Protein 3D34 (pdb70)

B-factor: mean 19.3, std 7.24, range [7.28, 46.54]

Organism: Homo sapiens (NCBI:txid9606)

Radius of gyration: 21.76 Å; Cα contacts (8 Å, |Δi|>4): 1148; chains: 2; bounding box: 55×48×59 Å

Nearest PDB structures (foldseek):
  3d34-assembly1_A  TM=1.005E+00  e=1.244E-47  Homo sapiens
  3q13-assembly1_A  TM=9.207E-01  e=4.872E-23  Homo sapiens
  1wzm-assembly1_B  TM=3.136E-01  e=2.938E+00  Thermoactinomyces vulgaris
  1ji2-assembly1_B  TM=3.174E-01  e=3.926E+00  Thermoactinomyces vulgaris
  3d34-assembly1_A  TM=1.000E+00  e=6.970E-44  Homo sapiens

Foldseek 3Di:
DFDADWKFKKKKKKWFQQDCVQQVAPQACVPAHWWKAKKKKFQWAPVDKCADAQAAHDPQLQCCQAPVDRPVSVVVQVCCCVPPVTTDDMWIWHITSHRGGMIMTMHMYDRRGQWMKMWMYTAQARRKIKMDITDGQGDHRDGNQKDKDQIAMKGNQFFDAQDSPGDGDGRVPGGHIHTAWCCPPQDVRRSSPNPVDPTRGRRMMMMMGTD/DFDAPWKFKKKKKKWFQQDCVQQVFVQACPPHHKWKAKKKKFQWAPLDKCADAQAAHDPQLQCCQAPVDNPVSVVVQVVSCVVPVTTDDMWIWHIGRHNTDMIMIMHMYDRRRQFMKMWMYTPQARRKIKMDITDGQGDHRDGNQKDKDFIFIKGNQFFDAQESPGDGHGRPPGGHIHTDWLPPVHDPSHSNPNVVDPIRGRSMMMMIGTDPPDD

InterPro domains:
  IPR000884 Thrombospondin type-1 (TSP1) repeat [PS50092] (277-331)
  IPR000884 Thrombospondin type-1 (TSP1) repeat [SM00209] (280-331)
  IPR009465 Spondin, N-terminal [NF038123] (42-243)
  IPR009465 Spondin, N-terminal [PF06468] (41-235)
  IPR009465 Spondin, N-terminal [PS51020] (31-221)
  IPR036383 Thrombospondin type-1 repeat superfamily [G3DSA:2.20.100.10] (276-325)
  IPR036383 Thrombospondin type-1 repeat superfamily [SSF82895] (277-325)
  IPR038678 Spondin, N-terminal domain superfamily [G3DSA:2.60.40.2130] (27-200)
  IPR044004 Spondin-like TSP1 domain [PF19028] (278-330)
  IPR051418 Spondin/Thrombospondin type-1 domain-containing [PTHR11311] (26-246)

Sequence (426 aa):
ICSARAPAKYSITFTGKWSQTAFPKQYPLFRPPAQWSSLLGAAHSSDYSMWRKNQYVSNGLRDFAERGEAWALMKEIEAAGEALQSVHEVFSAPAVPSGTGQTSAELEVQRRHSLVSFVVRIVPSPDWFVGVDSLDLCDGDRWREQAALDLYPYDAGTDSGFTFSSPNFATIPQDTVTEITSSSPSHPANSFYYPRLKALPPIARVTLLRLICSARAPAKYSITFTGKWSQTAFPKQYPLFRPPAQWSSLLGAAHSSDYSMWRKNQYVSNGLRDFAERGEAWALMKEIEAAGEALQSVHEVFSAPAVPSGTGQTSAELEVQRRHSLVSFVVRIVPSPDWFVGVDSLDLCDGDRWREQAALDLYPYDAGTDSGFTFSSPNFATIPQDTVTEITSSSPSHPANSFYYPRLKALPPIARVTLLRLRQSP

Structure (mmCIF, N/CA/C/O backbone):
data_3D34
#
_entry.id   3D34
#
_cell.length_a   50.600
_cell.length_b   68.027
_cell.length_c   110.130
_cell.angle_alpha   90.000
_cell.angle_beta   90.000
_cell.angle_gamma   90.000
#
_symmetry.space_group_name_H-M   'P 21 21 21'
#
loop_
_entity.id
_entity.type
_entity.pdbx_description
1 polymer Spondin-2
2 non-polymer 'NICKEL (II) ION'
3 non-polymer 'CALCIUM ION'
4 water water
#
loop_
_atom_site.group_PDB
_atom_site.id
_atom_site.type_symbol
_atom_site.label_atom_id
_atom_site.label_alt_id
_atom_site.label_comp_id
_atom_site.label_asym_id
_atom_site.label_entity_id
_atom_site.label_seq_id
_atom_site.pdbx_PDB_ins_code
_atom_site.Cartn_x
_atom_site.Cartn_y
_atom_site.Cartn_z
_atom_site.occupancy
_atom_site.B_iso_or_equiv
_atom_site.auth_seq_id
_atom_site.auth_comp_id
_atom_site.auth_asym_id
_atom_site.auth_atom_id
_atom_site.pdbx_PDB_model_num
ATOM 1 N N . ILE A 1 8 ? 59.191 26.789 83.802 1.00 32.18 8 ILE A N 1
ATOM 2 C CA . ILE A 1 8 ? 60.112 26.933 82.640 1.00 29.67 8 ILE A CA 1
ATOM 3 C C . ILE A 1 8 ? 59.958 25.769 81.668 1.00 27.90 8 ILE A C 1
ATOM 4 O O . ILE A 1 8 ? 59.806 24.618 82.079 1.00 29.07 8 ILE A O 1
ATOM 6 N N . CYS A 1 9 ? 59.989 26.076 80.375 1.00 25.51 9 CYS A N 1
ATOM 7 C CA . CYS A 1 9 ? 59.864 25.050 79.349 1.00 22.20 9 CYS A CA 1
ATOM 8 C C . CYS A 1 9 ? 61.243 24.528 78.965 1.00 22.09 9 CYS A C 1
ATOM 9 O O . CYS A 1 9 ? 62.126 25.300 78.586 1.00 22.25 9 CYS A O 1
ATOM 12 N N . SER A 1 10 ? 61.423 23.215 79.058 1.00 22.11 10 SER A N 1
ATOM 13 C CA . SER A 1 10 ? 62.697 22.605 78.710 1.00 21.99 10 SER A CA 1
ATOM 14 C C . SER A 1 10 ? 62.545 21.591 77.582 1.00 22.03 10 SER A C 1
ATOM 15 O O . SER A 1 10 ? 63.412 20.737 77.393 1.00 22.85 10 SER A O 1
ATOM 18 N N . ALA A 1 11 ? 61.443 21.681 76.838 1.00 20.65 11 ALA A N 1
ATOM 19 C CA . ALA A 1 11 ? 61.201 20.768 75.723 1.00 20.40 11 ALA A CA 1
ATOM 20 C C . ALA A 1 11 ? 62.409 20.841 74.790 1.00 20.79 11 ALA A C 1
ATOM 21 O O . ALA A 1 11 ? 62.834 21.928 74.399 1.00 21.31 11 ALA A O 1
ATOM 23 N N . ARG A 1 12 ? 62.953 19.682 74.431 1.00 20.91 12 ARG A N 1
ATOM 24 C CA . ARG A 1 12 ? 64.148 19.619 73.590 1.00 21.59 12 ARG A CA 1
ATOM 25 C C . ARG A 1 12 ? 64.008 20.023 72.119 1.00 22.50 12 ARG A C 1
ATOM 26 O O . ARG A 1 12 ? 64.932 20.608 71.545 1.00 22.36 12 ARG A O 1
ATOM 28 N N . ALA A 1 13 ? 62.869 19.718 71.507 1.00 20.63 13 ALA A N 1
ATOM 29 C CA . ALA A 1 13 ? 62.673 20.043 70.102 1.00 21.16 13 ALA A CA 1
ATOM 30 C C . ALA A 1 13 ? 61.366 20.776 69.835 1.00 21.09 13 ALA A C 1
ATOM 31 O O . ALA A 1 13 ? 60.445 20.741 70.651 1.00 21.82 13 ALA A O 1
ATOM 33 N N . PRO A 1 14 ? 61.274 21.463 68.686 1.00 21.57 14 PRO A N 1
ATOM 34 C CA . PRO A 1 14 ? 60.050 22.194 68.347 1.00 21.57 14 PRO A CA 1
ATOM 35 C C . PRO A 1 14 ? 58.908 21.208 68.125 1.00 20.72 14 PRO A C 1
ATOM 36 O O . PRO A 1 14 ? 59.141 20.017 67.909 1.00 20.63 14 PRO A O 1
ATOM 40 N N . ALA A 1 15 ? 57.676 21.699 68.185 1.00 19.48 15 ALA A N 1
ATOM 41 C CA . ALA A 1 15 ? 56.514 20.844 67.984 1.00 18.73 15 ALA A CA 1
ATOM 42 C C . ALA A 1 15 ? 55.497 21.520 67.081 1.00 18.31 15 ALA A C 1
ATOM 43 O O . ALA A 1 15 ? 55.213 22.706 67.233 1.00 18.65 15 ALA A O 1
ATOM 45 N N . LYS A 1 16 ? 54.956 20.760 66.137 1.00 18.05 16 LYS A N 1
ATOM 46 C CA . LYS A 1 16 ? 53.950 21.283 65.222 1.00 19.68 16 LYS A CA 1
ATOM 47 C C . LYS A 1 16 ? 52.552 20.965 65.735 1.00 18.87 16 LYS A C 1
ATOM 48 O O . LYS A 1 16 ? 52.308 19.894 66.295 1.00 18.51 16 LYS A O 1
ATOM 54 N N . TYR A 1 17 ? 51.638 21.909 65.542 1.00 17.07 17 TYR A N 1
ATOM 55 C CA . TYR A 1 17 ? 50.258 21.745 65.978 1.00 15.10 17 TYR A CA 1
ATOM 56 C C . TYR A 1 17 ? 49.302 22.188 64.898 1.00 15.33 17 TYR A C 1
ATOM 57 O O . TYR A 1 17 ? 49.623 23.056 64.091 1.00 14.61 17 TYR A O 1
ATOM 66 N N . SER A 1 18 ? 48.122 21.589 64.885 1.00 15.79 18 SER A N 1
ATOM 67 C CA . SER A 1 18 ? 47.107 22.022 63.952 1.00 15.19 18 SER A CA 1
ATOM 68 C C . SER A 1 18 ? 46.203 22.836 64.863 1.00 14.39 18 SER A C 1
ATOM 69 O O . SER A 1 18 ? 46.068 22.518 66.048 1.00 13.91 18 SER A O 1
ATOM 72 N N . ILE A 1 19 ? 45.646 23.920 64.343 1.00 14.22 19 ILE A N 1
ATOM 73 C CA . ILE A 1 19 ? 44.727 24.730 65.125 1.00 13.52 19 ILE A CA 1
ATOM 74 C C . ILE A 1 19 ? 43.451 24.779 64.307 1.00 14.60 19 ILE A C 1
ATOM 75 O O . ILE A 1 19 ? 43.451 25.208 63.151 1.00 16.89 19 ILE A O 1
ATOM 80 N N . THR A 1 20 ? 42.368 24.287 64.896 1.00 13.38 20 THR A N 1
ATOM 81 C CA . THR A 1 20 ? 41.085 24.254 64.211 1.00 13.89 20 THR A CA 1
ATOM 82 C C . THR A 1 20 ? 40.105 25.160 64.935 1.00 13.62 20 THR A C 1
ATOM 83 O O . THR A 1 20 ? 39.858 24.991 66.130 1.00 13.41 20 THR A O 1
ATOM 87 N N . PHE A 1 21 ? 39.567 26.131 64.202 1.00 13.43 21 PHE A N 1
ATOM 88 C CA . PHE A 1 21 ? 38.602 27.080 64.744 1.00 12.96 21 PHE A CA 1
ATOM 89 C C . PHE A 1 21 ? 37.214 26.689 64.257 1.00 13.61 21 PHE A C 1
ATOM 90 O O . PHE A 1 21 ? 36.975 26.594 63.049 1.00 12.47 21 PHE A O 1
ATOM 98 N N . THR A 1 22 ? 36.305 26.461 65.200 1.00 13.59 22 THR A N 1
ATOM 99 C CA . THR A 1 22 ? 34.939 26.080 64.865 1.00 14.78 22 THR A CA 1
ATOM 100 C C . THR A 1 22 ? 33.946 27.119 65.372 1.00 15.70 22 THR A C 1
ATOM 101 O O . THR A 1 22 ? 33.836 27.358 66.577 1.00 16.45 22 THR A O 1
ATOM 105 N N . GLY A 1 23 ? 33.229 27.747 64.447 1.00 15.16 23 GLY A N 1
ATOM 106 C CA . GLY A 1 23 ? 32.253 28.741 64.848 1.00 15.00 23 GLY A CA 1
ATOM 107 C C . GLY A 1 23 ? 31.016 28.080 65.432 1.00 16.43 23 GLY A C 1
ATOM 108 O O . GLY A 1 23 ? 30.608 27.005 64.988 1.00 16.03 23 GLY A O 1
ATOM 109 N N . LYS A 1 24 ? 30.428 28.713 66.439 1.00 15.64 24 LYS A N 1
ATOM 110 C CA . LYS A 1 24 ? 29.216 28.197 67.071 1.00 16.63 24 LYS A CA 1
ATOM 111 C C . LYS A 1 24 ? 28.182 29.313 67.123 1.00 15.84 24 LYS A C 1
ATOM 112 O O . LYS A 1 24 ? 27.235 29.268 67.909 1.00 16.69 24 LYS A O 1
ATOM 118 N N . TRP A 1 25 ? 28.373 30.316 66.273 1.00 14.54 25 TRP A N 1
ATOM 119 C CA . TRP A 1 25 ? 27.471 31.451 66.214 1.00 14.93 25 TRP A CA 1
ATOM 120 C C . TRP A 1 25 ? 26.286 31.093 65.327 1.00 16.59 25 TRP A C 1
ATOM 121 O O . TRP A 1 25 ? 26.232 31.456 64.148 1.00 15.29 25 TRP A O 1
ATOM 132 N N . SER A 1 26 ? 25.347 30.362 65.918 1.00 18.00 26 SER A N 1
ATOM 133 C CA . SER A 1 26 ? 24.144 29.919 65.228 1.00 19.37 26 SER A CA 1
ATOM 134 C C . SER A 1 26 ? 22.942 30.733 65.681 1.00 20.73 26 SER A C 1
ATOM 135 O O . SER A 1 26 ? 22.953 31.351 66.748 1.00 19.56 26 SER A O 1
ATOM 138 N N . GLN A 1 27 ? 21.896 30.724 64.867 1.00 21.61 27 GLN A N 1
ATOM 139 C CA . GLN A 1 27 ? 20.690 31.457 65.203 1.00 23.60 27 GLN A CA 1
ATOM 140 C C . GLN A 1 27 ? 20.008 30.783 66.395 1.00 23.06 27 GLN A C 1
ATOM 141 O O . GLN A 1 27 ? 19.308 31.433 67.168 1.00 23.10 27 GLN A O 1
ATOM 147 N N . THR A 1 28 ? 20.238 29.482 66.552 1.00 24.18 28 THR A N 1
ATOM 148 C CA . THR A 1 28 ? 19.649 28.725 67.659 1.00 23.95 28 THR A CA 1
ATOM 149 C C . THR A 1 28 ? 20.235 29.155 69.005 1.00 23.78 28 THR A C 1
ATOM 150 O O . THR A 1 28 ? 19.504 29.419 69.963 1.00 23.03 28 THR A O 1
ATOM 154 N N . ALA A 1 29 ? 21.561 29.222 69.066 1.00 21.56 29 ALA A N 1
ATOM 155 C CA . ALA A 1 29 ? 22.265 29.595 70.288 1.00 20.00 29 ALA A CA 1
ATOM 156 C C . ALA A 1 29 ? 22.264 31.097 70.566 1.00 18.77 29 ALA A C 1
ATOM 157 O O . ALA A 1 29 ? 22.324 31.516 71.722 1.00 18.46 29 ALA A O 1
ATOM 159 N N . PHE A 1 30 ? 22.195 31.899 69.505 1.00 18.70 30 PHE A N 1
ATOM 160 C CA . PHE A 1 30 ? 22.209 33.359 69.620 1.00 17.29 30 PHE A CA 1
ATOM 161 C C . PHE A 1 30 ? 21.096 33.971 68.770 1.00 18.07 30 PHE A C 1
ATOM 162 O O . PHE A 1 30 ? 21.360 34.631 67.765 1.00 16.73 30 PHE A O 1
ATOM 170 N N . PRO A 1 31 ? 19.834 33.770 69.180 1.00 19.05 31 PRO A N 1
ATOM 171 C CA . PRO A 1 31 ? 18.653 34.279 68.474 1.00 20.63 31 PRO A CA 1
ATOM 172 C C . PRO A 1 31 ? 18.480 35.797 68.393 1.00 20.77 31 PRO A C 1
ATOM 173 O O . PRO A 1 31 ? 17.763 36.288 67.519 1.00 22.83 31 PRO A O 1
ATOM 177 N N . LYS A 1 32 ? 19.127 36.546 69.283 1.00 19.22 32 LYS A N 1
ATOM 178 C CA . LYS A 1 32 ? 18.973 38.001 69.271 1.00 18.49 32 LYS A CA 1
ATOM 179 C C . LYS A 1 32 ? 19.672 38.706 68.115 1.00 19.23 32 LYS A C 1
ATOM 180 O O . LYS A 1 32 ? 20.889 38.599 67.951 1.00 16.34 32 LYS A O 1
ATOM 186 N N . GLN A 1 33 ? 18.880 39.432 67.325 1.00 18.98 33 GLN A N 1
ATOM 187 C CA . GLN A 1 33 ? 19.367 40.189 66.175 1.00 20.13 33 GLN A CA 1
ATOM 188 C C . GLN A 1 33 ? 20.435 39.463 65.364 1.00 19.69 33 GLN A C 1
ATOM 189 O O . GLN A 1 33 ? 21.455 40.040 64.998 1.00 20.43 33 GLN A O 1
ATOM 195 N N . TYR A 1 34 ? 20.190 38.194 65.072 1.00 19.47 34 TYR A N 1
ATOM 196 C CA . TYR A 1 34 ? 21.144 37.414 64.303 1.00 18.56 34 TYR A CA 1
ATOM 197 C C . TYR A 1 34 ? 21.315 38.008 62.900 1.00 19.24 34 TYR A C 1
ATOM 198 O O . TYR A 1 34 ? 20.345 38.144 62.159 1.00 20.64 34 TYR A O 1
ATOM 207 N N . PRO A 1 35 ? 22.554 38.391 62.531 1.00 18.55 35 PRO A N 1
ATOM 208 C CA . PRO A 1 35 ? 22.860 38.976 61.215 1.00 19.15 35 PRO A CA 1
ATOM 209 C C . PRO A 1 35 ? 22.543 38.008 60.084 1.00 19.70 35 PRO A C 1
ATOM 210 O O . PRO A 1 35 ? 23.115 36.918 60.010 1.00 18.89 35 PRO A O 1
ATOM 214 N N . LEU A 1 36 ? 21.634 38.412 59.201 1.00 22.24 36 LEU A N 1
ATOM 215 C CA . LEU A 1 36 ? 21.222 37.568 58.084 1.00 24.14 36 LEU A CA 1
ATOM 216 C C . LEU A 1 36 ? 21.440 38.218 56.721 1.00 25.70 36 LEU A C 1
ATOM 217 O O . LEU A 1 36 ? 21.536 37.527 55.705 1.00 26.42 36 LEU A O 1
ATOM 222 N N . PHE A 1 37 ? 21.534 39.543 56.704 1.00 26.86 37 PHE A N 1
ATOM 223 C CA . PHE A 1 37 ? 21.677 40.272 55.453 1.00 29.18 37 PHE A CA 1
ATOM 224 C C . PHE A 1 37 ? 22.563 41.516 55.516 1.00 28.90 37 PHE A C 1
ATOM 225 O O . PHE A 1 37 ? 22.417 42.355 56.404 1.00 30.18 37 PHE A O 1
ATOM 233 N N . ARG A 1 38 ? 23.483 41.610 54.557 1.00 28.28 38 ARG A N 1
ATOM 234 C CA . ARG A 1 38 ? 24.403 42.740 54.407 1.00 27.61 38 ARG A CA 1
ATOM 235 C C . ARG A 1 38 ? 25.147 43.242 55.648 1.00 26.43 38 ARG A C 1
ATOM 236 O O . ARG A 1 38 ? 24.928 44.364 56.098 1.00 26.70 38 ARG A O 1
ATOM 238 N N . PRO A 1 39 ? 26.066 42.433 56.195 1.00 24.18 39 PRO A N 1
ATOM 239 C CA . PRO A 1 39 ? 26.431 41.099 55.718 1.00 22.77 39 PRO A CA 1
ATOM 240 C C . PRO A 1 39 ? 25.911 40.025 56.671 1.00 22.16 39 PRO A C 1
ATOM 241 O O . PRO A 1 39 ? 25.559 40.317 57.818 1.00 21.04 39 PRO A O 1
ATOM 245 N N . PRO A 1 40 ? 25.863 38.766 56.207 1.00 21.19 40 PRO A N 1
ATOM 246 C CA . PRO A 1 40 ? 25.393 37.635 57.014 1.00 20.31 40 PRO A CA 1
ATOM 247 C C . PRO A 1 40 ? 26.391 37.374 58.144 1.00 19.21 40 PRO A C 1
ATOM 248 O O . PRO A 1 40 ? 27.571 37.692 58.006 1.00 18.40 40 PRO A O 1
ATOM 252 N N . ALA A 1 41 ? 25.926 36.799 59.251 1.00 17.21 41 ALA A N 1
ATOM 253 C CA . ALA A 1 41 ? 26.819 36.495 60.372 1.00 17.13 41 ALA A CA 1
ATOM 254 C C . ALA A 1 41 ? 27.997 35.669 59.866 1.00 15.26 41 ALA A C 1
ATOM 255 O O . ALA A 1 41 ? 27.811 34.679 59.156 1.00 15.97 41 ALA A O 1
ATOM 257 N N . GLN A 1 42 ? 29.212 36.074 60.225 1.00 14.39 42 GLN A N 1
ATOM 258 C CA . GLN A 1 42 ? 30.400 35.354 59.787 1.00 13.58 42 GLN A CA 1
ATOM 259 C C . GLN A 1 42 ? 31.651 35.730 60.575 1.00 12.77 42 GLN A C 1
ATOM 260 O O . GLN A 1 42 ? 31.593 36.529 61.508 1.00 11.84 42 GLN A O 1
ATOM 266 N N . TRP A 1 43 ? 32.780 35.143 60.188 1.00 11.89 43 TRP A N 1
ATOM 267 C CA . TRP A 1 43 ? 34.045 35.388 60.871 1.00 11.46 43 TRP A CA 1
ATOM 268 C C . TRP A 1 43 ? 35.118 35.881 59.921 1.00 12.39 43 TRP A C 1
ATOM 269 O O . TRP A 1 43 ? 35.162 35.485 58.762 1.00 12.95 43 TRP A O 1
ATOM 280 N N . SER A 1 44 ? 35.998 36.736 60.425 1.00 11.92 44 SER A N 1
ATOM 281 C CA . SER A 1 44 ? 37.093 37.245 59.617 1.00 12.03 44 SER A CA 1
ATOM 282 C C . SER A 1 44 ? 38.166 36.163 59.570 1.00 11.90 44 SER A C 1
ATOM 283 O O . SER A 1 44 ? 38.016 35.094 60.165 1.00 11.56 44 SER A O 1
ATOM 286 N N . SER A 1 45 ? 39.256 36.450 58.867 1.00 11.60 45 SER A N 1
ATOM 287 C CA . SER A 1 45 ? 40.363 35.514 58.800 1.00 11.72 45 SER A CA 1
ATOM 288 C C . SER A 1 45 ? 40.889 35.415 60.232 1.00 12.37 45 SER A C 1
ATOM 289 O O . SER A 1 45 ? 40.680 36.327 61.032 1.00 12.17 45 SER A O 1
ATOM 292 N N . LEU A 1 46 ? 41.550 34.307 60.554 1.00 11.36 46 LEU A N 1
ATOM 293 C CA . LEU A 1 46 ? 42.123 34.101 61.885 1.00 11.38 46 LEU A CA 1
ATOM 294 C C . LEU A 1 46 ? 43.594 34.477 61.792 1.00 12.03 46 LEU A C 1
ATOM 295 O O . LEU A 1 46 ? 44.292 34.068 60.864 1.00 11.43 46 LEU A O 1
ATOM 300 N N . LEU A 1 47 ? 44.064 35.273 62.744 1.00 10.66 47 LEU A N 1
ATOM 301 C CA . LEU A 1 47 ? 45.455 35.691 62.742 1.00 11.99 47 LEU A CA 1
ATOM 302 C C . LEU A 1 47 ? 46.032 35.440 64.122 1.00 11.57 47 LEU A C 1
ATOM 303 O O . LEU A 1 47 ? 45.432 35.816 65.126 1.00 11.96 47 LEU A O 1
ATOM 308 N N . GLY A 1 48 ? 47.189 34.792 64.170 1.00 12.54 48 GLY A N 1
ATOM 309 C CA . GLY A 1 48 ? 47.810 34.507 65.452 1.00 13.49 48 GLY A CA 1
ATOM 310 C C . GLY A 1 48 ? 49.317 34.372 65.363 1.00 14.42 48 GLY A C 1
ATOM 311 O O . GLY A 1 48 ? 49.922 34.655 64.327 1.00 13.36 48 GLY A O 1
ATOM 312 N N . ALA A 1 49 ? 49.934 33.938 66.455 1.00 13.81 49 ALA A N 1
ATOM 313 C CA . ALA A 1 49 ? 51.379 33.770 66.465 1.00 13.65 49 ALA A CA 1
ATOM 314 C C . ALA A 1 49 ? 51.842 32.864 67.593 1.00 12.32 49 ALA A C 1
ATOM 315 O O . ALA A 1 49 ? 51.181 32.750 68.626 1.00 10.70 49 ALA A O 1
ATOM 317 N N . ALA A 1 50 ? 52.973 32.207 67.361 1.00 11.94 50 ALA A N 1
ATOM 318 C CA . ALA A 1 50 ? 53.608 31.340 68.349 1.00 12.02 50 ALA A CA 1
ATOM 319 C C . ALA A 1 50 ? 54.607 32.323 68.950 1.00 12.53 50 ALA A C 1
ATOM 320 O O . ALA A 1 50 ? 55.397 32.915 68.215 1.00 11.60 50 ALA A O 1
ATOM 322 N N . HIS A 1 51 ? 54.584 32.502 70.267 1.00 12.19 51 HIS A N 1
ATOM 323 C CA . HIS A 1 51 ? 55.457 33.496 70.881 1.00 12.56 51 HIS A CA 1
ATOM 324 C C . HIS A 1 51 ? 55.865 33.192 72.319 1.00 13.66 51 HIS A C 1
ATOM 325 O O . HIS A 1 51 ? 55.506 32.155 72.874 1.00 13.38 51 HIS A O 1
ATOM 332 N N . SER A 1 52 ? 56.637 34.105 72.907 1.00 14.88 52 SER A N 1
ATOM 333 C CA . SER A 1 52 ? 57.076 33.971 74.292 1.00 15.94 52 SER A CA 1
ATOM 334 C C . SER A 1 52 ? 56.289 34.994 75.118 1.00 16.67 52 SER A C 1
ATOM 335 O O . SER A 1 52 ? 55.529 35.788 74.566 1.00 15.14 52 SER A O 1
ATOM 338 N N . SER A 1 53 ? 56.484 34.984 76.432 1.00 16.25 53 SER A N 1
ATOM 339 C CA . SER A 1 53 ? 55.775 35.904 77.317 1.00 17.62 53 SER A CA 1
ATOM 340 C C . SER A 1 53 ? 56.192 37.362 77.154 1.00 18.19 53 SER A C 1
ATOM 341 O O . SER A 1 53 ? 55.597 38.250 77.772 1.00 19.98 53 SER A O 1
ATOM 344 N N . ASP A 1 54 ? 57.215 37.611 76.338 1.00 18.22 54 ASP A N 1
ATOM 345 C CA . ASP A 1 54 ? 57.688 38.973 76.102 1.00 18.64 54 ASP A CA 1
ATOM 346 C C . ASP A 1 54 ? 56.831 39.682 75.060 1.00 18.02 54 ASP A C 1
ATOM 347 O O . ASP A 1 54 ? 56.998 40.876 74.807 1.00 18.33 54 ASP A O 1
ATOM 352 N N . TYR A 1 55 ? 55.919 38.934 74.451 1.00 16.92 55 TYR A N 1
ATOM 353 C CA . TYR A 1 55 ? 55.021 39.494 73.453 1.00 15.63 55 TYR A CA 1
ATOM 354 C C . TYR A 1 55 ? 53.583 39.220 73.846 1.00 15.19 55 TYR A C 1
ATOM 355 O O . TYR A 1 55 ? 53.248 38.118 74.277 1.00 15.15 55 TYR A O 1
ATOM 364 N N . SER A 1 56 ? 52.741 40.236 73.692 1.00 15.75 56 SER A N 1
ATOM 365 C CA . SER A 1 56 ? 51.321 40.127 73.993 1.00 14.97 56 SER A CA 1
ATOM 366 C C . SER A 1 56 ? 50.562 40.612 72.769 1.00 13.61 56 SER A C 1
ATOM 367 O O . SER A 1 56 ? 50.774 41.731 72.311 1.00 13.68 56 SER A O 1
ATOM 370 N N . MET A 1 57 ? 49.694 39.768 72.225 1.00 12.27 57 MET A N 1
ATOM 371 C CA . MET A 1 57 ? 48.908 40.158 71.064 1.00 11.24 57 MET A CA 1
ATOM 372 C C . MET A 1 57 ? 47.709 40.949 71.572 1.00 12.13 57 MET A C 1
ATOM 373 O O . MET A 1 57 ? 47.298 41.942 70.967 1.00 11.79 57 MET A O 1
ATOM 378 N N . TRP A 1 58 ? 47.141 40.487 72.682 1.00 13.37 58 TRP A N 1
ATOM 379 C CA . TRP A 1 58 ? 46.013 41.161 73.317 1.00 12.59 58 TRP A CA 1
ATOM 380 C C . TRP A 1 58 ? 45.849 40.599 74.716 1.00 14.19 58 TRP A C 1
ATOM 381 O O . TRP A 1 58 ? 46.364 39.522 75.029 1.00 14.02 58 TRP A O 1
ATOM 392 N N . ARG A 1 59 ? 45.132 41.330 75.557 1.00 13.52 59 ARG A N 1
ATOM 393 C CA . ARG A 1 59 ? 44.901 40.889 76.922 1.00 16.31 59 ARG A CA 1
ATOM 394 C C . ARG A 1 59 ? 43.751 41.666 77.542 1.00 16.27 59 ARG A C 1
ATOM 395 O O . ARG A 1 59 ? 43.625 42.876 77.342 1.00 16.59 59 ARG A O 1
ATOM 403 N N . LYS A 1 60 ? 42.906 40.962 78.287 1.00 15.69 60 LYS A N 1
ATOM 404 C CA . LYS A 1 60 ? 41.766 41.601 78.931 1.00 17.90 60 LYS A CA 1
ATOM 405 C C . LYS A 1 60 ? 42.253 42.713 79.850 1.00 17.75 60 LYS A C 1
ATOM 406 O O . LYS A 1 60 ? 43.241 42.550 80.569 1.00 17.39 60 LYS A O 1
ATOM 412 N N . ASN A 1 61 ? 41.564 43.849 79.806 1.00 17.09 61 ASN A N 1
ATOM 413 C CA . ASN A 1 61 ? 41.900 45.008 80.627 1.00 18.00 61 ASN A CA 1
ATOM 414 C C . ASN A 1 61 ? 43.168 45.747 80.209 1.00 17.80 61 ASN A C 1
ATOM 415 O O . ASN A 1 61 ? 43.752 46.503 80.988 1.00 17.90 61 ASN A O 1
ATOM 420 N N . GLN A 1 62 ? 43.585 45.528 78.967 1.00 16.91 62 GLN A N 1
ATOM 421 C CA . GLN A 1 62 ? 44.743 46.210 78.405 1.00 15.77 62 GLN A CA 1
ATOM 422 C C . GLN A 1 62 ? 44.253 46.835 77.101 1.00 14.80 62 GLN A C 1
ATOM 423 O O . GLN A 1 62 ? 43.331 46.312 76.472 1.00 13.29 62 GLN A O 1
ATOM 429 N N . TYR A 1 63 ? 44.853 47.948 76.694 1.00 13.28 63 TYR A N 1
ATOM 430 C CA . TYR A 1 63 ? 44.444 48.600 75.452 1.00 13.53 63 TYR A CA 1
ATOM 431 C C . TYR A 1 63 ? 44.964 47.837 74.248 1.00 13.63 63 TYR A C 1
ATOM 432 O O . TYR A 1 63 ? 46.077 47.323 74.271 1.00 13.29 63 TYR A O 1
ATOM 441 N N . VAL A 1 64 ? 44.163 47.773 73.190 1.00 11.95 64 VAL A N 1
ATOM 442 C CA . VAL A 1 64 ? 44.586 47.076 71.986 1.00 12.04 64 VAL A CA 1
ATOM 443 C C . VAL A 1 64 ? 45.583 47.941 71.230 1.00 13.11 64 VAL A C 1
ATOM 444 O O . VAL A 1 64 ? 45.555 49.168 71.326 1.00 13.27 64 VAL A O 1
ATOM 448 N N . SER A 1 65 ? 46.462 47.295 70.475 1.00 13.44 65 SER A N 1
ATOM 449 C CA . SER A 1 65 ? 47.446 48.014 69.684 1.00 14.71 65 SER A CA 1
ATOM 450 C C . SER A 1 65 ? 46.721 48.645 68.495 1.00 14.84 65 SER A C 1
ATOM 451 O O . SER A 1 65 ? 45.566 48.318 68.221 1.00 13.55 65 SER A O 1
ATOM 454 N N . ASN A 1 66 ? 47.393 49.552 67.797 1.00 14.96 66 ASN A N 1
ATOM 455 C CA . ASN A 1 66 ? 46.797 50.189 66.632 1.00 16.60 66 ASN A CA 1
ATOM 456 C C . ASN A 1 66 ? 46.425 49.113 65.619 1.00 14.78 66 ASN A C 1
ATOM 457 O O . ASN A 1 66 ? 45.353 49.159 65.011 1.00 14.31 66 ASN A O 1
ATOM 462 N N . GLY A 1 67 ? 47.318 48.142 65.449 1.00 13.57 67 GLY A N 1
ATOM 463 C CA . GLY A 1 67 ? 47.069 47.064 64.512 1.00 12.10 67 GLY A CA 1
ATOM 464 C C . GLY A 1 67 ? 45.831 46.270 64.872 1.00 13.61 67 GLY A C 1
ATOM 465 O O . GLY A 1 67 ? 45.011 45.945 64.010 1.00 14.03 67 GLY A O 1
ATOM 466 N N . LEU A 1 68 ? 45.687 45.954 66.152 1.00 12.25 68 LEU A N 1
ATOM 467 C CA . LEU A 1 68 ? 44.536 45.188 66.605 1.00 12.34 68 LEU A CA 1
ATOM 468 C C . LEU A 1 68 ? 43.241 45.993 66.515 1.00 12.86 68 LEU A C 1
ATOM 469 O O . LEU A 1 68 ? 42.169 45.429 66.315 1.00 12.72 68 LEU A O 1
ATOM 474 N N . ARG A 1 69 ? 43.328 47.310 66.669 1.00 13.11 69 ARG A N 1
ATOM 475 C CA . ARG A 1 69 ? 42.126 48.129 66.558 1.00 12.18 69 ARG A CA 1
ATOM 476 C C . ARG A 1 69 ? 41.584 47.970 65.135 1.00 13.10 69 ARG A C 1
ATOM 477 O O . ARG A 1 69 ? 40.395 47.712 64.937 1.00 12.60 69 ARG A O 1
ATOM 485 N N . ASP A 1 70 ? 42.468 48.113 64.151 1.00 13.66 70 ASP A N 1
ATOM 486 C CA . ASP A 1 70 ? 42.095 47.977 62.739 1.00 15.05 70 ASP A CA 1
ATOM 487 C C . ASP A 1 70 ? 41.494 46.604 62.441 1.00 13.33 70 ASP A C 1
ATOM 488 O O . ASP A 1 70 ? 40.524 46.484 61.687 1.00 13.01 70 ASP A O 1
ATOM 493 N N . PHE A 1 71 ? 42.090 45.569 63.024 1.00 11.77 71 PHE A N 1
ATOM 494 C CA . PHE A 1 71 ? 41.628 44.205 62.805 1.00 10.01 71 PHE A CA 1
ATOM 495 C C . PHE A 1 71 ? 40.284 43.939 63.474 1.00 12.30 71 PHE A C 1
ATOM 496 O O . PHE A 1 71 ? 39.379 43.373 62.861 1.00 10.87 71 PHE A O 1
ATOM 504 N N . ALA A 1 72 ? 40.147 44.360 64.726 1.00 10.72 72 ALA A N 1
ATOM 505 C CA . ALA A 1 72 ? 38.905 44.134 65.453 1.00 11.89 72 ALA A CA 1
ATOM 506 C C . ALA A 1 72 ? 37.728 44.927 64.877 1.00 12.22 72 ALA A C 1
ATOM 507 O O . ALA A 1 72 ? 36.583 44.479 64.938 1.00 11.10 72 ALA A O 1
ATOM 509 N N . GLU A 1 73 ? 38.004 46.101 64.314 1.00 11.26 73 GLU A N 1
ATOM 510 C CA . GLU A 1 73 ? 36.933 46.924 63.758 1.00 12.85 73 GLU A CA 1
ATOM 511 C C . GLU A 1 73 ? 36.600 46.679 62.287 1.00 12.24 73 GLU A C 1
ATOM 512 O O . GLU A 1 73 ? 35.435 46.754 61.894 1.00 11.76 73 GLU A O 1
ATOM 518 N N . ARG A 1 74 ? 37.608 46.390 61.471 1.00 13.21 74 ARG A N 1
ATOM 519 C CA . ARG A 1 74 ? 37.355 46.208 60.044 1.00 14.84 74 ARG A CA 1
ATOM 520 C C . ARG A 1 74 ? 37.942 44.959 59.411 1.00 13.84 74 ARG A C 1
ATOM 521 O O . ARG A 1 74 ? 37.775 44.735 58.209 1.00 15.84 74 ARG A O 1
ATOM 529 N N . GLY A 1 75 ? 38.618 44.138 60.204 1.00 12.25 75 GLY A N 1
ATOM 530 C CA . GLY A 1 75 ? 39.215 42.942 59.644 1.00 12.25 75 GLY A CA 1
ATOM 531 C C . GLY A 1 75 ? 40.471 43.274 58.856 1.00 12.60 75 GLY A C 1
ATOM 532 O O . GLY A 1 75 ? 40.996 42.431 58.131 1.00 14.24 75 GLY A O 1
ATOM 533 N N . GLU A 1 76 ? 40.943 44.511 58.980 1.00 13.83 76 GLU A N 1
ATOM 534 C CA . GLU A 1 76 ? 42.160 44.944 58.298 1.00 14.43 76 GLU A CA 1
ATOM 535 C C . GLU A 1 76 ? 43.319 44.402 59.129 1.00 14.16 76 GLU A C 1
ATOM 536 O O . GLU A 1 76 ? 43.539 44.842 60.255 1.00 14.01 76 GLU A O 1
ATOM 542 N N . ALA A 1 77 ? 44.065 43.459 58.562 1.00 12.25 77 ALA A N 1
ATOM 543 C CA . ALA A 1 77 ? 45.151 42.805 59.285 1.00 13.71 77 ALA A CA 1
ATOM 544 C C . ALA A 1 77 ? 46.583 43.217 58.974 1.00 14.30 77 ALA A C 1
ATOM 545 O O . ALA A 1 77 ? 47.505 42.771 59.652 1.00 12.74 77 ALA A O 1
ATOM 547 N N . TRP A 1 78 ? 46.780 44.060 57.968 1.00 14.82 78 TRP A N 1
ATOM 548 C CA . TRP A 1 78 ? 48.135 44.457 57.593 1.00 16.28 78 TRP A CA 1
ATOM 549 C C . TRP A 1 78 ? 48.981 45.010 58.742 1.00 15.29 78 TRP A C 1
ATOM 550 O O . TRP A 1 78 ? 50.062 44.489 59.032 1.00 16.66 78 TRP A O 1
ATOM 561 N N . ALA A 1 79 ? 48.497 46.064 59.389 1.00 15.41 79 ALA A N 1
ATOM 562 C CA . ALA A 1 79 ? 49.238 46.676 60.492 1.00 13.79 79 ALA A CA 1
ATOM 563 C C . ALA A 1 79 ? 49.513 45.687 61.624 1.00 13.47 79 ALA A C 1
ATOM 564 O O . ALA A 1 79 ? 50.599 45.688 62.199 1.00 13.28 79 ALA A O 1
ATOM 566 N N . LEU A 1 80 ? 48.529 44.851 61.947 1.00 12.57 80 LEU A N 1
ATOM 567 C CA . LEU A 1 80 ? 48.708 43.867 63.014 1.00 12.21 80 LEU A CA 1
ATOM 568 C C . LEU A 1 80 ? 49.780 42.858 62.607 1.00 11.89 80 LEU A C 1
ATOM 569 O O . LEU A 1 80 ? 50.620 42.473 63.421 1.00 12.84 80 LEU A O 1
ATOM 574 N N . MET A 1 81 ? 49.764 42.432 61.349 1.00 11.67 81 MET A N 1
ATOM 575 C CA . MET A 1 81 ? 50.780 41.490 60.895 1.00 13.27 81 MET A CA 1
ATOM 576 C C . MET A 1 81 ? 52.162 42.139 60.970 1.00 13.69 81 MET A C 1
ATOM 577 O O . MET A 1 81 ? 53.142 41.482 61.333 1.00 15.21 81 MET A O 1
ATOM 582 N N . LYS A 1 82 ? 52.243 43.426 60.640 1.00 14.06 82 LYS A N 1
ATOM 583 C CA . LYS A 1 82 ? 53.527 44.134 60.696 1.00 15.08 82 LYS A CA 1
ATOM 584 C C . LYS A 1 82 ? 54.036 44.202 62.137 1.00 13.95 82 LYS A C 1
ATOM 585 O O . LYS A 1 82 ? 55.246 44.102 62.383 1.00 13.76 82 LYS A O 1
ATOM 591 N N . GLU A 1 83 ? 53.119 44.377 63.088 1.00 12.87 83 GLU A N 1
ATOM 592 C CA . GLU A 1 83 ? 53.495 44.449 64.499 1.00 11.98 83 GLU A CA 1
ATOM 593 C C . GLU A 1 83 ? 54.065 43.112 64.968 1.00 12.69 83 GLU A C 1
ATOM 594 O O . GLU A 1 83 ? 55.092 43.068 65.647 1.00 12.91 83 GLU A O 1
ATOM 600 N N . ILE A 1 84 ? 53.393 42.023 64.609 1.00 11.48 84 ILE A N 1
ATOM 601 C CA . ILE A 1 84 ? 53.851 40.685 64.991 1.00 13.87 84 ILE A CA 1
ATOM 602 C C . ILE A 1 84 ? 55.221 40.385 64.382 1.00 15.46 84 ILE A C 1
ATOM 603 O O . ILE A 1 84 ? 56.129 39.890 65.062 1.00 15.78 84 ILE A O 1
ATOM 608 N N . GLU A 1 85 ? 55.365 40.684 63.096 1.00 14.56 85 GLU A N 1
ATOM 609 C CA . GLU A 1 85 ? 56.626 40.450 62.401 1.00 16.23 85 GLU A CA 1
ATOM 610 C C . GLU A 1 85 ? 57.766 41.240 63.044 1.00 15.60 85 GLU A C 1
ATOM 611 O O . GLU A 1 85 ? 58.853 40.706 63.264 1.00 15.78 85 GLU A O 1
ATOM 617 N N . ALA A 1 86 ? 57.504 42.505 63.354 1.00 12.39 86 ALA A N 1
ATOM 618 C CA . ALA A 1 86 ? 58.507 43.370 63.966 1.00 13.68 86 ALA A CA 1
ATOM 619 C C . ALA A 1 86 ? 58.931 42.859 65.343 1.00 14.20 86 ALA A C 1
ATOM 620 O O . ALA A 1 86 ? 60.109 42.892 65.690 1.00 12.82 86 ALA A O 1
ATOM 622 N N . ALA A 1 87 ? 57.969 42.392 66.131 1.00 14.30 87 ALA A N 1
ATOM 623 C CA . ALA A 1 87 ? 58.293 41.878 67.459 1.00 16.46 87 ALA A CA 1
ATOM 624 C C . ALA A 1 87 ? 59.256 40.698 67.302 1.00 16.41 87 ALA A C 1
ATOM 625 O O . ALA A 1 87 ? 60.219 40.547 68.066 1.00 17.26 87 ALA A O 1
ATOM 627 N N . GLY A 1 88 ? 59.001 39.874 66.292 1.00 16.32 88 GLY A N 1
ATOM 628 C CA . GLY A 1 88 ? 59.845 38.720 66.052 1.00 15.91 88 GLY A CA 1
ATOM 629 C C . GLY A 1 88 ? 61.241 39.086 65.581 1.00 18.41 88 GLY A C 1
ATOM 630 O O . GLY A 1 88 ? 62.225 38.500 66.029 1.00 19.54 88 GLY A O 1
ATOM 631 N N . GLU A 1 89 ? 61.331 40.064 64.686 1.00 17.83 89 GLU A N 1
ATOM 632 C CA . GLU A 1 89 ? 62.623 40.476 64.143 1.00 18.41 89 GLU A CA 1
ATOM 633 C C . GLU A 1 89 ? 63.457 41.301 65.110 1.00 18.16 89 GLU A C 1
ATOM 634 O O . GLU A 1 89 ? 64.668 41.091 65.229 1.00 17.68 89 GLU A O 1
ATOM 640 N N . ALA A 1 90 ? 62.816 42.229 65.812 1.00 16.92 90 ALA A N 1
ATOM 641 C CA . ALA A 1 90 ? 63.541 43.105 66.725 1.00 16.75 90 ALA A CA 1
ATOM 642 C C . ALA A 1 90 ? 63.603 42.725 68.201 1.00 17.56 90 ALA A C 1
ATOM 643 O O . ALA A 1 90 ? 64.533 43.133 68.903 1.00 16.96 90 ALA A O 1
ATOM 645 N N . LEU A 1 91 ? 62.637 41.951 68.684 1.00 16.78 91 LEU A N 1
ATOM 646 C CA . LEU A 1 91 ? 62.615 41.608 70.099 1.00 17.18 91 LEU A CA 1
ATOM 647 C C . LEU A 1 91 ? 62.769 40.132 70.472 1.00 17.17 91 LEU A C 1
ATOM 648 O O . LEU A 1 91 ? 62.711 39.790 71.650 1.00 19.26 91 LEU A O 1
ATOM 653 N N . GLN A 1 92 ? 62.960 39.262 69.486 1.00 20.48 92 GLN A N 1
ATOM 654 C CA . GLN A 1 92 ? 63.135 37.832 69.762 1.00 21.51 92 GLN A CA 1
ATOM 655 C C . GLN A 1 92 ? 61.918 37.236 70.464 1.00 20.55 92 GLN A C 1
ATOM 656 O O . GLN A 1 92 ? 62.011 36.145 71.029 1.00 21.05 92 GLN A O 1
ATOM 662 N N . SER A 1 93 ? 60.786 37.933 70.430 1.00 18.63 93 SER A N 1
ATOM 663 C CA . SER A 1 93 ? 59.595 37.468 71.135 1.00 16.37 93 SER A CA 1
ATOM 664 C C . SER A 1 93 ? 58.565 36.660 70.354 1.00 15.03 93 SER A C 1
ATOM 665 O O . SER A 1 93 ? 57.617 36.142 70.942 1.00 13.11 93 SER A O 1
ATOM 668 N N . VAL A 1 94 ? 58.743 36.550 69.043 1.00 14.13 94 VAL A N 1
ATOM 669 C CA . VAL A 1 94 ? 57.806 35.793 68.219 1.00 15.48 94 VAL A CA 1
ATOM 670 C C . VAL A 1 94 ? 58.546 34.780 67.358 1.00 16.32 94 VAL A C 1
ATOM 671 O O . VAL A 1 94 ? 59.563 35.109 66.749 1.00 15.19 94 VAL A O 1
ATOM 675 N N . HIS A 1 95 ? 58.038 33.550 67.314 1.00 15.74 95 HIS A N 1
ATOM 676 C CA . HIS A 1 95 ? 58.653 32.500 66.508 1.00 17.15 95 HIS A CA 1
ATOM 677 C C . HIS A 1 95 ? 58.068 32.523 65.101 1.00 18.04 95 HIS A C 1
ATOM 678 O O . HIS A 1 95 ? 58.804 32.534 64.117 1.00 18.31 95 HIS A O 1
ATOM 685 N N . GLU A 1 96 ? 56.744 32.526 65.002 1.00 17.93 96 GLU A N 1
ATOM 686 C CA . GLU A 1 96 ? 56.109 32.593 63.693 1.00 19.30 96 GLU A CA 1
ATOM 687 C C . GLU A 1 96 ? 54.665 33.044 63.751 1.00 19.42 96 GLU A C 1
ATOM 688 O O . GLU A 1 96 ? 53.968 32.826 64.739 1.00 16.43 96 GLU A O 1
ATOM 694 N N . VAL A 1 97 ? 54.231 33.690 62.679 1.00 18.97 97 VAL A N 1
ATOM 695 C CA . VAL A 1 97 ? 52.859 34.153 62.576 1.00 20.56 97 VAL A CA 1
ATOM 696 C C . VAL A 1 97 ? 52.101 33.058 61.839 1.00 20.77 97 VAL A C 1
ATOM 697 O O . VAL A 1 97 ? 52.662 32.379 60.978 1.00 21.91 97 VAL A O 1
ATO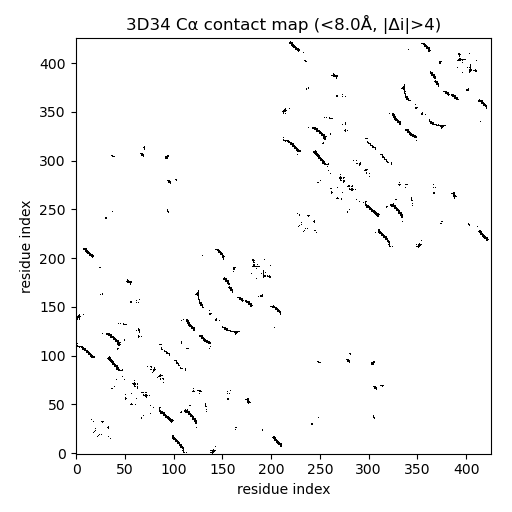M 701 N N . PHE A 1 98 ? 50.841 32.850 62.199 1.00 18.78 98 PHE A N 1
ATOM 702 C CA . PHE A 1 98 ? 50.046 31.853 61.507 1.00 17.18 98 PHE A CA 1
ATOM 703 C C . PHE A 1 98 ? 48.671 32.441 61.268 1.00 16.60 98 PHE A C 1
ATOM 704 O O . PHE A 1 98 ? 48.230 33.327 61.997 1.00 15.14 98 PHE A O 1
ATOM 712 N N . SER A 1 99 ? 48.004 31.972 60.224 1.00 16.83 99 SER A N 1
ATOM 713 C CA . SER A 1 99 ? 46.686 32.491 59.901 1.00 16.06 99 SER A CA 1
ATOM 714 C C . SER A 1 99 ? 45.844 31.422 59.228 1.00 15.30 99 SER A C 1
ATOM 715 O O . SER A 1 99 ? 46.377 30.489 58.628 1.00 16.09 99 SER A O 1
ATOM 718 N N . ALA A 1 100 ? 44.527 31.556 59.346 1.00 14.25 100 ALA A N 1
ATOM 719 C CA . ALA A 1 100 ? 43.595 30.611 58.744 1.00 13.57 100 ALA A CA 1
ATOM 720 C C . ALA A 1 100 ? 42.551 31.405 57.971 1.00 13.37 100 ALA A C 1
ATOM 721 O O . ALA A 1 100 ? 42.204 32.520 58.354 1.00 11.16 100 ALA A O 1
ATOM 723 N N . PRO A 1 101 ? 42.031 30.834 56.873 1.00 12.64 101 PRO A N 1
ATOM 724 C CA . PRO A 1 101 ? 41.021 31.510 56.053 1.00 13.35 101 PRO A CA 1
ATOM 725 C C . PRO A 1 101 ? 39.777 31.914 56.833 1.00 12.81 101 PRO A C 1
ATOM 726 O O . PRO A 1 101 ? 39.393 31.247 57.801 1.00 12.77 101 PRO A O 1
ATOM 730 N N . ALA A 1 102 ? 39.152 33.009 56.406 1.00 13.14 102 ALA A N 1
ATOM 731 C CA . ALA A 1 102 ? 37.936 33.490 57.051 1.00 13.50 102 ALA A CA 1
ATOM 732 C C . ALA A 1 102 ? 36.825 32.461 56.863 1.00 13.62 102 ALA A C 1
ATOM 733 O O . ALA A 1 102 ? 36.857 31.658 55.929 1.00 13.97 102 ALA A O 1
ATOM 735 N N . VAL A 1 103 ? 35.847 32.496 57.759 1.00 14.39 103 VAL A N 1
ATOM 736 C CA . VAL A 1 103 ? 34.711 31.588 57.711 1.00 14.73 103 VAL A CA 1
ATOM 737 C C . VAL A 1 103 ? 33.485 32.421 57.336 1.00 14.90 103 VAL A C 1
ATOM 738 O O . VAL A 1 103 ? 32.999 33.216 58.141 1.00 14.63 103 VAL A O 1
ATOM 742 N N . PRO A 1 104 ? 32.972 32.251 56.103 1.00 16.59 104 PRO A N 1
ATOM 743 C CA . PRO A 1 104 ? 31.805 32.996 55.614 1.00 16.75 104 PRO A CA 1
ATOM 744 C C . PRO A 1 104 ? 30.436 32.664 56.215 1.00 17.96 104 PRO A C 1
ATOM 745 O O . PRO A 1 104 ? 29.402 32.998 55.631 1.00 17.68 104 PRO A O 1
ATOM 749 N N . SER A 1 105 ? 30.430 32.014 57.375 1.00 16.19 105 SER A N 1
ATOM 750 C CA . SER A 1 105 ? 29.185 31.678 58.065 1.00 16.22 105 SER A CA 1
ATOM 751 C C . SER A 1 105 ? 29.493 31.662 59.556 1.00 16.34 105 SER A C 1
ATOM 752 O O . SER A 1 105 ? 30.652 31.562 59.947 1.00 17.01 105 SER A O 1
ATOM 755 N N . GLY A 1 106 ? 28.467 31.763 60.391 1.00 15.51 106 GLY A N 1
ATOM 756 C CA . GLY A 1 106 ? 28.714 31.777 61.822 1.00 15.42 106 GLY A CA 1
ATOM 757 C C . GLY A 1 106 ? 29.070 30.428 62.413 1.00 16.82 106 GLY A C 1
ATOM 758 O O . GLY A 1 106 ? 29.653 30.352 63.496 1.00 15.95 106 GLY A O 1
ATOM 759 N N . THR A 1 107 ? 28.756 29.362 61.687 1.00 17.09 107 THR A N 1
ATOM 760 C CA . THR A 1 107 ? 28.998 28.008 62.172 1.00 17.81 107 THR A CA 1
ATOM 761 C C . THR A 1 107 ? 30.018 27.174 61.401 1.00 18.02 107 THR A C 1
ATOM 762 O O . THR A 1 107 ? 30.138 25.972 61.636 1.00 19.33 107 THR A O 1
ATOM 766 N N . GLY A 1 108 ? 30.750 27.802 60.488 1.00 17.77 108 GLY A N 1
ATOM 767 C CA . GLY A 1 108 ? 31.746 27.076 59.721 1.00 17.15 108 GLY A CA 1
ATOM 768 C C . GLY A 1 108 ? 33.030 26.786 60.485 1.00 17.43 108 GLY A C 1
ATOM 769 O O . GLY A 1 108 ? 33.138 27.073 61.680 1.00 18.05 108 GLY A O 1
ATOM 770 N N . GLN A 1 109 ? 34.006 26.221 59.780 1.00 15.27 109 GLN A N 1
ATOM 771 C CA . GLN A 1 109 ? 35.296 25.864 60.363 1.00 17.57 109 GLN A CA 1
ATOM 772 C C . GLN A 1 109 ? 36.465 26.287 59.486 1.00 17.66 109 GLN A C 1
ATOM 773 O O . GLN A 1 109 ? 36.330 26.424 58.269 1.00 18.28 109 GLN A O 1
ATOM 779 N N . THR A 1 110 ? 37.615 26.488 60.122 1.00 14.71 110 THR A N 1
ATOM 780 C CA . THR A 1 110 ? 38.837 26.851 59.423 1.00 14.01 110 THR A CA 1
ATOM 781 C C . THR A 1 110 ? 40.004 26.295 60.239 1.00 14.22 110 THR A C 1
ATOM 782 O O . THR A 1 110 ? 39.852 26.009 61.426 1.00 13.20 110 THR A O 1
ATOM 786 N N . SER A 1 111 ? 41.161 26.121 59.611 1.00 14.93 111 SER A N 1
ATOM 787 C CA . SER A 1 111 ? 42.310 25.581 60.329 1.00 15.78 111 SER A CA 1
ATOM 788 C C . SER A 1 111 ? 43.633 26.055 59.750 1.00 15.39 111 SER A C 1
ATOM 789 O O . SER A 1 111 ? 43.685 26.609 58.653 1.00 15.48 111 SER A O 1
ATOM 792 N N . ALA A 1 112 ? 44.702 25.831 60.507 1.00 14.44 112 ALA A N 1
ATOM 793 C CA . ALA A 1 112 ? 46.043 26.201 60.089 1.00 14.54 112 ALA A CA 1
ATOM 794 C C . ALA A 1 112 ? 47.022 25.375 60.901 1.00 15.50 112 ALA A C 1
ATOM 795 O O . ALA A 1 112 ? 46.631 24.680 61.841 1.00 13.34 112 ALA A O 1
ATOM 797 N N . GLU A 1 113 ? 48.292 25.439 60.521 1.00 16.31 113 GLU A N 1
ATOM 798 C CA . GLU A 1 113 ? 49.332 24.718 61.233 1.00 18.60 113 GLU A CA 1
ATOM 799 C C . GLU A 1 113 ? 50.295 25.744 61.812 1.00 18.84 113 GLU A C 1
ATOM 800 O O . GLU A 1 113 ? 50.524 26.801 61.220 1.00 17.99 113 GLU A O 1
ATOM 806 N N . LEU A 1 114 ? 50.838 25.441 62.984 1.00 17.95 114 LEU A N 1
ATOM 807 C CA . LEU A 1 114 ? 51.771 26.343 63.640 1.00 17.58 114 LEU A CA 1
ATOM 808 C C . LEU A 1 114 ? 52.861 25.548 64.332 1.00 17.13 114 LEU A C 1
ATOM 809 O O . LEU A 1 114 ? 52.713 24.351 64.565 1.00 16.40 114 LEU A O 1
ATOM 814 N N . GLU A 1 115 ? 53.962 26.213 64.653 1.00 16.28 115 GLU A N 1
ATOM 815 C CA . GLU A 1 115 ? 55.058 25.548 65.334 1.00 16.40 115 GLU A CA 1
ATOM 816 C C . GLU A 1 115 ? 55.461 26.334 66.569 1.00 17.26 115 GLU A C 1
ATOM 817 O O . GLU A 1 115 ? 55.542 27.563 66.532 1.00 15.89 115 GLU A O 1
ATOM 823 N N . VAL A 1 116 ? 55.686 25.619 67.666 1.00 15.81 116 VAL A N 1
ATOM 824 C CA . VAL A 1 116 ? 56.131 26.237 68.908 1.00 14.42 116 VAL A CA 1
ATOM 825 C C . VAL A 1 116 ? 57.464 25.589 69.265 1.00 14.43 116 VAL A C 1
ATOM 826 O O . VAL A 1 116 ? 57.790 24.514 68.765 1.00 15.88 116 VAL A O 1
ATOM 830 N N . GLN A 1 117 ? 58.239 26.259 70.107 1.00 14.43 117 GLN A N 1
ATOM 831 C CA . GLN A 1 117 ? 59.533 25.749 70.547 1.00 15.10 117 GLN A CA 1
ATOM 832 C C . GLN A 1 117 ? 59.718 26.207 71.985 1.00 15.16 117 GLN A C 1
ATOM 833 O O . GLN A 1 117 ? 58.977 27.071 72.457 1.00 14.56 117 GLN A O 1
ATOM 839 N N . ARG A 1 118 ? 60.699 25.641 72.682 1.00 16.02 118 ARG A N 1
ATOM 840 C CA . ARG A 1 118 ? 60.920 25.992 74.080 1.00 17.82 118 ARG A CA 1
ATOM 841 C C . ARG A 1 118 ? 60.984 27.485 74.382 1.00 17.00 118 ARG A C 1
ATOM 842 O O . ARG A 1 118 ? 60.460 27.931 75.403 1.00 16.09 118 ARG A O 1
ATOM 850 N N . ARG A 1 119 ? 61.615 28.258 73.502 1.00 17.48 119 ARG A N 1
ATOM 851 C CA . ARG A 1 119 ? 61.728 29.701 73.710 1.00 16.91 119 ARG A CA 1
ATOM 852 C C . ARG A 1 119 ? 60.442 30.454 73.372 1.00 16.71 119 ARG A C 1
ATOM 853 O O . ARG A 1 119 ? 60.246 31.591 73.811 1.00 14.75 119 ARG A O 1
ATOM 861 N N . HIS A 1 120 ? 59.575 29.817 72.590 1.00 14.99 120 HIS A N 1
ATOM 862 C CA . HIS A 1 120 ? 58.299 30.409 72.185 1.00 14.88 120 HIS A CA 1
ATOM 863 C C . HIS A 1 120 ? 57.229 29.324 72.216 1.00 13.22 120 HIS A C 1
ATOM 864 O O . HIS A 1 120 ? 56.860 28.774 71.177 1.00 13.18 120 HIS A O 1
ATOM 871 N N . SER A 1 121 ? 56.721 29.028 73.409 1.00 13.27 121 SER A N 1
ATOM 872 C CA . SER A 1 121 ? 55.724 27.972 73.582 1.00 13.17 121 SER A CA 1
ATOM 873 C C . SER A 1 121 ? 54.286 28.457 73.739 1.00 13.37 121 SER A C 1
ATOM 874 O O . SER A 1 121 ? 53.380 27.656 73.973 1.00 13.21 121 SER A O 1
ATOM 877 N N . LEU A 1 122 ? 54.071 29.760 73.600 1.00 11.87 122 LEU A N 1
ATOM 878 C CA . LEU A 1 122 ? 52.733 30.315 73.756 1.00 12.22 122 LEU A CA 1
ATOM 879 C C . LEU A 1 122 ? 52.058 30.560 72.419 1.00 12.80 122 LEU A C 1
ATOM 880 O O . LEU A 1 122 ? 52.719 30.811 71.413 1.00 12.21 122 LEU A O 1
ATOM 885 N N . VAL A 1 123 ? 50.733 30.486 72.420 1.00 12.04 123 VAL A N 1
ATOM 886 C CA . VAL A 1 123 ? 49.959 30.740 71.221 1.00 12.37 123 VAL A CA 1
ATOM 887 C C . VAL A 1 123 ? 48.859 31.750 71.532 1.00 12.47 123 VAL A C 1
ATOM 888 O O . VAL A 1 123 ? 48.177 31.649 72.558 1.00 10.99 123 VAL A O 1
ATOM 892 N N . SER A 1 124 ? 48.713 32.733 70.649 1.00 11.98 124 SER A N 1
ATOM 893 C CA . SER A 1 124 ? 47.679 33.754 70.772 1.00 10.85 124 SER A CA 1
ATOM 894 C C . SER A 1 124 ? 47.083 33.952 69.389 1.00 9.75 124 SER A C 1
ATOM 895 O O . SER A 1 124 ? 47.763 33.769 68.381 1.00 10.33 124 SER A O 1
ATOM 898 N N . PHE A 1 125 ? 45.812 34.319 69.337 1.00 9.64 125 PHE A N 1
ATOM 899 C CA . PHE A 1 125 ? 45.173 34.582 68.059 1.00 9.19 125 PHE A CA 1
ATOM 900 C C . PHE A 1 125 ? 43.889 35.354 68.287 1.00 10.32 125 PHE A C 1
ATOM 901 O O . PHE A 1 125 ? 43.367 35.396 69.408 1.00 11.19 125 PHE A O 1
ATOM 909 N N . VAL A 1 126 ? 43.408 35.985 67.222 1.00 9.87 126 VAL A N 1
ATOM 910 C CA . VAL A 1 126 ? 42.172 36.752 67.256 1.00 9.98 126 VAL A CA 1
ATOM 911 C C . VAL A 1 126 ? 41.373 36.490 65.985 1.00 9.78 126 VAL A C 1
ATOM 912 O O . VAL A 1 126 ? 41.945 36.253 64.922 1.00 10.14 126 VAL A O 1
ATOM 916 N N . VAL A 1 127 ? 40.048 36.511 66.113 1.00 9.80 127 VAL A N 1
ATOM 917 C CA . VAL A 1 127 ? 39.149 36.346 64.971 1.00 9.63 127 VAL A CA 1
ATOM 918 C C . VAL A 1 127 ? 38.048 37.372 65.214 1.00 8.40 127 VAL A C 1
ATOM 919 O O . VAL A 1 127 ? 37.455 37.397 66.279 1.00 8.69 127 VAL A O 1
ATOM 923 N N . ARG A 1 128 ? 37.800 38.233 64.236 1.00 8.77 128 ARG A N 1
ATOM 924 C CA . ARG A 1 128 ? 36.776 39.263 64.373 1.00 8.74 128 ARG A CA 1
ATOM 925 C C . ARG A 1 128 ? 35.379 38.728 64.086 1.00 9.72 128 ARG A C 1
ATOM 926 O O . ARG A 1 128 ? 35.186 37.917 63.182 1.00 9.18 128 ARG A O 1
ATOM 934 N N . ILE A 1 129 ? 34.416 39.186 64.882 1.00 10.58 129 ILE A N 1
ATOM 935 C CA . ILE A 1 129 ? 33.013 38.811 64.729 1.00 10.78 129 ILE A CA 1
ATOM 936 C C . ILE A 1 129 ? 32.451 39.756 63.660 1.00 11.02 129 ILE A C 1
ATOM 937 O O . ILE A 1 129 ? 32.505 40.979 63.812 1.00 9.60 129 ILE A O 1
ATOM 942 N N . VAL A 1 130 ? 31.919 39.186 62.581 1.00 11.35 130 VAL A N 1
ATOM 943 C CA . VAL A 1 130 ? 31.400 39.984 61.472 1.00 12.37 130 VAL A CA 1
ATOM 944 C C . VAL A 1 130 ? 29.897 39.828 61.243 1.00 12.18 130 VAL A C 1
ATOM 945 O O . VAL A 1 130 ? 29.400 38.718 61.074 1.00 11.77 130 VAL A O 1
ATOM 949 N N . PRO A 1 131 ? 29.149 40.943 61.257 1.00 12.39 131 PRO A N 1
ATOM 950 C CA . PRO A 1 131 ? 29.620 42.312 61.476 1.00 12.14 131 PRO A CA 1
ATOM 951 C C . PRO A 1 131 ? 29.571 42.631 62.972 1.00 12.27 131 PRO A C 1
ATOM 952 O O . PRO A 1 131 ? 28.849 41.975 63.722 1.00 10.78 131 PRO A O 1
ATOM 956 N N . SER A 1 132 ? 30.337 43.627 63.402 1.00 11.94 132 SER A N 1
ATOM 957 C CA . SER A 1 132 ? 30.334 44.039 64.809 1.00 10.61 132 SER A CA 1
ATOM 958 C C . SER A 1 132 ? 31.093 45.347 64.964 1.00 10.67 132 SER A C 1
ATOM 959 O O . SER A 1 132 ? 31.945 45.681 64.139 1.00 9.40 132 SER A O 1
ATOM 962 N N . PRO A 1 133 ? 30.781 46.117 66.020 1.00 11.75 133 PRO A N 1
ATOM 963 C CA . PRO A 1 133 ? 31.474 47.388 66.243 1.00 12.48 133 PRO A CA 1
ATOM 964 C C . PRO A 1 133 ? 32.980 47.166 66.420 1.00 12.22 133 PRO A C 1
ATOM 965 O O . PRO A 1 133 ? 33.803 47.779 65.734 1.00 11.65 133 PRO A O 1
ATOM 969 N N . ASP A 1 134 ? 33.333 46.276 67.342 1.00 12.92 134 ASP A N 1
ATOM 970 C CA . ASP A 1 134 ? 34.740 45.988 67.618 1.00 11.95 134 ASP A CA 1
ATOM 971 C C . ASP A 1 134 ? 34.825 44.724 68.455 1.00 12.08 134 ASP A C 1
ATOM 972 O O . ASP A 1 134 ? 35.595 44.649 69.418 1.00 12.40 134 ASP A O 1
ATOM 977 N N . TRP A 1 135 ? 34.036 43.722 68.076 1.00 10.21 135 TRP A N 1
ATOM 978 C CA . TRP A 1 135 ? 33.987 42.475 68.828 1.00 10.93 135 TRP A CA 1
ATOM 979 C C . TRP A 1 135 ? 34.791 41.353 68.195 1.00 11.25 135 TRP A C 1
ATOM 980 O O . TRP A 1 135 ? 34.876 41.233 66.973 1.00 10.92 135 TRP A O 1
ATOM 991 N N . PHE A 1 136 ? 35.373 40.516 69.041 1.00 11.19 136 PHE A N 1
ATOM 992 C CA . PHE A 1 136 ? 36.197 39.422 68.553 1.00 11.24 136 PHE A CA 1
ATOM 993 C C . PHE A 1 136 ? 36.282 38.307 69.574 1.00 10.97 136 PHE A C 1
ATOM 994 O O . PHE A 1 136 ? 35.779 38.424 70.693 1.00 11.32 136 PHE A O 1
ATOM 1002 N N . VAL A 1 137 ? 36.906 37.212 69.161 1.00 11.16 137 VAL A N 1
ATOM 1003 C CA . VAL A 1 137 ? 37.137 36.078 70.041 1.00 10.82 137 VAL A CA 1
ATOM 1004 C C . VAL A 1 137 ? 38.614 35.768 69.884 1.00 10.32 137 VAL A C 1
ATOM 1005 O O . VAL A 1 137 ? 39.260 36.241 68.947 1.00 10.31 137 VAL A O 1
ATOM 1009 N N . GLY A 1 138 ? 39.159 34.976 70.791 1.00 11.17 138 GLY A N 1
ATOM 1010 C CA . GLY A 1 138 ? 40.565 34.653 70.670 1.00 11.17 138 GLY A CA 1
ATOM 1011 C C . GLY A 1 138 ? 41.136 34.027 71.915 1.00 10.94 138 GLY A C 1
ATOM 1012 O O . GLY A 1 138 ? 40.419 33.761 72.883 1.00 11.85 138 GLY A O 1
ATOM 1013 N N . VAL A 1 139 ? 42.440 33.784 71.872 1.00 11.15 139 VAL A N 1
ATOM 1014 C CA . VAL A 1 139 ? 43.159 33.192 72.986 1.00 12.65 139 VAL A CA 1
ATOM 1015 C C . VAL A 1 139 ? 44.396 34.033 73.243 1.00 12.86 139 VAL A C 1
ATOM 1016 O O . VAL A 1 139 ? 45.089 34.440 72.308 1.00 11.62 139 VAL A O 1
ATOM 1020 N N . ASP A 1 140 ? 44.655 34.300 74.516 1.00 12.08 140 ASP A N 1
ATOM 1021 C CA . ASP A 1 140 ? 45.805 35.088 74.919 1.00 12.59 140 ASP A CA 1
ATOM 1022 C C . ASP A 1 140 ? 46.816 34.236 75.672 1.00 12.85 140 ASP A C 1
ATOM 1023 O O . ASP A 1 140 ? 46.574 33.816 76.802 1.00 12.92 140 ASP A O 1
ATOM 1028 N N . SER A 1 141 ? 47.933 33.958 75.013 1.00 12.54 141 SER A N 1
ATOM 1029 C CA . SER A 1 141 ? 49.040 33.233 75.620 1.00 13.24 141 SER A CA 1
ATOM 1030 C C . SER A 1 141 ? 48.780 31.839 76.175 1.00 13.82 141 SER A C 1
ATOM 1031 O O . SER A 1 141 ? 49.086 31.562 77.338 1.00 13.73 141 SER A O 1
ATOM 1034 N N . LEU A 1 142 ? 48.217 30.969 75.348 1.00 12.31 142 LEU A N 1
ATOM 1035 C CA . LEU A 1 142 ? 47.975 29.589 75.756 1.00 12.74 142 LEU A CA 1
ATOM 1036 C C . LEU A 1 142 ? 49.345 28.923 75.689 1.00 11.56 142 LEU A C 1
ATOM 1037 O O . LEU A 1 142 ? 49.979 28.926 74.634 1.00 12.16 142 LEU A O 1
ATOM 1042 N N . ASP A 1 143 ? 49.807 28.357 76.801 1.00 11.90 143 ASP A N 1
ATOM 1043 C CA . ASP A 1 143 ? 51.119 27.710 76.828 1.00 11.28 143 ASP A CA 1
ATOM 1044 C C . ASP A 1 143 ? 51.005 26.242 76.436 1.00 12.41 143 ASP A C 1
ATOM 1045 O O . ASP A 1 143 ? 50.395 25.455 77.155 1.00 12.28 143 ASP A O 1
ATOM 1050 N N . LEU A 1 144 ? 51.599 25.868 75.305 1.00 11.14 144 LEU A N 1
ATOM 1051 C CA . LEU A 1 144 ? 51.517 24.480 74.857 1.00 10.38 144 LEU A CA 1
ATOM 1052 C C . LEU A 1 144 ? 52.587 23.582 75.474 1.00 12.81 144 LEU A C 1
ATOM 1053 O O . LEU A 1 144 ? 52.524 22.363 75.351 1.00 13.19 144 LEU A O 1
ATOM 1058 N N . CYS A 1 145 ? 53.564 24.184 76.142 1.00 13.02 145 CYS A N 1
ATOM 1059 C CA . CYS A 1 145 ? 54.622 23.407 76.777 1.00 15.33 145 CYS A CA 1
ATOM 1060 C C . CYS A 1 145 ? 54.267 23.059 78.219 1.00 15.79 145 CYS A C 1
ATOM 1061 O O . CYS A 1 145 ? 53.592 23.823 78.911 1.00 14.44 145 CYS A O 1
ATOM 1064 N N . ASP A 1 146 ? 54.736 21.898 78.664 1.00 16.62 146 ASP A N 1
ATOM 1065 C CA . ASP A 1 146 ? 54.502 21.426 80.025 1.00 17.44 146 ASP A CA 1
ATOM 1066 C C . ASP A 1 146 ? 55.806 20.789 80.498 1.00 17.67 146 ASP A C 1
ATOM 1067 O O . ASP A 1 146 ? 55.987 19.574 80.414 1.00 17.14 146 ASP A O 1
ATOM 1072 N N . GLY A 1 147 ? 56.716 21.629 80.983 1.00 16.82 147 GLY A N 1
ATOM 1073 C CA . GLY A 1 147 ? 58.001 21.144 81.451 1.00 18.99 147 GLY A CA 1
ATOM 1074 C C . GLY A 1 147 ? 58.865 20.735 80.273 1.00 19.98 147 GLY A C 1
ATOM 1075 O O . GLY A 1 147 ? 59.289 21.580 79.483 1.00 21.70 147 GLY A O 1
ATOM 1076 N N . ASP A 1 148 ? 59.127 19.437 80.150 1.00 21.11 148 ASP A N 1
ATOM 1077 C CA . ASP A 1 148 ? 59.935 18.925 79.048 1.00 21.89 148 ASP A CA 1
ATOM 1078 C C . ASP A 1 148 ? 59.053 18.209 78.031 1.00 21.30 148 ASP A C 1
ATOM 1079 O O . ASP A 1 148 ? 59.545 17.622 77.070 1.00 20.49 148 ASP A O 1
ATOM 1084 N N . ARG A 1 149 ? 57.744 18.276 78.247 1.00 19.33 149 ARG A N 1
ATOM 1085 C CA . ARG A 1 149 ? 56.781 17.633 77.364 1.00 19.72 149 ARG A CA 1
ATOM 1086 C C . ARG A 1 149 ? 55.929 18.668 76.635 1.00 18.52 149 ARG A C 1
ATOM 1087 O O . ARG A 1 149 ? 55.715 19.770 77.136 1.00 18.57 149 ARG A O 1
ATOM 1095 N N . TRP A 1 150 ? 55.452 18.310 75.448 1.00 16.59 150 TRP A N 1
ATOM 1096 C CA . TRP A 1 150 ? 54.563 19.192 74.700 1.00 15.46 150 TRP A CA 1
ATOM 1097 C C . TRP A 1 150 ? 53.172 18.637 74.974 1.00 14.87 150 TRP A C 1
ATOM 1098 O O . TRP A 1 150 ? 52.992 17.421 75.033 1.00 14.90 150 TRP A O 1
ATOM 1109 N N . ARG A 1 151 ? 52.189 19.509 75.159 1.00 14.55 151 ARG A N 1
ATOM 1110 C CA . ARG A 1 151 ? 50.836 19.038 75.415 1.00 14.16 151 ARG A CA 1
ATOM 1111 C C . ARG A 1 151 ? 50.299 18.382 74.149 1.00 15.01 151 ARG A C 1
ATOM 1112 O O . ARG A 1 151 ? 50.480 18.898 73.048 1.00 14.14 151 ARG A O 1
ATOM 1120 N N . GLU A 1 152 ? 49.652 17.232 74.299 1.00 16.46 152 GLU A N 1
ATOM 1121 C CA . GLU A 1 152 ? 49.111 16.536 73.138 1.00 18.02 152 GLU A CA 1
ATOM 1122 C C . GLU A 1 152 ? 47.950 17.291 72.514 1.00 16.75 152 GLU A C 1
ATOM 1123 O O . GLU A 1 152 ? 47.790 17.291 71.291 1.00 15.44 152 GLU A O 1
ATOM 1129 N N . GLN A 1 153 ? 47.151 17.941 73.354 1.00 16.04 153 GLN A N 1
ATOM 1130 C CA . GLN A 1 153 ? 46.003 18.694 72.870 1.00 17.05 153 GLN A CA 1
ATOM 1131 C C . GLN A 1 153 ? 45.517 19.725 73.879 1.00 16.60 153 GLN A C 1
ATOM 1132 O O . GLN A 1 153 ? 45.808 19.636 75.072 1.00 17.82 153 GLN A O 1
ATOM 1138 N N . ALA A 1 154 ? 44.779 20.710 73.378 1.00 17.20 154 ALA A N 1
ATOM 1139 C CA . ALA A 1 154 ? 44.209 21.765 74.200 1.00 16.65 154 ALA A CA 1
ATOM 1140 C C . ALA A 1 154 ? 42.980 22.273 73.460 1.00 17.30 154 ALA A C 1
ATOM 1141 O O . ALA A 1 154 ? 43.049 22.574 72.270 1.00 17.63 154 ALA A O 1
ATOM 1143 N N . ALA A 1 155 ? 41.855 22.346 74.161 1.00 15.18 155 ALA A N 1
ATOM 1144 C CA . ALA A 1 155 ? 40.616 22.816 73.565 1.00 15.31 155 ALA A CA 1
ATOM 1145 C C . ALA A 1 155 ? 39.992 23.857 74.479 1.00 15.96 155 ALA A C 1
ATOM 1146 O O . ALA A 1 155 ? 39.966 23.692 75.698 1.00 15.45 155 ALA A O 1
ATOM 1148 N N . LEU A 1 156 ? 39.491 24.931 73.887 1.00 16.50 156 LEU A N 1
ATOM 1149 C CA . LEU A 1 156 ? 38.883 25.998 74.661 1.00 16.58 156 LEU A CA 1
ATOM 1150 C C . LEU A 1 156 ? 37.592 26.503 74.050 1.00 16.91 156 LEU A C 1
ATOM 1151 O O . LEU A 1 156 ? 37.475 26.626 72.828 1.00 14.88 156 LEU A O 1
ATOM 1156 N N . ASP A 1 157 ? 36.620 26.789 74.908 1.00 16.28 157 ASP A N 1
ATOM 1157 C CA . ASP A 1 157 ? 35.363 27.358 74.444 1.00 17.81 157 ASP A CA 1
ATOM 1158 C C . ASP A 1 157 ? 35.669 28.846 74.389 1.00 16.02 157 ASP A C 1
ATOM 1159 O O . ASP A 1 157 ? 36.341 29.374 75.278 1.00 16.48 157 ASP A O 1
ATOM 1164 N N . LEU A 1 158 ? 35.180 29.526 73.357 1.00 12.58 158 LEU A N 1
ATOM 1165 C CA . LEU A 1 158 ? 35.447 30.950 73.209 1.00 13.27 158 LEU A CA 1
ATOM 1166 C C . LEU A 1 158 ? 34.207 31.811 73.391 1.00 11.91 158 LEU A C 1
ATOM 1167 O O . LEU A 1 158 ? 33.108 31.423 72.999 1.00 14.09 158 LEU A O 1
ATOM 1172 N N . TYR A 1 159 ? 34.406 32.981 73.991 1.00 11.91 159 TYR A N 1
ATOM 1173 C CA . TYR A 1 159 ? 33.332 33.938 74.238 1.00 12.54 159 TYR A CA 1
ATOM 1174 C C . TYR A 1 159 ? 33.715 35.280 73.627 1.00 12.84 159 TYR A C 1
ATOM 1175 O O . TYR A 1 159 ? 34.898 35.578 73.459 1.00 13.15 159 TYR A O 1
ATOM 1184 N N . PRO A 1 160 ? 32.720 36.117 73.308 1.00 12.65 160 PRO A N 1
ATOM 1185 C CA . PRO A 1 160 ? 33.004 37.425 72.709 1.00 12.83 160 PRO A CA 1
ATOM 1186 C C . PRO A 1 160 ? 33.703 38.430 73.620 1.00 13.32 160 PRO A C 1
ATOM 1187 O O . PRO A 1 160 ? 33.461 38.472 74.830 1.00 11.21 160 PRO A O 1
ATOM 1191 N N . TYR A 1 161 ? 34.583 39.225 73.017 1.00 11.27 161 TYR A N 1
ATOM 1192 C CA . TYR A 1 161 ? 35.324 40.271 73.716 1.00 11.83 161 TYR A CA 1
ATOM 1193 C C . TYR A 1 161 ? 35.126 41.592 72.991 1.00 12.54 161 TYR A C 1
ATOM 1194 O O . TYR A 1 161 ? 34.863 41.615 71.784 1.00 13.26 161 TYR A O 1
ATOM 1203 N N . ASP A 1 162 ? 35.261 42.685 73.733 1.00 11.96 162 ASP A N 1
ATOM 1204 C CA . ASP A 1 162 ? 35.095 44.025 73.184 1.00 13.16 162 ASP A CA 1
ATOM 1205 C C . ASP A 1 162 ? 36.453 44.720 73.158 1.00 13.86 162 ASP A C 1
ATOM 1206 O O . ASP A 1 162 ? 37.137 44.803 74.184 1.00 13.64 162 ASP A O 1
ATOM 1211 N N . ALA A 1 163 ? 36.841 45.217 71.983 1.00 12.30 163 ALA A N 1
ATOM 1212 C CA . ALA A 1 163 ? 38.139 45.868 71.810 1.00 12.31 163 ALA A CA 1
ATOM 1213 C C . ALA A 1 163 ? 38.292 47.187 72.557 1.00 12.64 163 ALA A C 1
ATOM 1214 O O . ALA A 1 163 ? 39.413 47.612 72.832 1.00 14.34 163 ALA A O 1
ATOM 1216 N N . GLY A 1 164 ? 37.168 47.825 72.871 1.00 12.38 164 GLY A N 1
ATOM 1217 C CA . GLY A 1 164 ? 37.186 49.090 73.588 1.00 13.56 164 GLY A CA 1
ATOM 1218 C C . GLY A 1 164 ? 37.449 50.315 72.728 1.00 14.27 164 GLY A C 1
ATOM 1219 O O . GLY A 1 164 ? 37.759 51.387 73.255 1.00 14.12 164 GLY A O 1
ATOM 1220 N N . THR A 1 165 ? 37.304 50.174 71.414 1.00 11.52 165 THR A N 1
ATOM 1221 C CA . THR A 1 165 ? 37.566 51.280 70.497 1.00 12.09 165 THR A CA 1
ATOM 1222 C C . THR A 1 165 ? 36.329 51.865 69.808 1.00 11.94 165 THR A C 1
ATOM 1223 O O . THR A 1 165 ? 36.345 53.017 69.365 1.00 12.11 165 THR A O 1
ATOM 1227 N N . ASP A 1 166 ? 35.264 51.077 69.711 1.00 12.14 166 ASP A N 1
ATOM 1228 C CA . ASP A 1 166 ? 34.031 51.546 69.086 1.00 12.81 166 ASP A CA 1
ATOM 1229 C C . ASP A 1 166 ? 32.867 51.233 70.022 1.00 13.54 166 ASP A C 1
ATOM 1230 O O . ASP A 1 166 ? 32.727 50.106 70.490 1.00 14.00 166 ASP A O 1
ATOM 1235 N N . SER A 1 167 ? 32.025 52.229 70.282 1.00 13.53 167 SER A N 1
ATOM 1236 C CA . SER A 1 167 ? 30.914 52.057 71.206 1.00 13.37 167 SER A CA 1
ATOM 1237 C C . SER A 1 167 ? 29.568 51.633 70.621 1.00 13.46 167 SER A C 1
ATOM 1238 O O . SER A 1 167 ? 28.547 51.721 71.301 1.00 14.63 167 SER A O 1
ATOM 1241 N N . GLY A 1 168 ? 29.559 51.165 69.375 1.00 14.55 168 GLY A N 1
ATOM 1242 C CA . GLY A 1 168 ? 28.311 50.713 68.784 1.00 13.93 168 GLY A CA 1
ATOM 1243 C C . GLY A 1 168 ? 27.718 49.634 69.675 1.00 13.71 168 GLY A C 1
ATOM 1244 O O . GLY A 1 168 ? 28.458 48.824 70.228 1.00 14.14 168 GLY A O 1
ATOM 1245 N N . PHE A 1 169 ? 26.393 49.604 69.813 1.00 13.05 169 PHE A N 1
ATOM 1246 C CA . PHE A 1 169 ? 25.740 48.620 70.681 1.00 12.21 169 PHE A CA 1
ATOM 1247 C C . PHE A 1 169 ? 25.332 47.299 70.028 1.00 13.22 169 PHE A C 1
ATOM 1248 O O . PHE A 1 169 ? 25.138 46.299 70.731 1.00 13.78 169 PHE A O 1
ATOM 1256 N N . THR A 1 170 ? 25.200 47.287 68.702 1.00 10.98 170 THR A N 1
ATOM 1257 C CA . THR A 1 170 ? 24.743 46.090 67.993 1.00 12.64 170 THR A CA 1
ATOM 1258 C C . THR A 1 170 ? 25.655 45.650 66.861 1.00 10.15 170 THR A C 1
ATOM 1259 O O . THR A 1 170 ? 26.488 46.421 66.387 1.00 10.72 170 THR A O 1
ATOM 1263 N N . PHE A 1 171 ? 25.468 44.410 66.416 1.00 12.24 171 PHE 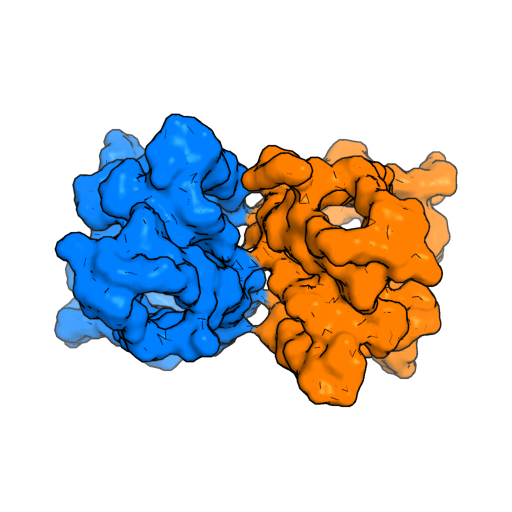A N 1
ATOM 1264 C CA . PHE A 1 171 ? 26.260 43.847 65.326 1.00 12.10 171 PHE A CA 1
ATOM 1265 C C . PHE A 1 171 ? 26.361 44.796 64.130 1.00 13.45 171 PHE A C 1
ATOM 1266 O O . PHE A 1 171 ? 27.447 45.019 63.590 1.00 12.79 171 PHE A O 1
ATOM 1274 N N . SER A 1 172 ? 25.219 45.347 63.723 1.00 14.82 172 SER A N 1
ATOM 1275 C CA . SER A 1 172 ? 25.162 46.228 62.559 1.00 16.42 172 SER A CA 1
ATOM 1276 C C . SER A 1 172 ? 25.226 47.727 62.828 1.00 16.54 172 SER A C 1
ATOM 1277 O O . SER A 1 172 ? 24.939 48.529 61.935 1.00 16.24 172 SER A O 1
ATOM 1280 N N . SER A 1 173 ? 25.604 48.115 64.042 1.00 14.19 173 SER A N 1
ATOM 1281 C CA . SER A 1 173 ? 25.698 49.537 64.371 1.00 15.24 173 SER A CA 1
ATOM 1282 C C . SER A 1 173 ? 26.768 50.240 63.548 1.00 14.84 173 SER A C 1
ATOM 1283 O O . SER A 1 173 ? 27.825 49.676 63.280 1.00 15.15 173 SER A O 1
ATOM 1286 N N . PRO A 1 174 ? 26.495 51.481 63.119 1.00 15.81 174 PRO A N 1
ATOM 1287 C CA . PRO A 1 174 ? 27.466 52.248 62.336 1.00 16.56 174 PRO A CA 1
ATOM 1288 C C . PRO A 1 174 ? 28.591 52.643 63.293 1.00 15.90 174 PRO A C 1
ATOM 1289 O O . PRO A 1 174 ? 28.402 52.624 64.509 1.00 15.25 174 PRO A O 1
ATOM 1293 N N . ASN A 1 175 ? 29.748 53.006 62.750 1.00 15.54 175 ASN A N 1
ATOM 1294 C CA 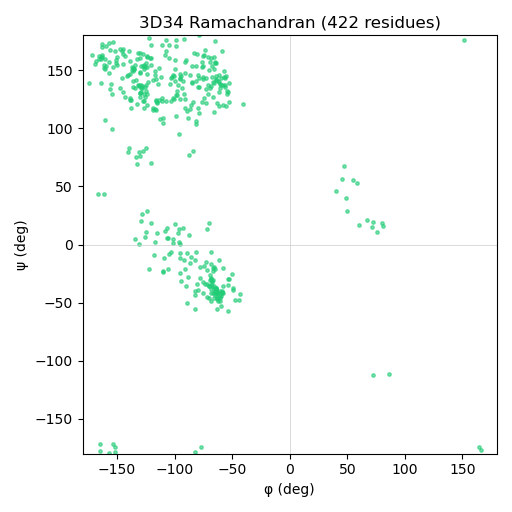. ASN A 1 175 ? 30.886 53.390 63.576 1.00 16.86 175 ASN A CA 1
ATOM 1295 C C . ASN A 1 175 ? 30.608 54.543 64.533 1.00 16.09 175 ASN A C 1
ATOM 1296 O O . ASN A 1 175 ? 29.866 55.473 64.213 1.00 14.59 175 ASN A O 1
ATOM 1301 N N . PHE A 1 176 ? 31.219 54.464 65.711 1.00 14.34 176 PHE A N 1
ATOM 1302 C CA . PHE A 1 176 ? 31.111 55.496 66.738 1.00 14.74 176 PHE A CA 1
ATOM 1303 C C . PHE A 1 176 ? 32.301 55.274 67.662 1.00 14.99 176 PHE A C 1
ATOM 1304 O O . PHE A 1 176 ? 32.326 54.316 68.427 1.00 14.59 176 PHE A O 1
ATOM 1312 N N . ALA A 1 177 ? 33.287 56.160 67.578 1.00 15.41 177 ALA A N 1
ATOM 1313 C CA . ALA A 1 177 ? 34.501 56.034 68.376 1.00 16.84 177 ALA A CA 1
ATOM 1314 C C . ALA A 1 177 ? 34.288 56.094 69.879 1.00 16.67 177 ALA A C 1
ATOM 1315 O O . ALA A 1 177 ? 33.479 56.880 70.380 1.00 16.05 177 ALA A O 1
ATOM 1317 N N . THR A 1 178 ? 35.036 55.255 70.589 1.00 16.20 178 THR A N 1
ATOM 1318 C CA . THR A 1 178 ? 34.980 55.208 72.039 1.00 16.88 178 THR A CA 1
ATOM 1319 C C . THR A 1 178 ? 36.005 56.237 72.500 1.00 19.26 178 THR A C 1
ATOM 1320 O O . THR A 1 178 ? 37.210 56.032 72.338 1.00 18.58 178 THR A O 1
ATOM 1324 N N . ILE A 1 179 ? 35.519 57.350 73.044 1.00 19.92 179 ILE A N 1
ATOM 1325 C CA . ILE A 1 179 ? 36.389 58.429 73.506 1.00 23.52 179 ILE A CA 1
ATOM 1326 C C . ILE A 1 179 ? 36.095 58.807 74.954 1.00 23.35 179 ILE A C 1
ATOM 1327 O O . ILE A 1 179 ? 34.997 59.255 75.271 1.00 24.35 179 ILE A O 1
ATOM 1332 N N . PRO A 1 180 ? 37.076 58.629 75.854 1.00 24.28 180 PRO A N 1
ATOM 1333 C CA . PRO A 1 180 ? 38.407 58.095 75.558 1.00 23.43 180 PRO A CA 1
ATOM 1334 C C . PRO A 1 180 ? 38.346 56.586 75.343 1.00 21.68 180 PRO A C 1
ATOM 1335 O O . PRO A 1 180 ? 37.373 55.937 75.727 1.00 21.51 180 PRO A O 1
ATOM 1339 N N . GLN A 1 181 ? 39.388 56.038 74.728 1.00 20.29 181 GLN A N 1
ATOM 1340 C CA . GLN A 1 181 ? 39.455 54.608 74.450 1.00 19.47 181 GLN A CA 1
ATOM 1341 C C . GLN A 1 181 ? 39.377 53.781 75.728 1.00 19.66 181 GLN A C 1
ATOM 1342 O O . GLN A 1 181 ? 39.908 54.178 76.766 1.00 18.42 181 GLN A O 1
ATOM 1348 N N . ASP A 1 182 ? 38.701 52.636 75.654 1.00 16.93 182 ASP A N 1
ATOM 1349 C CA . ASP A 1 182 ? 38.600 51.744 76.802 1.00 17.06 182 ASP A CA 1
ATOM 1350 C C . ASP A 1 182 ? 39.537 50.570 76.544 1.00 15.75 182 ASP A C 1
ATOM 1351 O O . ASP A 1 182 ? 40.094 50.440 75.457 1.00 13.60 182 ASP A O 1
ATOM 1356 N N . THR A 1 183 ? 39.722 49.726 77.549 1.00 15.13 183 THR A N 1
ATOM 1357 C CA . THR A 1 183 ? 40.579 48.561 77.400 1.00 15.28 183 THR A CA 1
ATOM 1358 C C . THR A 1 183 ? 39.699 47.402 76.941 1.00 15.78 183 THR A C 1
ATOM 1359 O O . THR A 1 183 ? 38.483 47.551 76.812 1.00 14.73 183 THR A O 1
ATOM 1363 N N . VAL A 1 184 ? 40.316 46.253 76.686 1.00 14.31 184 VAL A N 1
ATOM 1364 C CA . VAL A 1 184 ? 39.578 45.070 76.265 1.00 13.19 184 VAL A CA 1
ATOM 1365 C C . VAL A 1 184 ? 38.739 44.542 77.425 1.00 15.43 184 VAL A C 1
ATOM 1366 O O . VAL A 1 184 ? 39.215 44.451 78.557 1.00 14.94 184 VAL A O 1
ATOM 1370 N N . THR A 1 185 ? 37.487 44.204 77.138 1.00 13.96 185 THR A N 1
ATOM 1371 C CA . THR A 1 185 ? 36.587 43.664 78.149 1.00 15.31 185 THR A CA 1
ATOM 1372 C C . THR A 1 185 ? 35.818 42.482 77.579 1.00 15.73 185 THR A C 1
ATOM 1373 O O . THR A 1 185 ? 35.549 42.427 76.381 1.00 16.66 185 THR A O 1
ATOM 1377 N N . GLU A 1 186 ? 35.473 41.529 78.436 1.00 13.60 186 GLU A N 1
ATOM 1378 C CA . GLU A 1 186 ? 34.702 40.381 77.987 1.00 15.01 186 GLU A CA 1
ATOM 1379 C C . GLU A 1 186 ? 33.246 40.812 77.895 1.00 15.57 186 GLU A C 1
ATOM 1380 O O . GLU A 1 186 ? 32.790 41.653 78.674 1.00 15.29 186 GLU A O 1
ATOM 1386 N N . ILE A 1 187 ? 32.536 40.256 76.920 1.00 12.67 187 ILE A N 1
ATOM 1387 C CA . ILE A 1 187 ? 31.118 40.539 76.726 1.00 13.93 187 ILE A CA 1
ATOM 1388 C C . ILE A 1 187 ? 30.383 39.351 77.336 1.00 15.47 187 ILE A C 1
ATOM 1389 O O . ILE A 1 187 ? 30.657 38.206 76.980 1.00 16.01 187 ILE A O 1
ATOM 1394 N N . THR A 1 188 ? 29.470 39.614 78.267 1.00 16.81 188 THR A N 1
ATOM 1395 C CA . THR A 1 188 ? 28.719 38.538 78.906 1.00 16.75 188 THR A CA 1
ATOM 1396 C C . THR A 1 188 ? 27.220 38.713 78.681 1.00 16.87 188 THR A C 1
ATOM 1397 O O . THR A 1 188 ? 26.772 39.740 78.173 1.00 16.43 188 THR A O 1
ATOM 1401 N N . SER A 1 189 ? 26.450 37.707 79.076 1.00 17.85 189 SER A N 1
ATOM 1402 C CA . SER A 1 189 ? 25.004 37.742 78.904 1.00 19.49 189 SER A CA 1
ATOM 1403 C C . SER A 1 189 ? 24.333 38.827 79.737 1.00 20.83 189 SER A C 1
ATOM 1404 O O . SER A 1 189 ? 23.206 39.229 79.446 1.00 20.59 189 SER A O 1
ATOM 1407 N N . SER A 1 190 ? 25.029 39.311 80.760 1.00 20.91 190 SER A N 1
ATOM 1408 C CA . SER A 1 190 ? 24.472 40.331 81.640 1.00 22.50 190 SER A CA 1
ATOM 1409 C C . SER A 1 190 ? 25.114 41.706 81.494 1.00 22.60 190 SER A C 1
ATOM 1410 O O . SER A 1 190 ? 24.599 42.692 82.023 1.00 23.04 190 SER A O 1
ATOM 1413 N N . SER A 1 191 ? 26.233 41.780 80.781 1.00 21.27 191 SER A N 1
ATOM 1414 C CA . SER A 1 191 ? 26.921 43.052 80.612 1.00 21.62 191 SER A CA 1
ATOM 1415 C C . SER A 1 191 ? 27.785 43.080 79.350 1.00 22.36 191 SER A C 1
ATOM 1416 O O . SER A 1 191 ? 28.539 42.140 79.090 1.00 23.35 191 SER A O 1
ATOM 1419 N N . PRO A 1 192 ? 27.694 44.165 78.556 1.00 21.80 192 PRO A N 1
ATOM 1420 C CA . PRO A 1 192 ? 26.850 45.351 78.760 1.00 20.26 192 PRO A CA 1
ATOM 1421 C C . PRO A 1 192 ? 25.360 45.018 78.843 1.00 19.85 192 PRO A C 1
ATOM 1422 O O . PRO A 1 192 ? 24.946 43.911 78.493 1.00 18.10 192 PRO A O 1
ATOM 1426 N N . SER A 1 193 ? 24.558 45.979 79.295 1.00 18.50 193 SER A N 1
ATOM 1427 C CA . SER A 1 193 ? 23.128 45.747 79.453 1.00 19.42 193 SER A CA 1
ATOM 1428 C C . SER A 1 193 ? 22.210 46.718 78.720 1.00 20.20 193 SER A C 1
ATOM 1429 O O . SER A 1 193 ? 21.089 46.969 79.161 1.00 18.44 193 SER A O 1
ATOM 1432 N N . HIS A 1 194 ? 22.682 47.266 77.607 1.00 19.96 194 HIS A N 1
ATOM 1433 C CA . HIS A 1 194 ? 21.861 48.174 76.815 1.00 19.57 194 HIS A CA 1
ATOM 1434 C C . HIS A 1 194 ? 20.715 47.325 76.270 1.00 18.83 194 HIS A C 1
ATOM 1435 O O . HIS A 1 194 ? 20.920 46.181 75.867 1.00 17.88 194 HIS A O 1
ATOM 1442 N N . PRO A 1 195 ? 19.486 47.864 76.268 1.00 19.60 195 PRO A N 1
ATOM 1443 C CA . PRO A 1 195 ? 18.333 47.112 75.762 1.00 19.95 195 PRO A CA 1
ATOM 1444 C C . PRO A 1 195 ? 18.611 46.361 74.459 1.00 19.59 195 PRO A C 1
ATOM 1445 O O . PRO A 1 195 ? 18.210 45.206 74.296 1.00 21.91 195 PRO A O 1
ATOM 1449 N N . ALA A 1 196 ? 19.302 47.023 73.540 1.00 18.25 196 ALA A N 1
ATOM 1450 C CA . ALA A 1 196 ? 19.618 46.434 72.246 1.00 18.43 196 ALA A CA 1
ATOM 1451 C C . ALA A 1 196 ? 20.996 45.785 72.142 1.00 17.03 196 ALA A C 1
ATOM 1452 O O . ALA A 1 196 ? 21.362 45.305 71.068 1.00 17.23 196 ALA A O 1
ATOM 1454 N N . ASN A 1 197 ? 21.770 45.774 73.226 1.00 16.07 197 ASN A N 1
ATOM 1455 C CA . ASN A 1 197 ? 23.091 45.141 73.160 1.00 16.12 197 ASN A CA 1
ATOM 1456 C C . ASN A 1 197 ? 22.886 43.728 72.622 1.00 15.44 197 ASN A C 1
ATOM 1457 O O . ASN A 1 197 ? 22.134 42.931 73.188 1.00 14.27 197 ASN A O 1
ATOM 1462 N N . SER A 1 198 ? 23.560 43.427 71.521 1.00 13.79 198 SER A N 1
ATOM 1463 C CA . SER A 1 198 ? 23.419 42.139 70.853 1.00 14.39 198 SER A CA 1
ATOM 1464 C C . SER A 1 198 ? 23.614 40.859 71.663 1.00 14.24 198 SER A C 1
ATOM 1465 O O . SER A 1 198 ? 23.020 39.829 71.336 1.00 15.61 198 SER A O 1
ATOM 1468 N N . PHE A 1 199 ? 24.441 40.904 72.704 1.00 16.08 199 PHE A N 1
ATOM 1469 C CA . PHE A 1 199 ? 24.681 39.717 73.523 1.00 15.33 199 PHE A CA 1
ATOM 1470 C C . PHE A 1 199 ? 24.036 39.821 74.901 1.00 16.48 199 PHE A C 1
ATOM 1471 O O . PHE A 1 199 ? 24.314 39.017 75.789 1.00 17.25 199 PHE A O 1
ATOM 1479 N N . TYR A 1 200 ? 23.172 40.814 75.073 1.00 16.07 200 TYR A N 1
ATOM 1480 C CA . TYR A 1 200 ? 22.489 41.000 76.343 1.00 18.81 200 TYR A CA 1
ATOM 1481 C C . TYR A 1 200 ? 21.295 40.050 76.442 1.00 19.50 200 TYR A C 1
ATOM 1482 O O . TYR A 1 200 ? 20.272 40.246 75.780 1.00 19.24 200 TYR A O 1
ATOM 1491 N N . TYR A 1 201 ? 21.449 39.013 77.260 1.00 21.47 201 TYR A N 1
ATOM 1492 C CA . TYR A 1 201 ? 20.400 38.022 77.498 1.00 22.92 201 TYR A CA 1
ATOM 1493 C C . TYR A 1 201 ? 20.236 37.942 79.014 1.00 24.51 201 TYR A C 1
ATOM 1494 O O . TYR A 1 201 ? 20.761 37.033 79.655 1.00 24.37 201 TYR A O 1
ATOM 1503 N N . PRO A 1 202 ? 19.497 38.895 79.602 1.00 26.56 202 PRO A N 1
ATOM 1504 C CA . PRO A 1 202 ? 19.248 38.974 81.046 1.00 27.95 202 PRO A CA 1
ATOM 1505 C C . PRO A 1 202 ? 18.757 37.711 81.753 1.00 29.78 202 PRO A C 1
ATOM 1506 O O . PRO A 1 202 ? 18.971 37.551 82.958 1.00 29.72 202 PRO A O 1
ATOM 1510 N N . ARG A 1 203 ? 18.111 36.814 81.017 1.00 30.50 203 ARG A N 1
ATOM 1511 C CA . ARG A 1 203 ? 17.589 35.590 81.617 1.00 32.44 203 ARG A CA 1
ATOM 1512 C C . ARG A 1 203 ? 18.577 34.428 81.687 1.00 32.63 203 ARG A C 1
ATOM 1513 O O . ARG A 1 203 ? 18.356 33.466 82.424 1.00 32.85 203 ARG A O 1
ATOM 1521 N N . LEU A 1 204 ? 19.664 34.512 80.928 1.00 31.08 204 LEU A N 1
ATOM 1522 C CA . LEU A 1 204 ? 20.658 33.447 80.928 1.00 30.42 204 LEU A CA 1
ATOM 1523 C C . LEU A 1 204 ? 21.681 33.638 82.041 1.00 29.57 204 LEU A C 1
ATOM 1524 O O . LEU A 1 204 ? 22.021 34.765 82.396 1.00 30.09 204 LEU A O 1
ATOM 1529 N N . LYS A 1 205 ? 22.163 32.533 82.598 1.00 28.43 205 LYS A N 1
ATOM 1530 C CA . LYS A 1 205 ? 23.174 32.607 83.644 1.00 28.06 205 LYS A CA 1
ATOM 1531 C C . LYS A 1 205 ? 24.442 33.082 82.947 1.00 26.89 205 LYS A C 1
ATOM 1532 O O . LYS A 1 205 ? 25.233 33.841 83.506 1.00 27.69 205 LYS A O 1
ATOM 1534 N N . ALA A 1 206 ? 24.613 32.633 81.707 1.00 25.08 206 ALA A N 1
ATOM 1535 C CA . ALA A 1 206 ? 25.768 32.999 80.900 1.00 24.35 206 ALA A CA 1
ATOM 1536 C C . ALA A 1 206 ? 25.505 32.698 79.432 1.00 22.75 206 ALA A C 1
ATOM 1537 O O . ALA A 1 206 ? 24.590 31.950 79.093 1.00 22.80 206 ALA A O 1
ATOM 1539 N N . LEU A 1 207 ? 26.308 33.293 78.559 1.00 21.36 207 LEU A N 1
ATOM 1540 C CA . LEU A 1 207 ? 26.172 33.059 77.130 1.00 19.88 207 LEU A CA 1
ATOM 1541 C C . LEU A 1 207 ? 26.740 31.687 76.820 1.00 19.46 207 LEU A C 1
ATOM 1542 O O . LEU A 1 207 ? 27.587 31.179 77.553 1.00 19.22 207 LEU A O 1
ATOM 1547 N N . PRO A 1 208 ? 26.260 31.053 75.744 1.00 18.96 208 PRO A N 1
ATOM 1548 C CA . PRO A 1 208 ? 26.791 29.737 75.383 1.00 19.53 208 PRO A CA 1
ATOM 1549 C C . PRO A 1 208 ? 28.088 30.101 74.655 1.00 18.47 208 PRO A C 1
ATOM 1550 O O . PRO A 1 208 ? 28.274 31.261 74.285 1.00 18.06 208 PRO A O 1
ATOM 1554 N N . PRO A 1 209 ? 29.005 29.142 74.457 1.00 18.16 209 PRO A N 1
ATOM 1555 C CA . PRO A 1 209 ? 30.233 29.513 73.746 1.00 16.66 209 PRO A CA 1
ATOM 1556 C C . PRO A 1 209 ? 29.852 29.925 72.323 1.00 16.08 209 PRO A C 1
ATOM 1557 O O . PRO A 1 209 ? 28.955 29.328 71.725 1.00 15.62 209 PRO A O 1
ATOM 1561 N N . ILE A 1 210 ? 30.519 30.939 71.780 1.00 14.21 210 ILE A N 1
ATOM 1562 C CA . ILE A 1 210 ? 30.200 31.392 70.429 1.00 14.02 210 ILE A CA 1
ATOM 1563 C C . ILE A 1 210 ? 31.124 30.735 69.404 1.00 14.06 210 ILE A C 1
ATOM 1564 O O . ILE A 1 210 ? 30.891 30.806 68.195 1.00 14.25 210 ILE A O 1
ATOM 1569 N N . ALA A 1 211 ? 32.170 30.088 69.906 1.00 14.13 211 ALA A N 1
ATOM 1570 C CA . ALA A 1 211 ? 33.133 29.390 69.066 1.00 15.06 211 ALA A CA 1
ATOM 1571 C C . ALA A 1 211 ? 33.930 28.425 69.933 1.00 14.87 211 ALA A C 1
ATOM 1572 O O . ALA A 1 211 ? 33.805 28.427 71.158 1.00 15.60 211 ALA A O 1
ATOM 1574 N N . ARG A 1 212 ? 34.739 27.596 69.289 1.00 14.75 212 ARG A N 1
ATOM 1575 C CA . ARG A 1 212 ? 35.573 26.633 69.990 1.00 16.03 212 ARG A CA 1
ATOM 1576 C C . ARG A 1 212 ? 36.865 26.483 69.205 1.00 15.54 212 ARG A C 1
ATOM 1577 O O . ARG A 1 212 ? 36.854 26.524 67.977 1.00 15.78 212 ARG A O 1
ATOM 1585 N N . VAL A 1 213 ? 37.981 26.318 69.906 1.00 12.95 213 VAL A N 1
ATOM 1586 C CA . VAL A 1 213 ? 39.259 26.153 69.227 1.00 13.44 213 VAL A CA 1
ATOM 1587 C C . VAL A 1 213 ? 39.955 24.917 69.780 1.00 13.91 213 VAL A C 1
ATOM 1588 O O . VAL A 1 213 ? 39.934 24.669 70.985 1.00 12.96 213 VAL A O 1
ATOM 1592 N N . THR A 1 214 ? 40.544 24.129 68.887 1.00 12.35 214 THR A N 1
ATOM 1593 C CA . THR A 1 214 ? 41.235 22.912 69.284 1.00 14.24 214 THR A CA 1
ATOM 1594 C C . THR A 1 214 ? 42.658 22.898 68.733 1.00 15.13 214 THR A C 1
ATOM 1595 O O . THR A 1 214 ? 42.869 23.141 67.550 1.00 16.65 214 THR A O 1
ATOM 1599 N N . LEU A 1 215 ? 43.631 22.632 69.601 1.00 15.43 215 LEU A N 1
ATOM 1600 C CA . LEU A 1 215 ? 45.028 22.561 69.187 1.00 14.90 215 LEU A CA 1
ATOM 1601 C C . LEU A 1 215 ? 45.486 21.119 69.368 1.00 14.35 215 LEU A C 1
ATOM 1602 O O . LEU A 1 215 ? 45.369 20.560 70.458 1.00 14.71 215 LEU A O 1
ATOM 1607 N N . LEU A 1 216 ? 45.999 20.527 68.296 1.00 14.11 216 LEU A N 1
ATOM 1608 C CA . LEU A 1 216 ? 46.451 19.141 68.332 1.00 16.38 216 LEU A CA 1
ATOM 1609 C C . LEU A 1 216 ? 47.901 18.996 67.903 1.00 15.63 216 LEU A C 1
ATOM 1610 O O . LEU A 1 216 ? 48.293 19.497 66.853 1.00 16.83 216 LEU A O 1
ATOM 1615 N N . ARG A 1 217 ? 48.702 18.306 68.709 1.00 16.54 217 ARG A N 1
ATOM 1616 C CA . ARG A 1 217 ? 50.097 18.104 68.347 1.00 17.13 217 ARG A CA 1
ATOM 1617 C C . ARG A 1 217 ? 50.143 17.133 67.173 1.00 17.60 217 ARG A C 1
ATOM 1618 O O . ARG A 1 217 ? 49.532 16.064 67.214 1.00 17.65 217 ARG A O 1
ATOM 1626 N N . LEU A 1 218 ? 50.865 17.504 66.122 1.00 17.99 218 LEU A N 1
ATOM 1627 C CA . LEU A 1 218 ? 50.963 16.650 64.949 1.00 20.23 218 LEU A CA 1
ATOM 1628 C C . LEU A 1 218 ? 52.160 15.712 65.041 1.00 21.04 218 LEU A C 1
ATOM 1629 O O . LEU A 1 218 ? 53.107 16.036 65.788 1.00 21.94 218 LEU A O 1
ATOM 1634 N N . ILE B 1 8 ? 63.123 20.149 36.103 1.00 39.02 8 ILE B N 1
ATOM 1635 C CA . ILE B 1 8 ? 64.473 19.594 36.400 1.00 39.60 8 ILE B CA 1
ATOM 1636 C C . ILE B 1 8 ? 65.140 20.368 37.535 1.00 39.84 8 ILE B C 1
ATOM 1637 O O . ILE B 1 8 ? 66.324 20.702 37.457 1.00 40.31 8 ILE B O 1
ATOM 1639 N N . CYS B 1 9 ? 64.378 20.651 38.588 1.00 38.78 9 CYS B N 1
ATOM 1640 C CA . CYS B 1 9 ? 64.910 21.390 39.728 1.00 38.11 9 CYS B CA 1
ATOM 1641 C C . CYS B 1 9 ? 65.884 20.529 40.522 1.00 39.06 9 CYS B C 1
ATOM 1642 O O . CYS B 1 9 ? 65.628 19.349 40.763 1.00 39.58 9 CYS B O 1
ATOM 1645 N N . SER B 1 10 ? 67.001 21.126 40.928 1.00 39.43 10 SER B N 1
ATOM 1646 C CA . SER B 1 10 ? 68.018 20.405 41.684 1.00 39.66 10 SER B CA 1
ATOM 1647 C C . SER B 1 10 ? 68.368 21.094 42.998 1.00 40.37 10 SER B C 1
ATOM 1648 O O . SER B 1 10 ? 69.297 20.679 43.692 1.00 40.59 10 SER B O 1
ATOM 1650 N N . ALA B 1 11 ? 67.624 22.143 43.338 1.00 40.44 11 ALA B N 1
ATOM 1651 C CA . ALA B 1 11 ? 67.862 22.883 44.574 1.00 40.27 11 ALA B CA 1
ATOM 1652 C C . ALA B 1 11 ? 68.182 21.923 45.717 1.00 40.10 11 ALA B C 1
ATOM 1653 O O . ALA B 1 11 ? 67.377 21.056 46.058 1.00 40.16 11 ALA B O 1
ATOM 1655 N N . ARG B 1 12 ? 69.363 22.091 46.305 1.00 39.53 12 ARG B N 1
ATOM 1656 C CA . ARG B 1 12 ? 69.825 21.237 47.396 1.00 38.94 12 ARG B CA 1
ATOM 1657 C C . ARG B 1 12 ? 68.967 21.312 48.652 1.00 38.25 12 ARG B C 1
ATOM 1658 O O . ARG B 1 12 ? 68.622 20.283 49.236 1.00 38.53 12 ARG B O 1
ATOM 1660 N N . ALA B 1 13 ? 68.629 22.529 49.069 1.00 36.96 13 ALA B N 1
ATOM 1661 C CA . ALA B 1 13 ? 67.827 22.728 50.270 1.00 35.78 13 ALA B CA 1
ATOM 1662 C C . ALA B 1 13 ? 66.564 23.533 49.985 1.00 35.19 13 ALA B C 1
ATOM 1663 O O . ALA B 1 13 ? 66.465 24.214 48.964 1.00 36.05 13 ALA B O 1
ATOM 1665 N N . PRO B 1 14 ? 65.573 23.453 50.887 1.00 33.84 14 PRO B N 1
ATOM 1666 C CA . PRO B 1 14 ? 64.317 24.188 50.716 1.00 32.99 14 PRO B CA 1
ATOM 1667 C C . PRO B 1 14 ? 64.573 25.688 50.771 1.00 31.78 14 PRO B C 1
ATOM 1668 O O . PRO B 1 14 ? 65.694 26.124 51.034 1.00 32.09 14 PRO B O 1
ATOM 1672 N N . ALA B 1 15 ? 63.529 26.472 50.531 1.00 28.64 15 ALA B N 1
ATOM 1673 C CA . ALA B 1 15 ? 63.650 27.921 50.563 1.00 26.66 15 ALA B CA 1
ATOM 1674 C C . ALA B 1 15 ? 62.357 28.561 51.048 1.00 26.35 15 ALA B C 1
ATOM 1675 O O . ALA B 1 15 ? 61.266 28.187 50.617 1.00 24.56 15 ALA B O 1
ATOM 1677 N N . LYS B 1 16 ? 62.493 29.522 51.956 1.00 25.28 16 LYS B N 1
ATOM 1678 C CA . LYS B 1 16 ? 61.350 30.238 52.503 1.00 26.12 16 LYS B CA 1
ATOM 1679 C C . LYS B 1 16 ? 61.098 31.491 51.680 1.00 24.22 16 LYS B C 1
ATOM 1680 O O . LYS B 1 16 ? 62.037 32.161 51.246 1.00 24.62 16 LYS B O 1
ATOM 1686 N N . TYR B 1 17 ? 59.824 31.795 51.461 1.00 22.60 17 TYR B N 1
ATOM 1687 C CA . TYR B 1 17 ? 59.430 32.968 50.696 1.00 20.36 17 TYR B CA 1
ATOM 1688 C C . TYR B 1 17 ? 58.300 33.702 51.387 1.00 20.01 17 TYR B C 1
ATOM 1689 O O . TYR B 1 17 ? 57.502 33.102 52.102 1.00 18.97 17 TYR B O 1
ATOM 1698 N N . SER B 1 18 ? 58.242 35.008 51.171 1.00 18.90 18 SER B N 1
ATOM 1699 C CA . SER B 1 18 ? 57.149 35.794 51.700 1.00 18.08 18 SER B CA 1
ATOM 1700 C C . SER B 1 18 ? 56.313 36.025 50.449 1.00 18.62 18 SER B C 1
ATOM 1701 O O . SER B 1 18 ? 56.859 36.229 49.365 1.00 17.32 18 SER B O 1
ATOM 1704 N N . ILE B 1 19 ? 54.996 35.915 50.571 1.00 16.70 19 ILE B N 1
ATOM 1705 C CA . ILE B 1 19 ? 54.137 36.187 49.432 1.00 15.63 19 ILE B CA 1
ATOM 1706 C C . ILE B 1 19 ? 53.330 37.387 49.891 1.00 15.78 19 ILE B C 1
ATOM 1707 O O . ILE B 1 19 ? 52.704 37.352 50.950 1.00 15.07 19 ILE B O 1
ATOM 1712 N N . THR B 1 20 ? 53.394 38.464 49.115 1.00 14.56 20 THR B N 1
ATOM 1713 C CA . THR B 1 20 ? 52.691 39.691 49.453 1.00 15.10 20 THR B CA 1
ATOM 1714 C C . THR B 1 20 ? 51.694 40.017 48.356 1.00 14.68 20 THR B C 1
ATOM 1715 O O . THR B 1 20 ? 52.071 40.269 47.212 1.00 14.23 20 THR B O 1
ATOM 1719 N N . PHE B 1 21 ? 50.418 39.994 48.719 1.00 13.82 21 PHE B N 1
ATOM 1720 C CA . PHE B 1 21 ? 49.338 40.273 47.782 1.00 12.33 21 PHE B CA 1
ATOM 1721 C C . PHE B 1 21 ? 48.880 41.714 47.936 1.00 11.70 21 PHE B C 1
ATOM 1722 O O . PHE B 1 21 ? 48.600 42.172 49.047 1.00 11.08 21 PHE B O 1
ATOM 1730 N N . THR B 1 22 ? 48.817 42.426 46.815 1.00 11.14 22 THR B N 1
ATOM 1731 C CA . THR B 1 22 ? 48.390 43.815 46.821 1.00 11.53 22 THR B CA 1
ATOM 1732 C C . THR B 1 22 ? 47.115 43.974 46.010 1.00 9.74 22 THR B C 1
ATOM 1733 O O . THR B 1 22 ? 47.099 43.716 44.806 1.00 10.86 22 THR B O 1
ATOM 1737 N N . GLY B 1 23 ? 46.039 44.376 46.676 1.00 10.07 23 GLY B N 1
ATOM 1738 C CA . GLY B 1 23 ? 44.798 44.589 45.963 1.00 11.70 23 GLY B CA 1
ATOM 1739 C C . GLY B 1 23 ? 44.924 45.949 45.307 1.00 12.69 23 GLY B C 1
ATOM 1740 O O . GLY B 1 23 ? 45.389 46.898 45.944 1.00 13.32 23 GLY B O 1
ATOM 1741 N N . LYS B 1 24 ? 44.533 46.050 44.042 1.00 11.57 24 LYS B N 1
ATOM 1742 C CA . LYS B 1 24 ? 44.623 47.316 43.316 1.00 11.98 24 LYS B CA 1
ATOM 1743 C C . LYS B 1 24 ? 43.290 47.674 42.665 1.00 11.36 24 LYS B C 1
ATOM 1744 O O . LYS B 1 24 ? 43.236 48.389 41.662 1.00 12.14 24 LYS B O 1
ATOM 1750 N N . TRP B 1 25 ? 42.215 47.172 43.262 1.00 11.08 25 TRP B N 1
ATOM 1751 C CA . TRP B 1 25 ? 40.868 47.401 42.764 1.00 11.36 25 TRP B CA 1
ATOM 1752 C C . TRP B 1 25 ? 40.304 48.692 43.348 1.00 11.95 25 TRP B C 1
ATOM 1753 O O . TRP B 1 25 ? 39.496 48.684 44.280 1.00 11.09 25 TRP B O 1
ATOM 1764 N N . SER B 1 26 ? 40.759 49.808 42.787 1.00 10.87 26 SER B N 1
ATOM 1765 C CA . SER B 1 26 ? 40.309 51.127 43.216 1.00 11.88 26 SER B CA 1
ATOM 1766 C C . SER B 1 26 ? 39.258 51.622 42.235 1.00 10.34 26 SER B C 1
ATOM 1767 O O . SER B 1 26 ? 39.192 51.157 41.093 1.00 12.46 26 SER B O 1
ATOM 1770 N N . GLN B 1 27 ? 38.437 52.570 42.673 1.00 11.24 27 GLN B N 1
ATOM 1771 C CA . GLN B 1 27 ? 37.402 53.122 41.806 1.00 13.70 27 GLN B CA 1
ATOM 1772 C C . GLN B 1 27 ? 38.059 53.940 40.693 1.00 13.83 27 GLN B C 1
ATOM 1773 O O . GLN B 1 27 ? 37.524 54.049 39.591 1.00 14.35 27 GLN B O 1
ATOM 1779 N N . THR B 1 28 ? 39.229 54.507 40.977 1.00 14.41 28 THR B N 1
ATOM 1780 C CA . THR B 1 28 ? 39.929 55.305 39.972 1.00 14.27 28 THR B CA 1
ATOM 1781 C C . THR B 1 28 ? 40.387 54.427 38.806 1.00 14.66 28 THR B C 1
ATOM 1782 O O . THR B 1 28 ? 40.284 54.812 37.639 1.00 13.00 28 THR B O 1
ATOM 1786 N N . ALA B 1 29 ? 40.890 53.242 39.133 1.00 13.01 29 ALA B N 1
ATOM 1787 C CA . ALA B 1 29 ? 41.373 52.312 38.120 1.00 13.36 29 ALA B CA 1
ATOM 1788 C C . ALA B 1 29 ? 40.251 51.521 37.453 1.00 12.78 29 ALA B C 1
ATOM 1789 O O . ALA B 1 29 ? 40.338 51.201 36.268 1.00 13.79 29 ALA B O 1
ATOM 1791 N N . PHE B 1 30 ? 39.202 51.209 38.211 1.00 12.20 30 PHE B N 1
ATOM 1792 C CA . PHE B 1 30 ? 38.060 50.447 37.692 1.00 11.49 30 PHE B CA 1
ATOM 1793 C C . PHE B 1 30 ? 36.759 51.129 38.124 1.00 12.06 30 PHE B C 1
ATOM 1794 O O . PHE B 1 30 ? 36.064 50.647 39.015 1.00 12.75 30 PHE B O 1
ATOM 1802 N N . PRO B 1 31 ? 36.406 52.252 37.487 1.00 12.04 31 PRO B N 1
ATOM 1803 C CA . PRO B 1 31 ? 35.178 52.965 37.859 1.00 11.90 31 PRO B CA 1
ATOM 1804 C C . PRO B 1 31 ? 33.842 52.291 37.556 1.00 13.41 31 PRO B C 1
ATOM 1805 O O . PRO B 1 31 ? 32.868 52.506 38.266 1.00 13.05 31 PRO B O 1
ATOM 1809 N N . LYS B 1 32 ? 33.794 51.476 36.510 1.00 12.31 32 LYS B N 1
ATOM 1810 C CA . LYS B 1 32 ? 32.540 50.835 36.131 1.00 13.08 32 LYS B CA 1
ATOM 1811 C C . LYS B 1 32 ? 31.902 49.969 37.213 1.00 13.68 32 LYS B C 1
ATOM 1812 O O . LYS B 1 32 ? 32.498 49.002 37.678 1.00 11.75 32 LYS B O 1
ATOM 1818 N N . GLN B 1 33 ? 30.680 50.325 37.606 1.00 13.71 33 GLN B N 1
ATOM 1819 C CA . GLN B 1 33 ? 29.934 49.570 38.612 1.00 14.32 33 GLN B CA 1
ATOM 1820 C C . GLN B 1 33 ? 30.727 49.284 39.889 1.00 14.51 33 GLN B C 1
ATOM 1821 O O . GLN B 1 33 ? 30.483 48.288 40.573 1.00 14.30 33 GLN B O 1
ATOM 1827 N N . TYR B 1 34 ? 31.664 50.162 40.223 1.00 13.93 34 TYR B N 1
ATOM 1828 C CA . TYR B 1 34 ? 32.477 49.965 41.417 1.00 13.87 34 TYR B CA 1
ATOM 1829 C C . TYR B 1 34 ? 31.619 49.803 42.670 1.00 13.59 34 TYR B C 1
ATOM 1830 O O . TYR B 1 34 ? 30.867 50.709 43.032 1.00 13.74 34 TYR B O 1
ATOM 1839 N N . PRO B 1 35 ? 31.726 48.642 43.347 1.00 12.84 35 PRO B N 1
ATOM 1840 C CA . PRO B 1 35 ? 30.971 48.331 44.570 1.00 14.11 35 PRO B CA 1
ATOM 1841 C C . PRO B 1 35 ? 31.373 49.242 45.728 1.00 15.50 35 PRO B C 1
ATOM 1842 O O . PRO B 1 35 ? 32.500 49.177 46.220 1.00 14.08 35 PRO B O 1
ATOM 1846 N N . LEU B 1 36 ? 30.438 50.076 46.169 1.00 15.54 36 LEU B N 1
ATOM 1847 C CA . LEU B 1 36 ? 30.701 51.012 47.256 1.00 20.34 36 LEU B CA 1
ATOM 1848 C C . LEU B 1 36 ? 30.045 50.599 48.565 1.00 21.38 36 LEU B C 1
ATOM 1849 O O . LEU B 1 36 ? 30.462 51.038 49.639 1.00 22.82 36 LEU B O 1
ATOM 1854 N N . PHE B 1 37 ? 29.025 49.754 48.486 1.00 23.66 37 PHE B N 1
ATOM 1855 C CA . PHE B 1 37 ? 28.329 49.337 49.694 1.00 25.97 37 PHE B CA 1
ATOM 1856 C C . PHE B 1 37 ? 27.491 48.074 49.562 1.00 26.24 37 PHE B C 1
ATOM 1857 O O . PHE B 1 37 ? 27.037 47.716 48.472 1.00 27.42 37 PHE B O 1
ATOM 1865 N N . ARG B 1 38 ? 27.298 47.409 50.697 1.00 25.19 38 ARG B N 1
ATOM 1866 C CA . ARG B 1 38 ? 26.498 46.194 50.789 1.00 26.43 38 ARG B CA 1
ATOM 1867 C C . ARG B 1 38 ? 26.755 45.146 49.702 1.00 24.80 38 ARG B C 1
ATOM 1868 O O . ARG B 1 38 ? 25.829 44.725 49.007 1.00 26.81 38 ARG B O 1
ATOM 1876 N N . PRO B 1 39 ? 28.010 44.687 49.557 1.00 21.90 39 PRO B N 1
ATOM 1877 C CA . PRO B 1 39 ? 29.201 45.063 50.319 1.00 20.02 39 PRO B CA 1
ATOM 1878 C C . PRO B 1 39 ? 30.156 45.919 49.490 1.00 17.55 39 PRO B C 1
ATOM 1879 O O . PRO B 1 39 ? 30.018 46.018 48.271 1.00 16.71 39 PRO B O 1
ATOM 1883 N N . PRO B 1 40 ? 31.138 46.555 50.144 1.00 16.62 40 PRO B N 1
ATOM 1884 C CA . PRO B 1 40 ? 32.104 47.387 49.418 1.00 14.92 40 PRO B CA 1
ATOM 1885 C C . PRO B 1 40 ? 33.100 46.467 48.718 1.00 14.16 40 PRO B C 1
ATOM 1886 O O . PRO B 1 40 ? 33.280 45.326 49.136 1.00 11.94 40 PRO B O 1
ATOM 1890 N N . ALA B 1 41 ? 33.740 46.959 47.661 1.00 12.49 41 ALA B N 1
ATOM 1891 C CA . ALA B 1 41 ? 34.728 46.168 46.932 1.00 12.28 41 ALA B CA 1
ATOM 1892 C C . ALA B 1 41 ? 35.799 45.668 47.896 1.00 12.46 41 ALA B C 1
ATOM 1893 O O . ALA B 1 41 ? 36.330 46.430 48.702 1.00 12.84 41 ALA B O 1
ATOM 1895 N N . GLN B 1 42 ? 36.118 44.385 47.815 1.00 11.95 42 GLN B N 1
ATOM 1896 C CA . GLN B 1 42 ? 37.136 43.829 48.692 1.00 11.67 42 GLN B CA 1
ATOM 1897 C C . GLN B 1 42 ? 37.597 42.477 48.179 1.00 12.31 42 GLN B C 1
ATOM 1898 O O . GLN B 1 42 ? 37.234 42.072 47.075 1.00 10.32 42 GLN B O 1
ATOM 1904 N N . TRP B 1 43 ? 38.395 41.789 48.987 1.00 12.44 43 TRP B N 1
ATOM 1905 C CA . TRP B 1 43 ? 38.938 40.496 48.606 1.00 11.74 43 TRP B CA 1
ATOM 1906 C C . TRP B 1 43 ? 38.712 39.444 49.679 1.00 12.33 43 TRP B C 1
ATOM 1907 O O . TRP B 1 43 ? 38.589 39.762 50.865 1.00 12.75 43 TRP B O 1
ATOM 1918 N N . SER B 1 44 ? 38.665 38.185 49.257 1.00 12.00 44 SER B N 1
ATOM 1919 C CA . SER B 1 44 ? 38.487 37.085 50.194 1.00 12.54 44 SER B CA 1
ATOM 1920 C C . SER B 1 44 ? 39.854 36.763 50.782 1.00 12.06 44 SER B C 1
ATOM 1921 O O . SER B 1 44 ? 40.855 37.409 50.462 1.00 10.63 44 SER B O 1
ATOM 1924 N N . SER B 1 45 ? 39.896 35.751 51.642 1.00 13.18 45 SER B N 1
ATOM 1925 C CA . SER B 1 45 ? 41.159 35.322 52.217 1.00 13.72 45 SER B CA 1
ATOM 1926 C C . SER B 1 45 ? 41.971 34.789 51.044 1.00 12.69 45 SER B C 1
ATOM 1927 O O . SER B 1 45 ? 41.402 34.412 50.024 1.00 12.06 45 SER B O 1
ATOM 1930 N N . LEU B 1 46 ? 43.292 34.769 51.181 1.00 11.20 46 LEU B N 1
ATOM 1931 C CA . LEU B 1 46 ? 44.144 34.231 50.127 1.00 12.64 46 LEU B CA 1
ATOM 1932 C C . LEU B 1 46 ? 44.464 32.794 50.533 1.00 13.13 46 LEU B C 1
ATOM 1933 O O . LEU B 1 46 ? 44.884 32.548 51.662 1.00 12.19 46 LEU B O 1
ATOM 1938 N N . LEU B 1 47 ? 44.245 31.850 49.622 1.00 11.84 47 LEU B N 1
ATOM 1939 C CA . LEU B 1 47 ? 44.516 30.442 49.898 1.00 12.23 47 LEU B CA 1
ATOM 1940 C C . LEU B 1 47 ? 45.449 29.918 48.819 1.00 12.04 47 LEU B C 1
ATOM 1941 O O . LEU B 1 47 ? 45.222 30.138 47.631 1.00 11.66 47 LEU B O 1
ATOM 1946 N N . GLY B 1 48 ? 46.506 29.232 49.228 1.00 12.60 48 GLY B N 1
ATOM 1947 C CA . GLY B 1 48 ? 47.436 28.714 48.246 1.00 12.80 48 GLY B CA 1
ATOM 1948 C C . GLY B 1 48 ? 48.239 27.544 48.759 1.00 15.84 48 GLY B C 1
ATOM 1949 O O . GLY B 1 48 ? 48.067 27.109 49.899 1.00 15.87 48 GLY B O 1
ATOM 1950 N N . ALA B 1 49 ? 49.121 27.027 47.913 1.00 15.63 49 ALA B N 1
ATOM 1951 C CA . ALA B 1 49 ? 49.955 25.906 48.312 1.00 15.69 49 ALA B CA 1
ATOM 1952 C C . ALA B 1 49 ? 51.226 25.804 47.492 1.00 15.16 49 ALA B C 1
ATOM 1953 O O . ALA B 1 49 ? 51.309 26.329 46.377 1.00 15.01 49 ALA B O 1
ATOM 1955 N N . ALA B 1 50 ? 52.222 25.143 48.076 1.00 15.04 50 ALA B N 1
ATOM 1956 C CA . ALA B 1 50 ? 53.499 24.880 47.414 1.00 16.47 50 ALA B CA 1
ATOM 1957 C C . ALA B 1 50 ? 53.288 23.426 47.005 1.00 16.80 50 ALA B C 1
ATOM 1958 O O . ALA B 1 50 ? 52.961 22.586 47.847 1.00 17.27 50 ALA B O 1
ATOM 1960 N N . HIS B 1 51 ? 53.464 23.128 45.724 1.00 17.05 51 HIS B N 1
ATOM 1961 C CA . HIS B 1 51 ? 53.199 21.784 45.229 1.00 17.38 51 HIS B CA 1
ATOM 1962 C C . HIS B 1 51 ? 54.033 21.393 44.012 1.00 17.46 51 HIS B C 1
ATOM 1963 O O . HIS B 1 51 ? 54.923 22.128 43.586 1.00 17.08 51 HIS B O 1
ATOM 1970 N N . SER B 1 52 ? 53.727 20.222 43.462 1.00 19.19 52 SER B N 1
ATOM 1971 C CA . SER B 1 52 ? 54.406 19.712 42.279 1.00 18.34 52 SER B CA 1
ATOM 1972 C C . SER B 1 52 ? 53.411 19.739 41.125 1.00 19.94 52 SER B C 1
ATOM 1973 O O . SER B 1 52 ? 52.224 19.988 41.327 1.00 20.08 52 SER B O 1
ATOM 1976 N N . SER B 1 53 ? 53.899 19.474 39.918 1.00 19.86 53 SER B N 1
ATOM 1977 C CA . SER B 1 53 ? 53.053 19.476 38.731 1.00 21.13 53 SER B CA 1
ATOM 1978 C C . SER B 1 53 ? 51.941 18.432 38.801 1.00 21.58 53 SER B C 1
ATOM 1979 O O . SER B 1 53 ? 51.009 18.462 37.998 1.00 21.19 53 SER B O 1
ATOM 1982 N N . ASP B 1 54 ? 52.033 17.509 39.754 1.00 21.97 54 ASP B N 1
ATOM 1983 C CA . ASP B 1 54 ? 51.008 16.481 39.892 1.00 22.45 54 ASP B CA 1
ATOM 1984 C C . ASP B 1 54 ? 49.708 17.045 40.461 1.00 22.27 54 ASP B C 1
ATOM 1985 O O . ASP B 1 54 ? 48.659 16.398 40.395 1.00 22.60 54 ASP B O 1
ATOM 1990 N N . TYR B 1 55 ? 49.779 18.249 41.022 1.00 20.15 55 TYR B N 1
ATOM 1991 C CA . TYR B 1 55 ? 48.596 18.900 41.566 1.00 19.63 55 TYR B CA 1
ATOM 1992 C C . TYR B 1 55 ? 48.331 20.212 40.839 1.00 18.80 55 TYR B C 1
ATOM 1993 O O . TYR B 1 55 ? 49.256 20.950 40.493 1.00 18.49 55 TYR B O 1
ATOM 2002 N N . SER B 1 56 ? 47.057 20.491 40.609 1.00 18.31 56 SER B N 1
ATOM 2003 C CA . SER B 1 56 ? 46.644 21.718 39.952 1.00 18.68 56 SER B CA 1
ATOM 2004 C C . SER B 1 56 ? 45.508 22.317 40.772 1.00 18.27 56 SER B C 1
ATOM 2005 O O . SER B 1 56 ? 44.483 21.670 40.973 1.00 18.20 56 SER B O 1
ATOM 2008 N N . MET B 1 57 ? 45.698 23.540 41.259 1.00 17.78 57 MET B N 1
ATOM 2009 C CA . MET B 1 57 ? 44.665 24.208 42.040 1.00 15.89 57 MET B CA 1
ATOM 2010 C C . MET B 1 57 ? 43.632 24.767 41.064 1.00 15.93 57 MET B C 1
ATOM 2011 O O . MET B 1 57 ? 42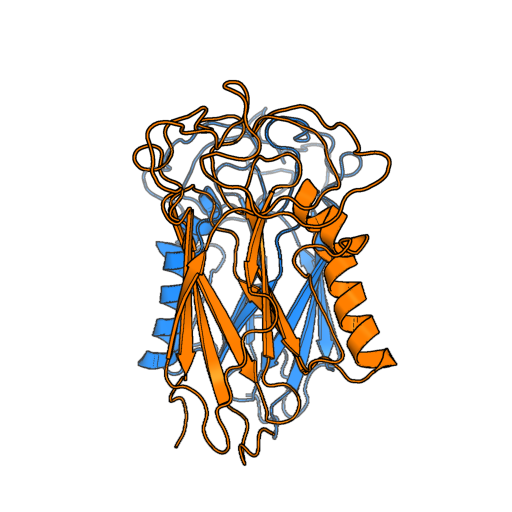.429 24.742 41.323 1.00 16.54 57 MET B O 1
ATOM 2016 N N . TRP B 1 58 ? 44.118 25.281 39.940 1.00 14.68 58 TRP B N 1
ATOM 2017 C CA . TRP B 1 58 ? 43.250 25.808 38.898 1.00 15.63 58 TRP B CA 1
ATOM 2018 C C . TRP B 1 58 ? 44.073 25.991 37.637 1.00 14.62 58 TRP B C 1
ATOM 2019 O O . TRP B 1 58 ? 45.301 26.050 37.690 1.00 16.71 58 TRP B O 1
ATOM 2030 N N . ARG B 1 59 ? 43.399 26.063 36.499 1.00 15.10 59 ARG B N 1
ATOM 2031 C CA . ARG B 1 59 ? 44.098 26.238 35.241 1.00 15.03 59 ARG B CA 1
ATOM 2032 C C . ARG B 1 59 ? 43.191 26.872 34.208 1.00 13.29 59 ARG B C 1
ATOM 2033 O O . ARG B 1 59 ? 42.011 26.533 34.111 1.00 12.02 59 ARG B O 1
ATOM 2041 N N . LYS B 1 60 ? 43.740 27.816 33.454 1.00 14.33 60 LYS B N 1
ATOM 2042 C CA . LYS B 1 60 ? 42.968 28.473 32.412 1.00 15.17 60 LYS B CA 1
ATOM 2043 C C . LYS B 1 60 ? 42.425 27.391 31.481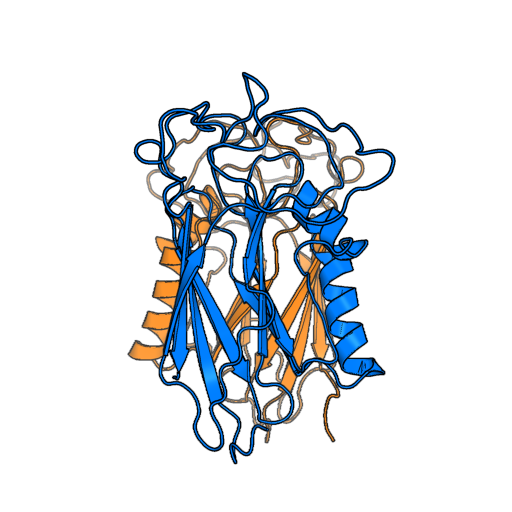 1.00 14.53 60 LYS B C 1
ATOM 2044 O O . LYS B 1 60 ? 43.141 26.449 31.135 1.00 15.80 60 LYS B O 1
ATOM 2050 N N . ASN B 1 61 ? 41.163 27.530 31.091 1.00 15.45 61 ASN B N 1
ATOM 2051 C CA . ASN B 1 61 ? 40.509 26.593 30.182 1.00 15.73 61 ASN B CA 1
ATOM 2052 C C . ASN B 1 61 ? 40.273 25.187 30.734 1.00 17.11 61 ASN B C 1
ATOM 2053 O O . ASN B 1 61 ? 40.088 24.232 29.977 1.00 15.56 61 ASN B O 1
ATOM 2058 N N . GLN B 1 62 ? 40.274 25.071 32.056 1.00 15.57 62 GLN B N 1
ATOM 2059 C CA . GLN B 1 62 ? 40.016 23.798 32.723 1.00 17.93 62 GLN B CA 1
ATOM 2060 C C . GLN B 1 62 ? 38.879 24.045 33.705 1.00 16.82 62 GLN B C 1
ATOM 2061 O O . GLN B 1 62 ? 38.698 25.170 34.166 1.00 15.83 62 GLN B O 1
ATOM 2067 N N . TYR B 1 63 ? 38.105 23.009 34.018 1.00 16.28 63 TYR B N 1
ATOM 2068 C CA . TYR B 1 63 ? 37.002 23.166 34.961 1.00 16.25 63 TYR B CA 1
ATOM 2069 C C . TYR B 1 63 ? 37.547 23.313 36.375 1.00 15.77 63 TYR B C 1
ATOM 2070 O O . TYR B 1 63 ? 38.532 22.671 36.734 1.00 17.74 63 TYR B O 1
ATOM 2079 N N . VAL B 1 64 ? 36.907 24.151 37.181 1.00 14.86 64 VAL B N 1
ATOM 2080 C CA . VAL B 1 64 ? 37.349 24.310 38.558 1.00 14.75 64 VAL B CA 1
ATOM 2081 C C . VAL B 1 64 ? 36.762 23.153 39.360 1.00 14.93 64 VAL B C 1
ATOM 2082 O O . VAL B 1 64 ? 35.732 22.591 38.987 1.00 14.32 64 VAL B O 1
ATOM 2086 N N . SER B 1 65 ? 37.435 22.787 40.445 1.00 14.69 65 SER B N 1
ATOM 2087 C CA . SER B 1 65 ? 36.967 21.709 41.311 1.00 15.92 65 SER B CA 1
ATOM 2088 C C . SER B 1 65 ? 35.784 22.226 42.126 1.00 16.39 65 SER B C 1
ATOM 2089 O O . SER B 1 65 ? 35.577 23.438 42.223 1.00 15.00 65 SER B O 1
ATOM 2092 N N . ASN B 1 66 ? 35.000 21.320 42.706 1.00 16.94 66 ASN B N 1
ATOM 2093 C CA . ASN B 1 66 ? 33.869 21.748 43.522 1.00 16.67 66 ASN B CA 1
ATOM 2094 C C . ASN B 1 66 ? 34.373 22.641 44.651 1.00 15.93 66 ASN B C 1
ATOM 2095 O O . ASN B 1 66 ? 33.709 23.603 45.037 1.00 14.99 66 ASN B O 1
ATOM 2100 N N . GLY B 1 67 ? 35.559 22.325 45.166 1.00 16.14 67 GLY B N 1
ATOM 2101 C CA . GLY B 1 67 ? 36.135 23.118 46.237 1.00 15.68 67 GLY B CA 1
ATOM 2102 C C . GLY B 1 67 ? 36.410 24.544 45.789 1.00 16.37 67 GLY B C 1
ATOM 2103 O O . GLY B 1 67 ? 36.067 25.502 46.490 1.00 15.09 67 GLY B O 1
ATOM 2104 N N . LEU B 1 68 ? 37.027 24.691 44.619 1.00 14.53 68 LEU B N 1
ATOM 2105 C CA . LEU B 1 68 ? 37.328 26.019 44.091 1.00 13.43 68 LEU B CA 1
ATOM 2106 C C . LEU B 1 68 ? 36.045 26.766 43.717 1.00 13.14 68 LEU B C 1
ATOM 2107 O O . LEU B 1 68 ? 35.982 27.992 43.814 1.00 13.21 68 LEU B O 1
ATOM 2112 N N . ARG B 1 69 ? 35.026 26.035 43.278 1.00 13.17 69 ARG B N 1
ATOM 2113 C CA . ARG B 1 69 ? 33.758 26.668 42.935 1.00 13.68 69 ARG B CA 1
ATOM 2114 C C . ARG B 1 69 ? 33.205 27.362 44.176 1.00 14.77 69 ARG B C 1
ATOM 2115 O O . ARG B 1 69 ? 32.760 28.510 44.114 1.00 13.06 69 ARG B O 1
ATOM 2123 N N . ASP B 1 70 ? 33.232 26.656 45.304 1.00 13.95 70 ASP B N 1
ATOM 2124 C CA . ASP B 1 70 ? 32.729 27.216 46.557 1.00 15.14 70 ASP B CA 1
ATOM 2125 C C . ASP B 1 70 ? 33.554 28.425 46.994 1.00 13.76 70 ASP B C 1
ATOM 2126 O O . ASP B 1 70 ? 33.018 29.395 47.521 1.00 15.27 70 ASP B O 1
ATOM 2131 N N . PHE B 1 71 ? 34.861 28.361 46.771 1.00 12.97 71 PHE B N 1
ATOM 2132 C CA . PHE B 1 71 ? 35.746 29.458 47.148 1.00 13.59 71 PHE B CA 1
ATOM 2133 C C . PHE B 1 71 ? 35.544 30.663 46.225 1.00 14.02 71 PHE B C 1
ATOM 2134 O O . PHE B 1 71 ? 35.439 31.804 46.682 1.00 13.96 71 PHE B O 1
ATOM 2142 N N . ALA B 1 72 ? 35.479 30.405 44.923 1.00 13.73 72 ALA B N 1
ATOM 2143 C CA . ALA B 1 72 ? 35.296 31.474 43.949 1.00 14.84 72 ALA B CA 1
ATOM 2144 C C . ALA B 1 72 ? 33.938 32.162 44.041 1.00 14.54 72 ALA B C 1
ATOM 2145 O O . ALA B 1 72 ? 33.821 33.349 43.729 1.00 15.75 72 ALA B O 1
ATOM 2147 N N . GLU B 1 73 ? 32.911 31.431 44.464 1.00 14.05 73 GLU B N 1
ATOM 2148 C CA . GLU B 1 73 ? 31.570 32.009 44.560 1.00 14.67 73 GLU B CA 1
ATOM 2149 C C . GLU B 1 73 ? 31.184 32.569 45.925 1.00 14.82 73 GLU B C 1
ATOM 2150 O O . GLU B 1 73 ? 30.417 33.530 46.002 1.00 14.99 73 GLU B O 1
ATOM 2156 N N . ARG B 1 74 ? 31.698 31.979 46.999 1.00 15.91 74 ARG B N 1
ATOM 2157 C CA . ARG B 1 74 ? 31.319 32.443 48.335 1.00 16.97 74 ARG B CA 1
ATOM 2158 C C . ARG B 1 74 ? 32.456 32.623 49.329 1.00 16.56 74 ARG B C 1
ATOM 2159 O O . ARG B 1 74 ? 32.213 32.915 50.497 1.00 15.64 74 ARG B O 1
ATOM 2167 N N . GLY B 1 75 ? 33.691 32.446 48.876 1.00 15.88 75 GLY B N 1
ATOM 2168 C CA . GLY B 1 75 ? 34.819 32.598 49.778 1.00 17.55 75 GLY B CA 1
ATOM 2169 C C . GLY B 1 75 ? 34.930 31.472 50.791 1.00 17.51 75 GLY B C 1
ATOM 2170 O O . GLY B 1 75 ? 35.637 31.603 51.792 1.00 16.67 75 GLY B O 1
ATOM 2171 N N . GLU B 1 76 ? 34.214 30.377 50.544 1.00 17.79 76 GLU B N 1
ATOM 2172 C CA . GLU B 1 76 ? 34.246 29.206 51.421 1.00 18.41 76 GLU B CA 1
ATOM 2173 C C . GLU B 1 76 ? 35.524 28.455 51.069 1.00 18.19 76 GLU B C 1
ATOM 2174 O O . GLU B 1 76 ? 35.673 27.986 49.940 1.00 16.69 76 GLU B O 1
ATOM 2180 N N . ALA B 1 77 ? 36.444 28.336 52.022 1.00 14.33 77 ALA B N 1
ATOM 2181 C CA . ALA B 1 77 ? 37.709 27.668 51.743 1.00 15.35 77 ALA B CA 1
ATOM 2182 C C . ALA B 1 77 ? 37.876 26.263 52.306 1.00 15.39 77 ALA B C 1
ATOM 2183 O O . ALA B 1 77 ? 38.846 25.585 51.970 1.00 14.19 77 ALA B O 1
ATOM 2185 N N . TRP B 1 78 ? 36.945 25.815 53.143 1.00 14.33 78 TRP B N 1
ATOM 2186 C CA . TRP B 1 78 ? 37.074 24.494 53.749 1.00 16.75 78 TRP B CA 1
ATOM 2187 C C . TRP B 1 78 ? 37.128 23.323 52.773 1.00 15.95 78 TRP B C 1
ATOM 2188 O O . TRP B 1 78 ? 37.997 22.458 52.893 1.00 16.26 78 TRP B O 1
ATOM 2199 N N . ALA B 1 79 ? 36.207 23.278 51.817 1.00 15.39 79 ALA B N 1
ATOM 2200 C CA . ALA B 1 79 ? 36.200 22.180 50.852 1.00 16.62 79 ALA B CA 1
ATOM 2201 C C . ALA B 1 79 ? 37.488 22.176 50.028 1.00 17.19 79 ALA B C 1
ATOM 2202 O O . ALA B 1 79 ? 38.073 21.120 49.778 1.00 17.11 79 ALA B O 1
ATOM 2204 N N . LEU B 1 80 ? 37.940 23.359 49.620 1.00 16.18 80 LEU B N 1
ATOM 2205 C CA . LEU B 1 80 ? 39.167 23.467 48.831 1.00 16.00 80 LEU B CA 1
ATOM 2206 C C . LEU B 1 80 ? 40.381 23.032 49.655 1.00 16.58 80 LEU B C 1
ATOM 2207 O O . LEU B 1 80 ? 41.297 22.383 49.144 1.00 15.30 80 LEU B O 1
ATOM 2212 N N . MET B 1 81 ? 40.387 23.386 50.935 1.00 16.35 81 MET B N 1
ATOM 2213 C CA . MET B 1 81 ? 41.490 22.996 51.800 1.00 17.63 81 MET B CA 1
ATOM 2214 C C . MET B 1 81 ? 41.523 21.478 51.928 1.00 18.17 81 MET B C 1
ATOM 2215 O O . MET B 1 81 ? 42.595 20.874 51.941 1.00 19.56 81 MET B O 1
ATOM 2220 N N . LYS B 1 82 ? 40.348 20.862 52.017 1.00 17.91 82 LYS B N 1
ATOM 2221 C CA . LYS B 1 82 ? 40.272 19.408 52.138 1.00 19.31 82 LYS B CA 1
ATOM 2222 C C . LYS B 1 82 ? 40.754 18.730 50.852 1.00 18.67 82 LYS B C 1
ATOM 2223 O O . LYS B 1 82 ? 41.375 17.665 50.900 1.00 17.88 82 LYS B O 1
ATOM 2229 N N . GLU B 1 83 ? 40.467 19.343 49.704 1.00 16.97 83 GLU B N 1
ATOM 2230 C CA . GLU B 1 83 ? 40.900 18.781 48.427 1.00 17.58 83 GLU B CA 1
ATOM 2231 C C . GLU B 1 83 ? 42.424 18.797 48.353 1.00 17.45 83 GLU B C 1
ATOM 2232 O O . GLU B 1 83 ? 43.046 17.821 47.930 1.00 19.14 83 GLU B O 1
ATOM 2238 N N . ILE B 1 84 ? 43.028 19.905 48.768 1.00 16.82 84 ILE B N 1
ATOM 2239 C CA . ILE B 1 84 ? 44.479 20.020 48.738 1.00 18.03 84 ILE B CA 1
ATOM 2240 C C . ILE B 1 84 ? 45.105 18.983 49.665 1.00 20.15 84 ILE B C 1
ATOM 2241 O O . ILE B 1 84 ? 46.102 18.343 49.318 1.00 19.60 84 ILE B O 1
ATOM 2246 N N . GLU B 1 85 ? 44.502 18.809 50.836 1.00 20.59 85 GLU B N 1
ATOM 2247 C CA . GLU B 1 85 ? 44.990 17.843 51.813 1.00 22.52 85 GLU B CA 1
ATOM 2248 C C . GLU B 1 85 ? 44.889 16.438 51.226 1.00 23.39 85 GLU B C 1
ATOM 2249 O O . GLU B 1 85 ? 45.807 15.624 51.369 1.00 22.54 85 GLU B O 1
ATOM 2255 N N . ALA B 1 86 ? 43.770 16.164 50.560 1.00 22.54 86 ALA B N 1
ATOM 2256 C CA . ALA B 1 86 ? 43.531 14.863 49.945 1.00 23.59 86 ALA B CA 1
ATOM 2257 C C . ALA B 1 86 ? 44.500 14.585 48.799 1.00 23.67 86 ALA B C 1
ATOM 2258 O O . ALA B 1 86 ? 44.914 13.444 48.589 1.00 24.19 86 ALA B O 1
ATOM 2260 N N . ALA B 1 87 ? 44.852 15.627 48.052 1.00 23.38 87 ALA B N 1
ATOM 2261 C CA . ALA B 1 87 ? 45.774 15.474 46.934 1.00 23.98 87 ALA B CA 1
ATOM 2262 C C . ALA B 1 87 ? 47.139 15.065 47.462 1.00 24.30 87 ALA B C 1
ATOM 2263 O O . ALA B 1 87 ? 47.813 14.217 46.878 1.00 24.47 87 ALA B O 1
ATOM 2265 N N . GLY B 1 88 ? 47.543 15.675 48.572 1.00 24.43 88 GLY B N 1
ATOM 2266 C CA . GLY B 1 88 ? 48.827 15.350 49.165 1.00 26.59 88 GLY B CA 1
ATOM 2267 C C . GLY B 1 88 ? 48.867 13.908 49.637 1.00 26.17 88 GLY B C 1
ATOM 2268 O O . GLY B 1 88 ? 49.880 13.224 49.509 1.00 26.35 88 GLY B O 1
ATOM 2269 N N . GLU B 1 89 ? 47.751 13.437 50.179 1.00 27.39 89 GLU B N 1
ATOM 2270 C CA . GLU B 1 89 ? 47.674 12.069 50.674 1.00 26.52 89 GLU B CA 1
ATOM 2271 C C . GLU B 1 89 ? 47.615 11.041 49.545 1.00 26.68 89 GLU B C 1
ATOM 2272 O O . GLU B 1 89 ? 48.151 9.939 49.671 1.00 26.94 89 GLU B O 1
ATOM 2274 N N . ALA B 1 90 ? 46.976 11.406 48.440 1.00 25.87 90 ALA B N 1
ATOM 2275 C CA . ALA B 1 90 ? 46.834 10.501 47.306 1.00 24.75 90 ALA B CA 1
ATOM 2276 C C . ALA B 1 90 ? 48.036 10.436 46.365 1.00 24.39 90 ALA B C 1
ATOM 2277 O O . ALA B 1 90 ? 48.437 9.349 45.946 0.50 21.97 90 ALA B O 1
ATOM 2279 N N . LEU B 1 91 ? 48.611 11.591 46.033 1.00 22.10 91 LEU B N 1
ATOM 2280 C CA . LEU B 1 91 ? 49.744 11.625 45.114 1.00 21.74 91 LEU B CA 1
ATOM 2281 C C . LEU B 1 91 ? 50.995 12.321 45.643 1.00 20.01 91 LEU B C 1
ATOM 2282 O O . LEU B 1 91 ? 51.926 12.575 44.879 1.00 20.03 91 LEU B O 1
ATOM 2287 N N . GLN B 1 92 ? 51.015 12.629 46.937 1.00 19.04 92 GLN B N 1
ATOM 2288 C CA . GLN B 1 92 ? 52.167 13.287 47.556 1.00 20.17 92 GLN B CA 1
ATOM 2289 C C . GLN B 1 92 ? 52.590 14.490 46.719 1.00 20.05 92 GLN B C 1
ATOM 2290 O O . GLN B 1 92 ? 53.780 14.765 46.554 1.00 19.52 92 GLN B O 1
ATOM 2296 N N . SER B 1 93 ? 51.597 15.210 46.212 1.00 19.09 93 SER B N 1
ATOM 2297 C CA . SER B 1 93 ? 51.825 16.365 45.350 1.00 20.23 93 SER B CA 1
ATOM 2298 C C . SER B 1 93 ? 51.836 17.721 46.050 1.00 19.20 93 SER B C 1
ATOM 2299 O O . SER B 1 93 ? 52.023 18.749 45.396 1.00 18.98 93 SER B O 1
ATOM 2302 N N . VAL B 1 94 ? 51.642 17.732 47.364 1.00 18.44 94 VAL B N 1
ATOM 2303 C CA . VAL B 1 94 ? 51.608 18.990 48.103 1.00 19.58 94 VAL B CA 1
ATOM 2304 C C . VAL B 1 94 ? 52.578 19.063 49.279 1.00 20.72 94 VAL B C 1
ATOM 2305 O O . VAL B 1 94 ? 52.579 18.193 50.155 1.00 20.62 94 VAL B O 1
ATOM 2309 N N . HIS B 1 95 ? 53.394 20.113 49.303 1.00 20.50 95 HIS B N 1
ATOM 2310 C CA . HIS B 1 95 ? 54.344 20.294 50.391 1.00 22.70 95 HIS B CA 1
ATOM 2311 C C . HIS B 1 95 ? 53.630 20.944 51.568 1.00 23.92 95 HIS B C 1
ATOM 2312 O O . HIS B 1 95 ? 53.648 20.422 52.681 1.00 24.25 95 HIS B O 1
ATOM 2319 N N . GLU B 1 96 ? 53.006 22.095 51.329 1.00 23.63 96 GLU B N 1
ATOM 2320 C CA . GLU B 1 96 ? 52.275 22.762 52.394 1.00 24.11 96 GLU B CA 1
ATOM 2321 C C . GLU B 1 96 ? 51.253 23.758 51.866 1.00 23.49 96 GLU B C 1
ATOM 2322 O O . GLU B 1 96 ? 51.382 24.277 50.753 1.00 22.03 96 GLU B O 1
ATOM 2328 N N . VAL B 1 97 ? 50.219 23.989 52.666 1.00 23.18 97 VAL B N 1
ATOM 2329 C CA . VAL B 1 97 ? 49.166 24.932 52.319 1.00 22.29 97 VAL B CA 1
ATOM 2330 C C . VAL B 1 97 ? 49.440 26.214 53.083 1.00 22.46 97 VAL B C 1
ATOM 2331 O O . VAL B 1 97 ? 49.935 26.177 54.208 1.00 24.40 97 VAL B O 1
ATOM 2335 N N . PHE B 1 98 ? 49.141 27.352 52.470 1.00 19.98 98 PHE B N 1
ATOM 2336 C CA . PHE B 1 98 ? 49.348 28.624 53.140 1.00 18.48 98 PHE B CA 1
ATOM 2337 C C . PHE B 1 98 ? 48.167 29.539 52.849 1.00 16.68 98 PHE B C 1
ATOM 2338 O O . PHE B 1 98 ? 47.435 29.334 51.879 1.00 17.26 98 PHE B O 1
ATOM 2346 N N . SER B 1 99 ? 47.966 30.529 53.709 1.00 16.71 99 SER B N 1
ATOM 2347 C CA . SER B 1 99 ? 46.880 31.473 53.517 1.00 15.89 99 SER B CA 1
ATOM 2348 C C . SER B 1 99 ? 47.249 32.816 54.121 1.00 15.35 99 SER B C 1
ATOM 2349 O O . SER B 1 99 ? 48.096 32.903 55.009 1.00 15.90 99 SER B O 1
ATOM 2352 N N . ALA B 1 100 ? 46.612 33.865 53.621 1.00 12.97 100 ALA B N 1
ATOM 2353 C CA . ALA B 1 100 ? 46.859 35.214 54.109 1.00 12.27 100 ALA B CA 1
ATOM 2354 C C . ALA B 1 100 ? 45.510 35.842 54.402 1.00 12.33 100 ALA B C 1
ATOM 2355 O O . ALA B 1 100 ? 44.520 35.543 53.736 1.00 11.07 100 ALA B O 1
ATOM 2357 N N . PRO B 1 101 ? 45.448 36.717 55.416 1.00 12.50 101 PRO B N 1
ATOM 2358 C CA . PRO B 1 101 ? 44.189 37.374 55.771 1.00 12.03 101 PRO B CA 1
ATOM 2359 C C . PRO B 1 101 ? 43.564 38.107 54.593 1.00 11.96 101 PRO B C 1
ATOM 2360 O O . PRO B 1 101 ? 44.268 38.655 53.739 1.00 12.55 101 PRO B O 1
ATOM 2364 N N . ALA B 1 102 ? 42.238 38.104 54.542 1.00 10.16 102 ALA B N 1
ATOM 2365 C CA . ALA B 1 102 ? 41.529 38.792 53.475 1.00 13.11 102 ALA B CA 1
ATOM 2366 C C . ALA B 1 102 ? 41.756 40.300 53.592 1.00 12.87 102 ALA B C 1
ATOM 2367 O O . ALA B 1 102 ? 41.986 40.821 54.684 1.00 14.31 102 ALA B O 1
ATOM 2369 N N . VAL B 1 103 ? 41.714 40.987 52.455 1.00 14.24 103 VAL B N 1
ATOM 2370 C CA . VAL B 1 103 ? 41.866 42.439 52.412 1.00 14.23 103 VAL B CA 1
ATOM 2371 C C . VAL B 1 103 ? 40.434 42.955 52.331 1.00 14.34 103 VAL B C 1
ATOM 2372 O O . VAL B 1 103 ? 39.763 42.785 51.314 1.00 13.25 103 VAL B O 1
ATOM 2376 N N . PRO B 1 104 ? 39.953 43.598 53.407 1.00 13.94 104 PRO B N 1
ATOM 2377 C CA . PRO B 1 104 ? 38.592 44.137 53.498 1.00 14.29 104 PRO B CA 1
ATOM 2378 C C . PRO B 1 104 ? 38.242 45.374 52.681 1.00 16.59 104 PRO B C 1
ATOM 2379 O O . PRO B 1 104 ? 37.203 45.994 52.913 1.00 18.50 104 PRO B O 1
ATOM 2383 N N . SER B 1 105 ? 39.098 45.730 51.731 1.00 14.36 105 SER B N 1
ATOM 2384 C CA . SER B 1 105 ? 38.850 46.888 50.878 1.00 14.95 105 SER B CA 1
ATOM 2385 C C . SER B 1 105 ? 39.435 46.627 49.496 1.00 14.79 105 SER B C 1
ATOM 2386 O O . SER B 1 105 ? 40.185 45.668 49.308 1.00 13.72 105 SER B O 1
ATOM 2389 N N . GLY B 1 106 ? 39.080 47.476 48.534 1.00 14.15 106 GLY B N 1
ATOM 2390 C CA . GLY B 1 106 ? 39.561 47.315 47.168 1.00 15.61 106 GLY B CA 1
ATOM 2391 C C . GLY B 1 106 ? 41.070 47.338 47.051 1.00 14.65 106 GLY B C 1
ATOM 2392 O O . GLY B 1 106 ? 41.664 46.583 46.272 1.00 13.85 106 GLY B O 1
ATOM 2393 N N . THR B 1 107 ? 41.692 48.225 47.816 1.00 14.15 107 THR B N 1
ATOM 2394 C CA . THR B 1 107 ? 43.136 48.339 47.825 1.00 14.57 107 THR B CA 1
ATOM 2395 C C . THR B 1 107 ? 43.611 48.003 49.231 1.00 16.03 107 THR B C 1
ATOM 2396 O O . THR B 1 107 ? 42.908 48.245 50.212 1.00 17.72 107 THR B O 1
ATOM 2400 N N . GLY B 1 108 ? 44.808 47.447 49.322 1.00 15.79 108 GLY B N 1
ATOM 2401 C CA . GLY B 1 108 ? 45.347 47.070 50.612 1.00 15.34 108 GLY B CA 1
ATOM 2402 C C . GLY B 1 108 ? 46.279 45.905 50.388 1.00 15.54 108 GLY B C 1
ATOM 2403 O O . GLY B 1 108 ? 46.393 45.409 49.269 1.00 15.62 108 GLY B O 1
ATOM 2404 N N . GLN B 1 109 ? 46.948 45.461 51.440 1.00 13.39 109 GLN B N 1
ATOM 2405 C CA . GLN B 1 109 ? 47.876 44.355 51.305 1.00 13.48 109 GLN B CA 1
ATOM 2406 C C . GLN B 1 109 ? 47.703 43.302 52.375 1.00 13.32 109 GLN B C 1
ATOM 2407 O O . GLN B 1 109 ? 47.140 43.556 53.436 1.00 13.29 109 GLN B O 1
ATOM 2413 N N . THR B 1 110 ? 48.205 42.114 52.077 1.00 13.19 110 THR B N 1
ATOM 2414 C CA . THR B 1 110 ? 48.163 41.005 53.014 1.00 13.06 110 THR B CA 1
ATOM 2415 C C . THR B 1 110 ? 49.332 40.107 52.647 1.00 14.25 110 THR B C 1
ATOM 2416 O O . THR B 1 110 ? 49.774 40.094 51.498 1.00 12.91 110 THR B O 1
ATOM 2420 N N . SER B 1 111 ? 49.855 39.367 53.615 1.00 13.68 111 SER B N 1
ATOM 2421 C CA . SER B 1 111 ? 50.988 38.508 53.318 1.00 16.49 111 SER B CA 1
ATOM 2422 C C . SER B 1 111 ? 50.982 37.198 54.088 1.00 16.38 111 SER B C 1
ATOM 2423 O O . SER B 1 111 ? 50.200 37.006 55.024 1.00 14.60 111 SER B O 1
ATOM 2426 N N . ALA B 1 112 ? 51.864 36.298 53.669 1.00 16.82 112 ALA B N 1
ATOM 2427 C CA . ALA B 1 112 ? 52.011 34.995 54.297 1.00 17.55 112 ALA B CA 1
ATOM 2428 C C . ALA B 1 112 ? 53.416 34.499 53.989 1.00 18.39 112 ALA B C 1
ATOM 2429 O O . ALA B 1 112 ? 54.109 35.067 53.147 1.00 18.74 112 ALA B O 1
ATOM 2431 N N . GLU B 1 113 ? 53.837 33.451 54.685 1.00 19.68 113 GLU B N 1
ATOM 2432 C CA . GLU B 1 113 ? 55.152 32.872 54.464 1.00 21.01 113 GLU B CA 1
ATOM 2433 C C . GLU B 1 113 ? 54.908 31.465 53.945 1.00 22.45 113 GLU B C 1
ATOM 2434 O O . GLU B 1 113 ? 53.969 30.795 54.375 1.00 23.77 113 GLU B O 1
ATOM 2436 N N . LEU B 1 114 ? 55.734 31.026 53.006 1.00 22.43 114 LEU B N 1
ATOM 2437 C CA . LEU B 1 114 ? 55.578 29.696 52.439 1.00 21.48 114 LEU B CA 1
ATOM 2438 C C . LEU B 1 114 ? 56.938 29.052 52.255 1.00 21.84 114 LEU B C 1
ATOM 2439 O O . LEU B 1 114 ? 57.968 29.720 52.338 1.00 21.39 114 LEU B O 1
ATOM 2444 N N . GLU B 1 115 ? 56.942 27.748 52.012 1.00 22.51 115 GLU B N 1
ATOM 2445 C CA . GLU B 1 115 ? 58.193 27.045 51.788 1.00 22.28 115 GLU B CA 1
ATOM 2446 C C . GLU B 1 115 ? 58.077 26.125 50.589 1.00 21.86 115 GLU B C 1
ATOM 2447 O O . GLU B 1 115 ? 57.085 25.416 50.422 1.00 21.29 115 GLU B O 1
ATOM 2453 N N . VAL B 1 116 ? 59.096 26.161 49.744 1.00 20.93 116 VAL B N 1
ATOM 2454 C CA . VAL B 1 116 ? 59.147 25.317 48.565 1.00 21.10 116 VAL B CA 1
ATOM 2455 C C . VAL B 1 116 ? 60.397 24.451 48.680 1.00 22.82 116 VAL B C 1
ATOM 2456 O O . VAL B 1 116 ? 61.313 24.769 49.442 1.00 22.51 116 VAL B O 1
ATOM 2460 N N . GLN B 1 117 ? 60.417 23.350 47.938 1.00 23.64 117 GLN B N 1
ATOM 2461 C CA . GLN B 1 117 ? 61.557 22.440 47.922 1.00 25.77 117 GLN B CA 1
ATOM 2462 C C . GLN B 1 117 ? 61.653 21.903 46.502 1.00 26.36 117 GLN B C 1
ATOM 2463 O O . GLN B 1 117 ? 60.699 22.020 45.735 1.00 26.10 117 GLN B O 1
ATOM 2469 N N . ARG B 1 118 ? 62.794 21.322 46.146 1.00 26.09 118 ARG B N 1
ATOM 2470 C CA . ARG B 1 118 ? 62.982 20.821 44.790 1.00 26.79 118 ARG B CA 1
ATOM 2471 C C . ARG B 1 118 ? 61.831 19.953 44.295 1.00 24.89 118 ARG B C 1
ATOM 2472 O O . ARG B 1 118 ? 61.465 20.019 43.124 1.00 25.25 118 ARG B O 1
ATOM 2480 N N . ARG B 1 119 ? 61.257 19.149 45.183 1.00 25.05 119 ARG B N 1
ATOM 2481 C CA . ARG B 1 119 ? 60.153 18.272 44.802 1.00 24.68 119 ARG B CA 1
ATOM 2482 C C . ARG B 1 119 ? 58.840 19.033 44.628 1.00 24.43 119 ARG B C 1
ATOM 2483 O O . ARG B 1 119 ? 58.002 18.658 43.808 1.00 25.21 119 ARG B O 1
ATOM 2491 N N . HIS B 1 120 ? 58.661 20.091 45.413 1.00 23.35 120 HIS B N 1
ATOM 2492 C CA . HIS B 1 120 ? 57.454 20.909 45.338 1.00 22.12 120 HIS B CA 1
ATOM 2493 C C . HIS B 1 120 ? 57.890 22.369 45.258 1.00 20.80 120 HIS B C 1
ATOM 2494 O O . HIS B 1 120 ? 57.865 23.091 46.256 1.00 21.05 120 HIS B O 1
ATOM 2501 N N . SER B 1 121 ? 58.291 22.791 44.062 1.00 19.94 121 SER B N 1
ATOM 2502 C CA . SER B 1 121 ? 58.772 24.151 43.842 1.00 19.59 121 SER B CA 1
ATOM 2503 C C . SER B 1 121 ? 57.758 25.083 43.194 1.00 20.10 121 SER B C 1
ATOM 2504 O O . SER B 1 121 ? 58.066 26.242 42.924 1.00 20.39 121 SER B O 1
ATOM 2507 N N . LEU B 1 122 ? 56.559 24.577 42.937 1.00 19.12 122 LEU B N 1
ATOM 2508 C CA . LEU B 1 122 ? 55.511 25.371 42.311 1.00 19.27 122 LEU B CA 1
ATOM 2509 C C . LEU B 1 122 ? 54.593 25.984 43.357 1.00 19.28 122 LEU B C 1
ATOM 2510 O O . LEU B 1 122 ? 54.306 25.363 44.372 1.00 17.93 122 LEU B O 1
ATOM 2515 N N . VAL B 1 123 ? 54.139 27.207 43.107 1.00 18.41 123 VAL B N 1
ATOM 2516 C CA . VAL B 1 123 ? 53.224 27.865 44.028 1.00 17.55 123 VAL B CA 1
ATOM 2517 C C . VAL B 1 123 ? 51.977 28.309 43.273 1.00 15.55 123 VAL B C 1
ATOM 2518 O O . VAL B 1 123 ? 52.062 28.833 42.161 1.00 14.46 123 VAL B O 1
ATOM 2522 N N . SER B 1 124 ? 50.820 28.067 43.876 1.00 14.92 124 SER B N 1
ATOM 2523 C CA . SER B 1 124 ? 49.545 28.463 43.286 1.00 13.56 124 SER B CA 1
ATOM 2524 C C . SER B 1 124 ? 48.705 29.073 44.395 1.00 12.78 124 SER B C 1
ATOM 2525 O O . SER B 1 124 ? 48.862 28.725 45.559 1.00 13.18 124 SER B O 1
ATOM 2528 N N . PHE B 1 125 ? 47.815 29.987 44.035 1.00 11.15 125 PHE B N 1
ATOM 2529 C CA . PHE B 1 125 ? 46.941 30.588 45.029 1.00 11.55 125 PHE B CA 1
ATOM 2530 C C . PHE B 1 125 ? 45.778 31.246 44.318 1.00 12.09 125 PHE B C 1
ATOM 2531 O O . PHE B 1 125 ? 45.840 31.502 43.114 1.00 13.74 125 PHE B O 1
ATOM 2539 N N . VAL B 1 126 ? 44.715 31.492 45.072 1.00 10.66 126 VAL B N 1
ATOM 2540 C CA . VAL B 1 126 ? 43.516 32.123 44.552 1.00 11.98 126 VAL B CA 1
ATOM 2541 C C . VAL B 1 126 ? 42.974 33.099 45.584 1.00 11.35 126 VAL B C 1
ATOM 2542 O O . VAL B 1 126 ? 43.104 32.876 46.788 1.00 12.46 126 VAL B O 1
ATOM 2546 N N . VAL B 1 127 ? 42.397 34.194 45.097 1.00 11.84 127 VAL B N 1
ATOM 2547 C CA . VAL B 1 127 ? 41.771 35.200 45.945 1.00 11.87 127 VAL B CA 1
ATOM 2548 C C . VAL B 1 127 ? 40.498 35.585 45.204 1.00 11.92 127 VAL B C 1
ATOM 2549 O O . VAL B 1 127 ? 40.549 35.970 44.033 1.00 10.57 127 VAL B O 1
ATOM 2553 N N . ARG B 1 128 ? 39.357 35.464 45.872 1.00 10.98 128 ARG B N 1
ATOM 2554 C CA . ARG B 1 128 ? 38.079 35.815 45.260 1.00 11.17 128 ARG B CA 1
ATOM 2555 C C . ARG B 1 128 ? 37.830 37.325 45.260 1.00 11.32 128 ARG B C 1
ATOM 2556 O O . ARG B 1 128 ? 38.198 38.033 46.204 1.00 10.43 128 ARG B O 1
ATOM 2564 N N . ILE B 1 129 ? 37.212 37.804 44.183 1.00 10.44 129 ILE B N 1
ATOM 2565 C CA . ILE B 1 129 ? 36.852 39.216 44.029 1.00 10.12 129 ILE B CA 1
ATOM 2566 C C . ILE B 1 129 ? 35.489 39.345 44.709 1.00 10.54 129 ILE B C 1
ATOM 2567 O O . ILE B 1 129 ? 34.530 38.675 44.326 1.00 10.14 129 ILE B O 1
ATOM 2572 N N . VAL B 1 130 ? 35.417 40.196 45.729 1.00 11.34 130 VAL B N 1
ATOM 2573 C CA . VAL B 1 130 ? 34.191 40.382 46.503 1.00 11.99 130 VAL B CA 1
ATOM 2574 C C . VAL B 1 130 ? 33.604 41.781 46.362 1.00 11.08 130 VAL B C 1
ATOM 2575 O O . VAL B 1 130 ? 34.258 42.767 46.676 1.00 12.96 130 VAL B O 1
ATOM 2579 N N . PRO B 1 131 ? 32.352 41.887 45.892 1.00 12.37 131 PRO B N 1
ATOM 2580 C CA . PRO B 1 131 ? 31.473 40.790 45.490 1.00 11.64 131 PRO B CA 1
ATOM 2581 C C . PRO B 1 131 ? 31.630 40.488 44.002 1.00 12.43 131 PRO B C 1
ATOM 2582 O O . PRO B 1 131 ? 32.063 41.346 43.238 1.00 11.53 131 PRO B O 1
ATOM 2586 N N . SER B 1 132 ? 31.284 39.266 43.607 1.00 11.75 132 SER B N 1
ATOM 2587 C CA . SER B 1 132 ? 31.327 38.860 42.202 1.00 10.16 132 SER B CA 1
ATOM 2588 C C . SER B 1 132 ? 30.609 37.532 42.051 1.00 11.99 132 SER B C 1
ATOM 2589 O O . SER B 1 132 ? 30.447 36.782 43.016 1.00 12.33 132 SER B O 1
ATOM 2592 N N . PRO B 1 133 ? 30.154 37.228 40.830 1.00 12.87 133 PRO B N 1
ATOM 2593 C CA . PRO B 1 133 ? 29.455 35.965 40.591 1.00 13.17 133 PRO B CA 1
ATOM 2594 C C . PRO B 1 133 ? 30.399 34.794 40.851 1.00 12.64 133 PRO B C 1
ATOM 2595 O O . PRO B 1 133 ? 30.120 33.915 41.669 1.00 13.96 133 PRO B O 1
ATOM 2599 N N . ASP B 1 134 ? 31.533 34.808 40.157 1.00 10.74 134 ASP B N 1
ATOM 2600 C CA . ASP B 1 134 ? 32.521 33.739 40.270 1.00 11.92 134 ASP B CA 1
ATOM 2601 C C . ASP B 1 134 ? 33.869 34.233 39.755 1.00 12.46 134 ASP B C 1
ATOM 2602 O O . ASP B 1 134 ? 34.585 33.521 39.045 1.00 12.18 134 ASP B O 1
ATOM 2607 N N . TRP B 1 135 ? 34.227 35.452 40.135 1.00 10.78 135 TRP B N 1
ATOM 2608 C CA . TRP B 1 135 ? 35.477 36.024 39.663 1.00 11.03 135 TRP B CA 1
ATOM 2609 C C . TRP B 1 135 ? 36.581 35.995 40.706 1.00 10.58 135 TRP B C 1
ATOM 2610 O O . TRP B 1 135 ? 36.334 36.183 41.900 1.00 10.72 135 TRP B O 1
ATOM 2621 N N . PHE B 1 136 ? 37.804 35.758 40.243 1.00 11.50 136 PHE B N 1
ATOM 2622 C CA . PHE B 1 136 ? 38.947 35.665 41.142 1.00 10.80 136 PHE B CA 1
ATOM 2623 C C . PHE B 1 136 ? 40.255 36.027 40.449 1.00 10.12 136 PHE B C 1
ATOM 2624 O O . PHE B 1 136 ? 40.289 36.281 39.245 1.00 10.45 136 PHE B O 1
ATOM 2632 N N . VAL B 1 137 ? 41.322 36.079 41.236 1.00 9.79 137 VAL B N 1
ATOM 2633 C CA . VAL B 1 137 ? 42.660 36.327 40.711 1.00 10.51 137 VAL B CA 1
ATOM 2634 C C . VAL B 1 137 ? 43.530 35.264 41.356 1.00 11.31 137 VAL B C 1
ATOM 2635 O O . VAL B 1 137 ? 43.121 34.627 42.329 1.00 11.30 137 VAL B O 1
ATOM 2639 N N . GLY B 1 138 ? 44.725 35.067 40.820 1.00 11.79 138 GLY B N 1
ATOM 2640 C CA . GLY B 1 138 ? 45.602 34.066 41.389 1.00 13.03 138 GLY B CA 1
ATOM 2641 C C . GLY B 1 138 ? 46.738 33.705 40.464 1.00 12.61 138 GLY B C 1
ATOM 2642 O O . GLY B 1 138 ? 46.923 34.319 39.414 1.00 12.89 138 GLY B O 1
ATOM 2643 N N . VAL B 1 139 ? 47.509 32.706 40.871 1.00 14.59 139 VAL B N 1
ATOM 2644 C CA . VAL B 1 139 ? 48.632 32.239 40.085 1.00 14.61 139 VAL B CA 1
ATOM 2645 C C . VAL B 1 139 ? 48.536 30.727 39.979 1.00 14.49 139 VAL B C 1
ATOM 2646 O O . VAL B 1 139 ? 48.206 30.047 40.951 1.00 13.60 139 VAL B O 1
ATOM 2650 N N . ASP B 1 140 ? 48.799 30.213 38.783 1.00 15.05 140 ASP B N 1
ATOM 2651 C CA . ASP B 1 140 ? 48.747 28.782 38.528 1.00 15.50 140 ASP B CA 1
ATOM 2652 C C . ASP B 1 140 ? 50.141 28.213 38.304 1.00 14.88 140 ASP B C 1
ATOM 2653 O O . ASP B 1 140 ? 50.754 28.418 37.250 1.00 15.26 140 ASP B O 1
ATOM 2658 N N . SER B 1 141 ? 50.641 27.518 39.318 1.00 15.89 141 SER B N 1
ATOM 2659 C CA . SER B 1 141 ? 51.932 26.852 39.257 1.00 16.40 141 SER B CA 1
ATOM 2660 C C . SER B 1 141 ? 53.148 27.687 38.880 1.00 17.60 141 SER B C 1
ATOM 2661 O O . SER B 1 141 ? 53.855 27.368 37.920 1.00 18.82 141 SER B O 1
ATOM 2664 N N . LEU B 1 142 ? 53.389 28.760 39.624 1.00 17.55 142 LEU B N 1
ATOM 2665 C CA . LEU B 1 142 ? 54.559 29.589 39.382 1.00 18.67 142 LEU B CA 1
ATOM 2666 C C . LEU B 1 142 ? 55.738 28.777 39.921 1.00 18.15 142 LEU B C 1
ATOM 2667 O O . LEU B 1 142 ? 55.708 28.339 41.070 1.00 16.38 142 LEU B O 1
ATOM 2672 N N . ASP B 1 143 ? 56.760 28.560 39.093 1.00 18.72 143 ASP B N 1
ATOM 2673 C CA . ASP B 1 143 ? 57.927 27.789 39.515 1.00 20.84 143 ASP B CA 1
ATOM 2674 C C . ASP B 1 143 ? 58.985 28.719 40.095 1.00 20.79 143 ASP B C 1
ATOM 2675 O O . ASP B 1 143 ? 59.515 29.579 39.395 1.00 23.03 143 ASP B O 1
ATOM 2680 N N . LEU B 1 144 ? 59.297 28.542 41.372 1.00 20.54 144 LEU B N 1
ATOM 2681 C CA . LEU B 1 144 ? 60.282 29.392 42.025 1.00 21.92 144 LEU B CA 1
ATOM 2682 C C . LEU B 1 144 ? 61.705 28.849 41.909 1.00 24.09 144 LEU B C 1
ATOM 2683 O O . LEU B 1 144 ? 62.667 29.520 42.285 1.00 24.05 144 LEU B O 1
ATOM 2688 N N . CYS B 1 145 ? 61.835 27.635 41.387 1.00 25.35 145 CYS B N 1
ATOM 2689 C CA . CYS B 1 145 ? 63.149 27.023 41.229 1.00 28.44 145 CYS B CA 1
ATOM 2690 C C . CYS B 1 145 ? 63.661 27.213 39.813 1.00 29.44 145 CYS B C 1
ATOM 2691 O O . CYS B 1 145 ? 62.918 27.060 38.845 1.00 30.71 145 CYS B O 1
ATOM 2694 N N . ASP B 1 146 ? 64.939 27.548 39.701 1.00 31.72 146 ASP B N 1
ATOM 2695 C CA . ASP B 1 146 ? 65.566 27.747 38.403 1.00 33.82 146 ASP B CA 1
ATOM 2696 C C . ASP B 1 146 ? 66.858 26.942 38.376 1.00 33.94 146 ASP B C 1
ATOM 2697 O O . ASP B 1 146 ? 67.950 27.495 38.505 1.00 34.52 146 ASP B O 1
ATOM 2702 N N . GLY B 1 147 ? 66.725 25.630 38.215 1.00 34.44 147 GLY B N 1
ATOM 2703 C CA . GLY B 1 147 ? 67.892 24.769 38.188 1.00 34.24 147 GLY B CA 1
ATOM 2704 C C . GLY B 1 147 ? 68.305 24.362 39.587 1.00 33.99 147 GLY B C 1
ATOM 2705 O O . GLY B 1 147 ? 67.590 23.621 40.261 1.00 33.72 147 GLY B O 1
ATOM 2706 N N . ASP B 1 148 ? 69.456 24.858 40.032 1.00 33.94 148 ASP B N 1
ATOM 2707 C CA . ASP B 1 148 ? 69.969 24.539 41.358 1.00 33.56 148 ASP B CA 1
ATOM 2708 C C . ASP B 1 148 ? 69.801 25.721 42.302 1.00 32.90 148 ASP B C 1
ATOM 2709 O O . ASP B 1 148 ? 70.264 25.683 43.443 1.00 33.13 148 ASP B O 1
ATOM 2714 N N . ARG B 1 149 ? 69.140 26.772 41.829 1.00 31.62 149 ARG B N 1
ATOM 2715 C CA . ARG B 1 149 ? 68.939 27.956 42.651 1.00 30.38 149 ARG B CA 1
ATOM 2716 C C . ARG B 1 149 ? 67.479 28.389 42.734 1.00 29.75 149 ARG B C 1
ATOM 2717 O O . ARG B 1 149 ? 66.682 28.127 41.833 1.00 28.01 149 ARG B O 1
ATOM 2719 N N . TRP B 1 150 ? 67.143 29.055 43.831 1.00 28.49 150 TRP B N 1
ATOM 2720 C CA . TRP B 1 150 ? 65.794 29.556 44.039 1.00 27.68 150 TRP B CA 1
ATOM 2721 C C . TRP B 1 150 ? 65.752 30.995 43.550 1.00 27.03 150 TRP B C 1
ATOM 2722 O O . TRP B 1 150 ? 66.661 31.777 43.835 1.00 26.74 150 TRP B O 1
ATOM 2733 N N . ARG B 1 151 ? 64.709 31.342 42.803 1.00 25.38 151 ARG B N 1
ATOM 2734 C CA . ARG B 1 151 ? 64.575 32.699 42.294 1.00 25.28 151 ARG B CA 1
ATOM 2735 C C . ARG B 1 151 ? 64.497 33.657 43.476 1.00 25.05 151 ARG B C 1
ATOM 2736 O O . ARG B 1 151 ? 63.786 33.399 44.451 1.00 23.75 151 ARG B O 1
ATOM 2744 N N . GLU B 1 152 ? 65.237 34.758 43.399 1.00 24.21 152 GLU B N 1
ATOM 2745 C CA . GLU B 1 152 ? 65.241 35.739 44.478 1.00 24.31 152 GLU B CA 1
ATOM 2746 C C . GLU B 1 152 ? 63.915 36.475 44.600 1.00 23.41 152 GLU B C 1
ATOM 2747 O O . GLU B 1 152 ? 63.446 36.747 45.703 1.00 21.66 152 GLU B O 1
ATOM 2753 N N . GLN B 1 153 ? 63.303 36.790 43.467 1.00 22.37 153 GLN B N 1
ATOM 2754 C CA . GLN B 1 153 ? 62.045 37.514 43.501 1.00 23.32 153 GLN B CA 1
ATOM 2755 C C . GLN B 1 153 ? 61.219 37.327 42.237 1.00 23.03 153 GLN B C 1
ATOM 2756 O O . GLN B 1 153 ? 61.756 37.153 41.142 1.00 23.21 153 GLN B O 1
ATOM 2762 N N . ALA B 1 154 ? 59.902 37.351 42.411 1.00 21.64 154 ALA B N 1
ATOM 2763 C CA . ALA B 1 154 ? 58.965 37.211 41.311 1.00 21.08 154 ALA B CA 1
ATOM 2764 C C . ALA B 1 154 ? 57.851 38.230 41.543 1.00 20.32 154 ALA B C 1
ATOM 2765 O O . ALA B 1 154 ? 57.149 38.169 42.553 1.00 21.67 154 ALA B O 1
ATOM 2767 N N . ALA B 1 155 ? 57.710 39.172 40.614 1.00 19.33 155 ALA B N 1
ATOM 2768 C CA . ALA B 1 155 ? 56.689 40.213 40.702 1.00 18.22 155 ALA B CA 1
ATOM 2769 C C . ALA B 1 155 ? 55.722 40.034 39.539 1.00 17.53 155 ALA B C 1
ATOM 2770 O O . ALA B 1 155 ? 56.107 40.166 38.376 1.00 17.56 155 ALA B O 1
ATOM 2772 N N . LEU B 1 156 ? 54.465 39.732 39.850 1.00 15.92 156 LEU B N 1
ATOM 2773 C CA . LEU B 1 156 ? 53.470 39.499 38.811 1.00 15.85 156 LEU B CA 1
ATOM 2774 C C . LEU B 1 156 ? 52.229 40.378 38.879 1.00 14.70 156 LEU B C 1
ATOM 2775 O O . LEU B 1 156 ? 51.703 40.646 39.962 1.00 14.00 156 LEU B O 1
ATOM 2780 N N . ASP B 1 157 ? 51.770 40.821 37.709 1.00 14.78 157 ASP B N 1
ATOM 2781 C CA . ASP B 1 157 ? 50.547 41.610 37.601 1.00 13.22 157 ASP B CA 1
ATOM 2782 C C . ASP B 1 157 ? 49.428 40.573 37.551 1.00 14.52 157 ASP B C 1
ATOM 2783 O O . ASP B 1 157 ? 49.559 39.548 36.878 1.00 13.02 157 ASP B O 1
ATOM 2788 N N . LEU B 1 158 ? 48.328 40.831 38.250 1.00 10.61 158 LEU B N 1
ATOM 2789 C CA . LEU B 1 158 ? 47.222 39.881 38.262 1.00 11.87 158 LEU B CA 1
ATOM 2790 C C . LEU B 1 158 ? 45.981 40.447 37.589 1.00 12.35 158 LEU B C 1
ATOM 2791 O O . LEU B 1 158 ? 45.629 41.616 37.781 1.00 13.15 158 LEU B O 1
ATOM 2796 N N . TYR B 1 159 ? 45.320 39.606 36.802 1.00 12.05 159 TYR B N 1
ATOM 2797 C CA . TYR B 1 159 ? 44.112 40.005 36.094 1.00 11.82 159 TYR B CA 1
ATOM 2798 C C . TYR B 1 159 ? 42.938 39.129 36.503 1.00 11.85 159 TYR B C 1
ATOM 2799 O O . TYR B 1 159 ? 43.122 37.992 36.940 1.00 11.26 159 TYR B O 1
ATOM 2808 N N . PRO B 1 160 ? 41.709 39.651 36.373 1.00 12.55 160 PRO B N 1
ATOM 2809 C CA . PRO B 1 160 ? 40.516 38.885 36.745 1.00 11.91 160 PRO B CA 1
ATOM 2810 C C . PRO B 1 160 ? 40.229 37.656 35.885 1.00 14.57 160 PRO B C 1
ATOM 2811 O O . PRO B 1 160 ? 40.399 37.670 34.659 1.00 12.69 160 PRO B O 1
ATOM 2815 N N . TYR B 1 161 ? 39.801 36.591 36.556 1.00 12.52 161 TYR B N 1
ATOM 2816 C CA . TYR B 1 161 ? 39.451 35.335 35.911 1.00 13.15 161 TYR B CA 1
ATOM 2817 C C . TYR B 1 161 ? 38.021 34.965 36.275 1.00 12.94 161 TYR B C 1
ATOM 2818 O O . TYR B 1 161 ? 37.514 35.351 37.332 1.00 13.12 161 TYR B O 1
ATOM 2827 N N . ASP B 1 162 ? 37.377 34.221 35.383 1.00 12.60 162 ASP B N 1
ATOM 2828 C CA . ASP B 1 162 ? 36.001 33.789 35.580 1.00 12.09 162 ASP B CA 1
ATOM 2829 C C . ASP B 1 162 ? 36.045 32.281 35.803 1.00 12.89 162 ASP B C 1
ATOM 2830 O O . ASP B 1 162 ? 36.580 31.550 34.973 1.00 13.81 162 ASP B O 1
ATOM 2835 N N . ALA B 1 163 ? 35.498 31.825 36.929 1.00 12.75 163 ALA B N 1
ATOM 2836 C CA . ALA B 1 163 ? 35.507 30.403 37.277 1.00 14.22 163 ALA B CA 1
ATOM 2837 C C . ALA B 1 163 ? 34.671 29.518 36.362 1.00 15.03 163 ALA B C 1
ATOM 2838 O O . ALA B 1 163 ? 34.873 28.302 36.321 1.00 15.18 163 ALA B O 1
ATOM 2840 N N . GLY B 1 164 ? 33.728 30.123 35.645 1.00 15.59 164 GLY B N 1
ATOM 2841 C CA . GLY B 1 164 ? 32.881 29.371 34.733 1.00 15.65 164 GLY B CA 1
ATOM 2842 C C . GLY B 1 164 ? 31.734 28.640 35.405 1.00 17.80 164 GLY B C 1
ATOM 2843 O O . GLY B 1 164 ? 31.137 27.736 34.814 1.00 16.96 164 GLY B O 1
ATOM 2844 N N . THR B 1 165 ? 31.401 29.042 36.629 1.00 17.21 165 THR B N 1
ATOM 2845 C CA . THR B 1 165 ? 30.333 28.385 37.370 1.00 17.77 165 THR B CA 1
ATOM 2846 C C . THR B 1 165 ? 29.055 29.200 37.563 1.00 18.70 165 THR B C 1
ATOM 2847 O O . THR B 1 165 ? 27.979 28.631 37.764 1.00 19.24 165 THR B O 1
ATOM 2851 N N . ASP B 1 166 ? 29.167 30.524 37.505 1.00 17.74 166 ASP B N 1
ATOM 2852 C CA . ASP B 1 166 ? 28.002 31.391 37.664 1.00 17.41 166 ASP B CA 1
ATOM 2853 C C . ASP B 1 166 ? 27.962 32.383 36.508 1.00 17.31 166 ASP B C 1
ATOM 2854 O O . ASP B 1 166 ? 28.967 33.018 36.194 1.00 15.72 166 ASP B O 1
ATOM 2859 N N . SER B 1 167 ? 26.797 32.518 35.879 1.00 17.05 167 SER B N 1
ATOM 2860 C CA . SER B 1 167 ? 26.647 33.406 34.728 1.00 17.80 167 SER B CA 1
ATOM 2861 C C . SER B 1 167 ? 26.311 34.867 35.005 1.00 17.01 167 SER B C 1
ATOM 2862 O O . SER B 1 167 ? 26.039 35.621 34.071 1.00 16.36 167 SER B O 1
ATOM 2865 N N . GLY B 1 168 ? 26.335 35.269 36.272 1.00 16.83 168 GLY B N 1
ATOM 2866 C CA . GLY B 1 168 ? 26.046 36.656 36.607 1.00 16.46 168 GLY B CA 1
ATOM 2867 C C . GLY B 1 168 ? 26.924 37.604 35.806 1.00 17.46 168 GLY B C 1
ATOM 2868 O O . GLY B 1 168 ? 28.113 37.348 35.637 1.00 17.25 168 GLY B O 1
ATOM 2869 N N . PHE B 1 169 ? 26.342 38.700 35.324 1.00 17.15 169 PHE B N 1
ATOM 2870 C CA . PHE B 1 169 ? 27.063 39.680 34.506 1.00 19.64 169 PHE B CA 1
ATOM 2871 C C . PHE B 1 169 ? 27.784 40.785 35.276 1.00 17.68 169 PHE B C 1
ATOM 2872 O O . PHE B 1 169 ? 28.781 41.330 34.792 1.00 16.65 169 PHE B O 1
ATOM 2880 N N . THR B 1 170 ? 27.277 41.128 36.456 1.00 16.24 170 THR B N 1
ATOM 2881 C CA . THR B 1 170 ? 27.876 42.200 37.252 1.00 16.93 170 THR B CA 1
ATOM 2882 C C . THR B 1 170 ? 28.278 41.763 38.652 1.00 15.48 170 THR B C 1
ATOM 2883 O O . THR B 1 170 ? 27.812 40.741 39.152 1.00 16.62 170 THR B O 1
ATOM 2887 N N . PHE B 1 171 ? 29.134 42.561 39.284 1.00 15.61 171 PHE B N 1
ATOM 2888 C CA . PHE B 1 171 ? 29.621 42.270 40.634 1.00 15.22 171 PHE B CA 1
ATOM 2889 C C . PHE B 1 171 ? 28.523 41.814 41.588 1.00 17.53 171 PHE B C 1
ATOM 2890 O O . PHE B 1 171 ? 28.681 40.813 42.293 1.00 16.58 171 PHE B O 1
ATOM 2898 N N . SER B 1 172 ? 27.413 42.546 41.604 1.00 19.08 172 SER B N 1
ATOM 2899 C CA . SER B 1 172 ? 26.307 42.241 42.503 1.00 22.63 172 SER B CA 1
ATOM 2900 C C . SER B 1 172 ? 25.135 41.468 41.896 1.00 24.65 172 SER B C 1
ATOM 2901 O O . SER B 1 172 ? 24.045 41.445 42.472 1.00 25.97 172 SER B O 1
ATOM 2904 N N . SER B 1 173 ? 25.347 40.835 40.747 1.00 25.57 173 SER B N 1
ATOM 2905 C CA . SER B 1 173 ? 24.277 40.068 40.116 1.00 27.39 173 SER B CA 1
ATOM 2906 C C . SER B 1 173 ? 23.877 38.896 41.009 1.00 27.99 173 SER B C 1
ATOM 2907 O O . SER B 1 173 ? 24.714 38.318 41.701 1.00 28.97 173 SER B O 1
ATOM 2910 N N . PRO B 1 174 ? 22.582 38.539 41.018 1.00 29.29 174 PRO B N 1
ATOM 2911 C CA . PRO B 1 174 ? 22.137 37.417 41.848 1.00 29.62 174 PRO B CA 1
ATOM 2912 C C . PRO B 1 174 ? 22.713 36.122 41.279 1.00 30.03 174 PRO B C 1
ATOM 2913 O O . PRO B 1 174 ? 23.114 36.075 40.116 1.00 29.87 174 PRO B O 1
ATOM 2917 N N . ASN B 1 175 ? 22.760 35.074 42.092 1.00 30.55 175 ASN B N 1
ATOM 2918 C CA . ASN B 1 175 ? 23.314 33.809 41.633 1.00 31.23 175 ASN B CA 1
ATOM 2919 C C . ASN B 1 175 ? 22.553 33.203 40.455 1.00 30.51 175 ASN B C 1
ATOM 2920 O O . ASN B 1 175 ? 21.324 33.254 40.388 1.00 28.39 175 ASN B O 1
ATOM 2925 N N . PHE B 1 176 ? 23.309 32.642 39.518 1.00 29.91 176 PHE B N 1
ATOM 2926 C CA . PHE B 1 176 ? 22.751 32.015 38.328 1.00 29.33 176 PHE B CA 1
ATOM 2927 C C . PHE B 1 176 ? 23.759 30.974 37.860 1.00 28.79 176 PHE B C 1
ATOM 2928 O O . PHE B 1 176 ? 24.750 31.304 37.206 1.00 26.49 176 PHE B O 1
ATOM 2936 N N . ALA B 1 177 ? 23.504 29.719 38.212 1.00 28.22 177 ALA B N 1
ATOM 2937 C CA . ALA B 1 177 ? 24.388 28.620 37.852 1.00 27.54 177 ALA B CA 1
ATOM 2938 C C . ALA B 1 177 ? 24.621 28.517 36.348 1.00 26.97 177 ALA B C 1
ATOM 2939 O O . ALA B 1 177 ? 23.685 28.628 35.553 1.00 26.19 177 ALA B O 1
ATOM 2941 N N . THR B 1 178 ? 25.879 28.311 35.968 1.00 24.49 178 THR B N 1
ATOM 2942 C CA . THR B 1 178 ? 26.246 28.174 34.566 1.00 23.66 178 THR B CA 1
ATOM 2943 C C . THR B 1 178 ? 26.078 26.709 34.178 1.00 24.57 178 THR B C 1
ATOM 2944 O O . THR B 1 178 ? 26.747 25.834 34.725 1.00 24.38 178 THR B O 1
ATOM 2948 N N . ILE B 1 179 ? 25.172 26.446 33.244 1.00 26.96 179 ILE B N 1
ATOM 2949 C CA . ILE B 1 179 ? 24.927 25.085 32.789 1.00 27.89 179 ILE B CA 1
ATOM 2950 C C . ILE B 1 179 ? 24.768 25.028 31.272 1.00 27.03 179 ILE B C 1
ATOM 2951 O O . ILE B 1 179 ? 23.946 25.739 30.695 1.00 28.48 179 ILE B O 1
ATOM 2956 N N . PRO B 1 180 ? 25.579 24.189 30.606 1.00 25.90 180 PRO B N 1
ATOM 2957 C CA . PRO B 1 180 ? 26.584 23.349 31.262 1.00 23.90 180 PRO B CA 1
ATOM 2958 C C . PRO B 1 180 ? 27.719 24.200 31.825 1.00 22.96 180 PRO B C 1
ATOM 2959 O O . PRO B 1 180 ? 27.947 25.319 31.371 1.00 22.68 180 PRO B O 1
ATOM 2963 N N . GLN B 1 181 ? 28.420 23.663 32.814 1.00 22.23 181 GLN B N 1
ATOM 2964 C CA . GLN B 1 181 ? 29.526 24.371 3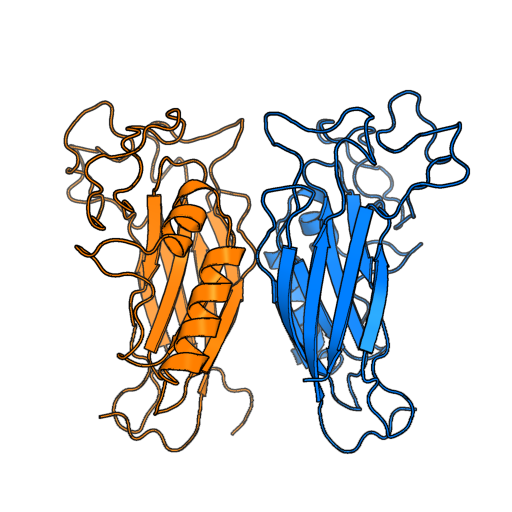3.443 1.00 21.67 181 GLN B CA 1
ATOM 2965 C C . GLN B 1 181 ? 30.617 24.695 32.429 1.00 21.68 181 GLN B C 1
ATOM 2966 O O . GLN B 1 181 ? 30.954 23.869 31.578 1.00 21.07 181 GLN B O 1
ATOM 2972 N N . ASP B 1 182 ? 31.161 25.905 32.515 1.00 19.02 182 ASP B N 1
ATOM 2973 C CA . ASP B 1 182 ? 32.224 26.317 31.609 1.00 18.77 182 ASP B CA 1
ATOM 2974 C C . ASP B 1 182 ? 33.573 26.162 32.296 1.00 17.89 182 ASP B C 1
ATOM 2975 O O . ASP B 1 182 ? 33.642 25.803 33.470 1.00 16.35 182 ASP B O 1
ATOM 2980 N N . THR B 1 183 ? 34.647 26.416 31.557 1.00 16.61 183 THR B N 1
ATOM 2981 C CA . THR B 1 183 ? 35.989 26.315 32.117 1.00 16.00 183 THR B CA 1
ATOM 2982 C C . THR B 1 183 ? 36.483 27.704 32.508 1.00 15.40 183 THR B C 1
ATOM 2983 O O . THR B 1 183 ? 35.851 28.712 32.180 1.00 15.14 183 THR B O 1
ATOM 2987 N N . VAL B 1 184 ? 37.611 27.751 33.210 1.00 12.92 184 VAL B N 1
ATOM 2988 C CA . VAL B 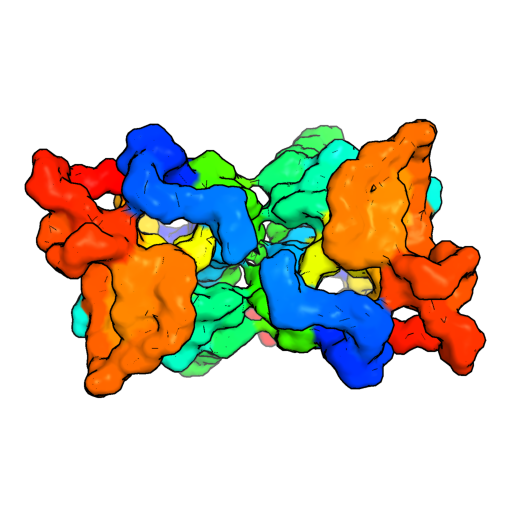1 184 ? 38.195 29.018 33.637 1.00 13.78 184 VAL B CA 1
ATOM 2989 C C . VAL B 1 184 ? 38.554 29.870 32.422 1.00 14.27 184 VAL B C 1
ATOM 2990 O O . VAL B 1 184 ? 39.188 29.394 31.481 1.00 15.90 184 VAL B O 1
ATOM 2994 N N . THR B 1 185 ? 38.144 31.134 32.454 1.00 13.92 185 THR B N 1
ATOM 2995 C CA . THR B 1 185 ? 38.409 32.051 31.354 1.00 14.92 185 THR B CA 1
ATOM 2996 C C . THR B 1 185 ? 38.940 33.376 31.892 1.00 15.64 185 THR B C 1
ATOM 2997 O O . THR B 1 185 ? 38.487 33.850 32.930 1.00 14.50 185 THR B O 1
ATOM 3001 N N . GLU B 1 186 ? 39.904 33.968 31.194 1.00 15.09 186 GLU B N 1
ATOM 3002 C CA . GLU B 1 186 ? 40.437 35.254 31.625 1.00 15.50 186 GLU B CA 1
ATOM 3003 C C . GLU B 1 186 ? 39.463 36.353 31.206 1.00 15.80 186 GLU B C 1
ATOM 3004 O O . GLU B 1 186 ? 38.954 36.346 30.085 1.00 15.54 186 GLU B O 1
ATOM 3010 N N . ILE B 1 187 ? 39.196 37.286 32.113 1.00 13.11 187 ILE B N 1
ATOM 3011 C CA . ILE B 1 187 ? 38.302 38.400 31.819 1.00 14.19 187 ILE B CA 1
ATOM 3012 C C . ILE B 1 187 ? 39.161 39.548 31.303 1.00 14.27 187 ILE B C 1
ATOM 3013 O O . ILE B 1 187 ? 40.157 39.896 31.934 1.00 16.16 187 ILE B O 1
ATOM 3018 N N . THR B 1 188 ? 38.788 40.129 30.162 1.00 14.18 188 THR B N 1
ATOM 3019 C CA . THR B 1 188 ? 39.564 41.236 29.600 1.00 14.22 188 THR B CA 1
ATOM 3020 C C . THR B 1 188 ? 38.695 42.477 29.419 1.00 14.37 188 THR B C 1
ATOM 3021 O O . THR B 1 188 ? 37.496 42.446 29.681 1.00 13.98 188 THR B O 1
ATOM 3025 N N . SER B 1 189 ? 39.305 43.567 28.966 1.00 14.01 189 SER B N 1
ATOM 3026 C CA . SER B 1 189 ? 38.576 44.812 28.752 1.00 14.56 189 SER B CA 1
ATOM 3027 C C . SER B 1 189 ? 37.586 44.693 27.597 1.00 14.28 189 SER B C 1
ATOM 3028 O O . SER B 1 189 ? 36.674 45.512 27.461 1.00 13.28 189 SER B O 1
ATOM 3031 N N . SER B 1 190 ? 37.764 43.670 26.770 1.00 12.59 190 SER B N 1
ATOM 3032 C CA . SER B 1 190 ? 36.892 43.477 25.623 1.00 15.12 190 SER B CA 1
ATOM 3033 C C . SER B 1 190 ? 36.080 42.181 25.632 1.00 15.69 190 SER B C 1
ATOM 3034 O O . SER B 1 190 ? 35.191 42.008 24.804 1.00 15.98 190 SER B O 1
ATOM 3037 N N . SER B 1 191 ? 36.370 41.274 26.563 1.00 14.69 191 SER B N 1
ATOM 3038 C CA . SER B 1 191 ? 35.641 40.009 26.628 1.00 15.13 191 SER B CA 1
ATOM 3039 C C . SER B 1 191 ? 35.410 39.575 28.074 1.00 15.00 191 SER B C 1
ATOM 3040 O O . SER B 1 191 ? 36.354 39.481 28.852 1.00 15.39 191 SER B O 1
ATOM 3043 N N . PRO B 1 192 ? 34.150 39.283 28.448 1.00 14.93 192 PRO B N 1
ATOM 3044 C CA . PRO B 1 192 ? 32.932 39.320 27.627 1.00 15.02 192 PRO B CA 1
ATOM 3045 C C . PRO B 1 192 ? 32.602 40.700 27.065 1.00 15.64 192 PRO B C 1
ATOM 3046 O O . PRO B 1 192 ? 32.831 41.723 27.710 1.00 14.88 192 PRO B O 1
ATOM 3050 N N . SER B 1 193 ? 32.046 40.708 25.858 1.00 14.53 193 SER B N 1
ATOM 3051 C CA . SER B 1 193 ? 31.721 41.942 25.156 1.00 15.33 193 SER B CA 1
ATOM 3052 C C . SER B 1 193 ? 30.288 42.449 25.275 1.00 16.10 193 SER B C 1
ATOM 3053 O O . SER B 1 193 ? 29.408 42.022 24.532 1.00 17.37 193 SER B O 1
ATOM 3056 N N . HIS B 1 194 ? 30.057 43.360 26.215 1.00 15.97 194 HIS B N 1
ATOM 3057 C CA . HIS B 1 194 ? 28.741 43.967 26.386 1.00 16.97 1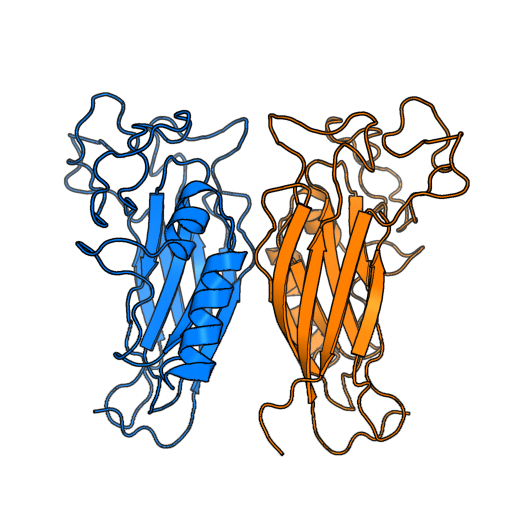94 HIS B CA 1
ATOM 3058 C C . HIS B 1 194 ? 28.798 45.066 27.434 1.00 17.02 194 HIS B C 1
ATOM 3059 O O . HIS B 1 194 ? 29.449 44.910 28.463 1.00 16.37 194 HIS B O 1
ATOM 3066 N N . PRO B 1 195 ? 28.116 46.197 27.183 1.00 17.59 195 PRO B N 1
ATOM 3067 C CA . PRO B 1 195 ? 28.095 47.328 28.114 1.00 18.02 195 PRO B CA 1
ATOM 3068 C C . PRO B 1 195 ? 27.678 46.953 29.532 1.00 18.62 195 PRO B C 1
ATOM 3069 O O . PRO B 1 195 ? 28.115 47.579 30.495 1.00 18.38 195 PRO B O 1
ATOM 3073 N N . ALA B 1 196 ? 26.839 45.928 29.658 1.00 17.54 196 ALA B N 1
ATOM 3074 C CA . ALA B 1 196 ? 26.364 45.501 30.971 1.00 18.76 196 ALA B CA 1
ATOM 3075 C C . ALA B 1 196 ? 27.429 44.804 31.814 1.00 18.47 196 ALA B C 1
ATOM 3076 O O . ALA B 1 196 ? 27.312 44.766 33.042 1.00 19.22 196 ALA B O 1
ATOM 3078 N N . ASN B 1 197 ? 28.459 44.261 31.164 1.00 16.99 197 ASN B N 1
ATOM 3079 C CA . ASN B 1 197 ? 29.531 43.548 31.871 1.00 16.58 197 ASN B CA 1
ATOM 3080 C C . ASN B 1 197 ? 30.470 44.474 32.648 1.00 15.29 197 ASN B C 1
ATOM 3081 O O . ASN B 1 197 ? 30.938 45.487 32.130 1.00 15.56 197 ASN B O 1
ATOM 3086 N N . SER B 1 198 ? 30.751 44.095 33.891 1.00 13.09 198 SER B N 1
ATOM 3087 C CA . SER B 1 198 ? 31.590 44.880 34.796 1.00 13.01 198 SER B CA 1
ATOM 3088 C C . SER B 1 198 ? 32.980 45.291 34.320 1.00 12.93 198 SER B C 1
ATOM 3089 O O . SER B 1 198 ? 33.461 46.365 34.681 1.00 14.57 198 SER B O 1
ATOM 3092 N N . PHE B 1 199 ? 33.640 44.447 33.535 1.00 13.43 199 PHE B N 1
ATOM 3093 C CA . PHE B 1 199 ? 34.986 44.771 33.077 1.00 12.95 199 PHE B CA 1
ATOM 3094 C C . PHE B 1 199 ? 35.093 45.176 31.613 1.00 14.44 199 PHE B C 1
ATOM 3095 O O . PHE B 1 199 ? 36.190 45.230 31.056 1.00 14.98 199 PHE B O 1
ATOM 3103 N N . TYR B 1 200 ? 33.957 45.474 30.994 1.00 13.25 200 TYR B N 1
ATOM 3104 C CA . TYR B 1 200 ? 33.960 45.885 29.598 1.00 14.75 200 TYR B CA 1
ATOM 3105 C C . TYR B 1 200 ? 34.309 47.374 29.467 1.00 14.36 200 TYR B C 1
ATOM 3106 O O . TYR B 1 200 ? 33.488 48.248 29.752 1.00 16.50 200 TYR B O 1
ATOM 3115 N N . TYR B 1 201 ? 35.549 47.642 29.059 1.00 15.32 201 TYR B N 1
ATOM 3116 C CA . TYR B 1 201 ? 36.053 49.003 28.860 1.00 15.87 201 TYR B CA 1
ATOM 3117 C C . TYR B 1 201 ? 36.574 49.080 27.430 1.00 17.57 201 TYR B C 1
ATOM 3118 O O . TYR B 1 201 ? 37.775 48.945 27.189 1.00 19.01 201 TYR B O 1
ATOM 3127 N N . PRO B 1 202 ? 35.674 49.310 26.462 1.00 19.60 202 PRO B N 1
ATOM 3128 C CA . PRO B 1 202 ? 36.044 49.394 25.047 1.00 21.45 202 PRO B CA 1
ATOM 3129 C C . PRO B 1 202 ? 37.081 50.461 24.686 1.00 23.29 202 PRO B C 1
ATOM 3130 O O . PRO B 1 202 ? 37.733 50.366 23.645 1.00 23.53 202 PRO B O 1
ATOM 3134 N N . ARG B 1 203 ? 37.251 51.459 25.544 1.00 24.10 203 ARG B N 1
ATOM 3135 C CA . ARG B 1 203 ? 38.213 52.520 25.269 1.00 26.70 203 ARG B CA 1
ATOM 3136 C C . ARG B 1 203 ? 39.641 52.142 25.649 1.00 27.46 203 ARG B C 1
ATOM 3137 O O . ARG B 1 203 ? 40.592 52.811 25.246 1.00 28.08 203 ARG B O 1
ATOM 3145 N N . LEU B 1 204 ? 39.791 51.063 26.411 1.00 26.35 204 LEU B N 1
ATOM 3146 C CA . LEU B 1 204 ? 41.112 50.613 26.840 1.00 27.00 204 LEU B CA 1
ATOM 3147 C C . LEU B 1 204 ? 41.707 49.540 25.936 1.00 27.32 204 LEU B C 1
ATOM 3148 O O . LEU B 1 204 ? 40.989 48.708 25.385 1.00 28.40 204 LEU B O 1
ATOM 3153 N N . LYS B 1 205 ? 43.027 49.562 25.792 1.00 28.20 205 LYS B N 1
ATOM 3154 C CA . LYS B 1 205 ? 43.716 48.568 24.976 1.00 28.56 205 LYS B CA 1
ATOM 3155 C C . LYS B 1 205 ? 43.659 47.252 25.739 1.00 27.54 205 LYS B C 1
ATOM 3156 O O . LYS B 1 205 ? 43.562 46.176 25.150 1.00 29.71 205 LYS B O 1
ATOM 3158 N N . ALA B 1 206 ? 43.711 47.357 27.063 1.00 25.53 206 ALA B N 1
ATOM 3159 C CA . ALA B 1 206 ? 43.659 46.198 27.943 1.00 22.47 206 ALA B CA 1
ATOM 3160 C C . ALA B 1 206 ? 43.349 46.671 29.358 1.00 21.34 206 ALA B C 1
ATOM 3161 O O . ALA B 1 206 ? 43.542 47.842 29.686 1.00 20.39 206 ALA B O 1
ATOM 3163 N N . LEU B 1 207 ? 42.858 45.768 30.194 1.00 18.79 207 LEU B N 1
ATOM 3164 C CA . LEU B 1 207 ? 42.549 46.132 31.568 1.00 18.26 207 LEU B CA 1
ATOM 3165 C C . LEU B 1 207 ? 43.833 46.382 32.339 1.00 16.69 207 LEU B C 1
ATOM 3166 O O . LEU B 1 207 ? 44.877 45.811 32.031 1.00 16.43 207 LEU B O 1
ATOM 3171 N N . PRO B 1 208 ? 43.784 47.270 33.335 1.00 16.78 208 PRO B N 1
ATOM 3172 C CA . PRO B 1 208 ? 45.019 47.482 34.090 1.00 15.95 208 PRO B CA 1
ATOM 3173 C C . PRO B 1 208 ? 45.010 46.333 35.101 1.00 14.70 208 PRO B C 1
ATOM 3174 O O . PRO B 1 208 ? 43.983 45.684 35.280 1.00 13.39 208 PRO B O 1
ATOM 3178 N N . PRO B 1 209 ? 46.147 46.042 35.743 1.00 14.50 209 PRO B N 1
ATOM 3179 C CA . PRO B 1 209 ? 46.151 44.944 36.720 1.00 13.94 209 PRO B CA 1
ATOM 3180 C C . PRO B 1 209 ? 45.154 45.237 37.843 1.00 14.23 209 PRO B C 1
ATOM 3181 O O . PRO B 1 209 ? 45.083 46.367 38.325 1.00 13.46 209 PRO B O 1
ATOM 3185 N N . ILE B 1 210 ? 44.390 44.236 38.269 1.00 11.89 210 ILE B N 1
ATOM 3186 C CA . ILE B 1 210 ? 43.436 44.470 39.348 1.00 11.05 210 ILE B CA 1
ATOM 3187 C C . ILE B 1 210 ? 44.102 44.153 40.692 1.00 11.00 210 ILE B C 1
ATOM 3188 O O . ILE B 1 210 ? 43.599 44.502 41.765 1.00 9.67 210 ILE B O 1
ATOM 3193 N N . ALA B 1 211 ? 45.255 43.497 40.617 1.00 11.13 211 ALA B N 1
ATOM 3194 C CA . ALA B 1 211 ? 46.022 43.153 41.806 1.00 10.95 211 ALA B CA 1
ATOM 3195 C C . ALA B 1 211 ? 47.440 42.809 41.393 1.00 11.55 211 ALA B C 1
ATOM 3196 O O . ALA B 1 211 ? 47.743 42.680 40.203 1.00 10.93 211 ALA B O 1
ATOM 3198 N N . ARG B 1 212 ? 48.308 42.669 42.386 1.00 10.89 212 ARG B N 1
ATOM 3199 C CA . ARG B 1 212 ? 49.701 42.321 42.149 1.00 12.05 212 ARG B CA 1
ATOM 3200 C C . ARG B 1 212 ? 50.189 41.429 43.272 1.00 12.11 212 ARG B C 1
ATOM 3201 O O . ARG B 1 212 ? 49.651 41.461 44.374 1.00 12.14 212 ARG B O 1
ATOM 3209 N N . VAL B 1 213 ? 51.202 40.623 42.990 1.00 12.95 213 VAL B N 1
ATOM 3210 C CA . VAL B 1 213 ? 51.751 39.755 44.014 1.00 13.37 213 VAL B CA 1
ATOM 3211 C C . VAL B 1 213 ? 53.262 39.696 43.867 1.00 13.18 213 VAL B C 1
ATOM 3212 O O . VAL B 1 213 ? 53.803 39.747 42.758 1.00 13.22 213 VAL B O 1
ATOM 3216 N N . THR B 1 214 ? 53.938 39.607 45.002 1.00 12.60 214 THR B N 1
ATOM 3217 C CA . THR B 1 214 ? 55.387 39.548 45.027 1.00 13.52 214 THR B CA 1
ATOM 3218 C C . THR B 1 214 ? 55.840 38.385 45.887 1.00 15.34 214 THR B C 1
ATOM 3219 O O . THR B 1 214 ? 55.410 38.248 47.032 1.00 16.31 214 THR B O 1
ATOM 3223 N N . LEU B 1 215 ? 56.690 37.539 45.313 1.00 15.61 215 LEU B N 1
ATOM 3224 C CA . LEU B 1 215 ? 57.266 36.406 46.028 1.00 16.87 215 LEU B CA 1
ATOM 3225 C C . LEU B 1 215 ? 58.707 36.840 46.243 1.00 18.20 215 LEU B C 1
ATOM 3226 O O . LEU B 1 215 ? 59.406 37.181 45.289 1.00 18.93 215 LEU B O 1
ATOM 3231 N N . LEU B 1 216 ? 59.139 36.861 47.495 1.00 19.08 216 LEU B N 1
ATOM 3232 C CA . LEU B 1 216 ? 60.495 37.282 47.812 1.00 20.21 216 LEU B CA 1
ATOM 3233 C C . LEU B 1 216 ? 61.191 36.210 48.640 1.00 21.02 216 LEU B C 1
ATOM 3234 O O . LEU B 1 216 ? 60.697 35.828 49.699 1.00 20.00 216 LEU B O 1
ATOM 3239 N N . ARG B 1 217 ? 62.331 35.720 48.161 1.00 22.64 217 ARG B N 1
ATOM 3240 C CA . ARG B 1 217 ? 63.057 34.698 48.908 1.00 24.15 217 ARG B CA 1
ATOM 3241 C C . ARG B 1 217 ? 63.567 35.327 50.192 1.00 25.13 217 ARG B C 1
ATOM 3242 O O . ARG B 1 217 ? 64.227 36.366 50.162 1.00 25.53 217 ARG B O 1
ATOM 3250 N N . LEU B 1 218 ? 63.262 34.694 51.319 1.00 26.75 218 LEU B N 1
ATOM 3251 C CA . LEU B 1 218 ? 63.679 35.205 52.617 1.00 29.05 218 LEU B CA 1
ATOM 3252 C C . LEU B 1 218 ? 65.089 34.762 52.990 1.00 31.58 218 LEU B C 1
ATOM 3253 O O . LEU B 1 218 ? 65.574 33.726 52.533 1.00 31.98 218 LEU B O 1
ATOM 3258 N N . ARG B 1 219 ? 65.739 35.565 53.824 1.00 34.12 219 ARG B N 1
ATOM 3259 C CA . ARG B 1 219 ? 67.085 35.272 54.295 0.50 36.73 219 ARG B CA 1
ATOM 3260 C C . ARG B 1 219 ? 67.022 35.185 55.814 1.00 38.44 219 ARG B C 1
ATOM 3261 O O . ARG B 1 219 ? 67.525 36.060 56.518 1.00 40.47 219 ARG B O 1
ATOM 3263 N N . GLN B 1 220 ? 66.380 34.131 56.308 1.00 39.62 220 GLN B N 1
ATOM 3264 C CA . GLN B 1 220 ? 66.230 33.918 57.743 1.00 40.79 220 GLN B CA 1
ATOM 3265 C C . GLN B 1 220 ? 67.296 32.959 58.261 0.50 41.54 220 GLN B C 1
ATOM 3266 O O . GLN B 1 220 ? 67.242 32.512 59.408 1.00 41.61 220 GLN B O 1
ATOM 3268 N N . SER B 1 221 ? 68.264 32.651 57.404 0.50 42.45 221 SER B N 1
ATOM 3269 C CA . SER B 1 221 ? 69.358 31.752 57.750 1.00 43.40 221 SER B CA 1
ATOM 3270 C C . SER B 1 221 ? 70.397 31.779 56.632 0.50 44.14 221 SER B C 1
ATOM 3271 O O . SER B 1 221 ? 70.112 32.232 55.523 1.00 44.59 221 SER B O 1
ATOM 3273 N N . PRO B 1 222 ? 71.623 31.306 56.913 1.00 44.85 222 PRO B N 1
ATOM 3274 C CA . PRO B 1 222 ? 72.688 31.290 55.904 1.00 45.35 222 PRO B CA 1
ATOM 3275 C C . PRO B 1 222 ? 72.491 30.204 54.846 1.00 45.87 222 PRO B C 1
ATOM 3276 O O . PRO B 1 222 ? 73.428 29.981 54.047 1.00 46.54 222 PRO B O 1
#

CATH classification: 2.60.40.2130

Solvent-accessible surface area: 19280 Å² total; per-residue (Å²): 145,29,71,1,106,60,70,5,92,0,21,0,33,0,22,1,92,0,30,96,131,33,2,80,48,129,36,15,120,171,41,47,69,5,44,1,14,4,1,0,0,0,0,0,18,101,122,27,64,6,17,108,102,90,100,142,13,45,106,0,0,96,28,1,0,28,119,10,33,3,64,35,1,5,77,55,1,72,56,9,22,147,71,121,135,1,16,59,54,41,10,15,1,2,24,4,37,38,3,74,20,68,4,22,16,104,0,42,0,38,125,121,6,9,22,0,0,1,0,1,20,0,25,16,8,2,0,9,0,0,8,10,34,30,23,61,0,12,89,36,100,168,15,86,115,119,7,44,71,71,7,71,0,37,30,0,3,10,7,44,12,100,29,6,91,29,117,114,140,63,20,151,112,67,78,30,0,60,66,6,48,2,74,64,62,68,62,113,40,6,1,3,52,28,88,234,78,114,65,9,47,44,0,0,92,0,38,1,75,98,113,147,28,63,4,112,60,66,6,92,0,25,1,30,1,36,2,62,0,30,87,133,39,1,75,49,74,37,15,98,130,170,48,67,3,43,3,12,4,2,1,0,0,0,0,16,95,100,23,50,6,14,96,102,89,100,151,9,45,109,0,0,78,36,0,0,21,115,13,56,4,79,39,1,16,76,54,0,106,58,22,17,84,73,110,90,1,26,56,54,61,13,14,1,1,22,2,37,46,5,69,24,62,4,10,12,58,0,38,0,47,142,136,9,7,24,1,0,1,0,1,21,0,27,15,8,5,0,12,0,0,7,12,45,28,24,61,0,12,104,37,114,52,13,94,111,101,3,81,48,68,7,71,0,36,33,0,5,0,7,38,11,131,34,8,92,31,112,119,135,52,17,152,111,61,79,37,0,69,52,8,48,3,69,58,70,84,103,91,43,13,1,5,44,28,91,227,78,115,68,9,43,28,0,0,115,2,40,1,80,90,68,102,94,82,187

Secondary structure (DSSP, 8-state):
----SS-EEEEEEEEE---TTT--TT---SSS-SEEEEEEEEEE-TT--S--TTSPPPHHHHHHHHH---HHHHHHHHHHHHHHS-EEEEEEE--BSSTT-EEEEEEEEBTTB-EEEEEEEEES-SSEEEEEEEEE-EETTEE-SEEEEEE--EE-SSB---STTPPP-B-SS----EE--SSSS--TT-TT--TTSSSPPPSEEEEEEE-/----SS-EEEEEEEEEE--TTT--TT--BSSSBSEE--EEEEEE-TT--S--TTSPPPHHHHHHHHH---HHHHHHHHHHHHHH--EEEEEEE---SSSEEEEEEEEEEBTTB-EEEEEEEEES-SSEEEEEEEEE-EETTEE-SEEEEEE--EE-SSB---STTPPP-B-SS----EE--SSSS-STTSTT--TTSSSPPPSEEEEEEE--S--

GO terms:
  GO:0005515 protein binding (F, IPI)
  GO:0070062 extracellular exosome (C, HDA)